Protein AF-A0AAX4PN86-F1 (afdb_monomer_lite)

Organism: NCBI:txid1461544

pLDDT: mean 73.83, std 23.28, range [23.0, 97.19]

Secondary structure (DSSP, 8-state):
--PPPPP--SSHHHHHHHHHHHHHHHHHHHS-S-HHHHHHHHHHHHHHHHS--HHHHHHHHSS---HHHHHHHHHS--HHHHTTHHHHTPPPPTT--TT-HHHHHHHHHHHHHHHTGGG-HHHHHHHHHTTHHHHHHHTTT-SSHHHHHHHHHHHHHHT-TTTS-TTTGGGS--TT---THHHHHHHHHHHGGGTTTHHHHHHTTTT-SSTTHHHHHHHHHHHHHHHHHHHTSGGG-EEEPHHHHHHHHHHHT-SSS-HHHHHHHHHHHHHHTTSPPP---GGGGGG--S---SS--------------TT--B---HHHHHHHHHHHHHHHHHHHHHHHTT-HHHHHHHHHHHHTS-B-TTGGGTHHHHHHHHHHHHHHHHHHHHT--SS-PPPPPSSSTTTTS-TTTS-HHHHHHHHHHHHHHHHHHHHHH-TT-HHHHHHHHHHHHHTT-HHHHHHHHHHHHHT--HHHHHHHHHHHHHHHHHHHHHHHHHHHHHTT----------------------SHHHHT--GGG-S-------------------SEEE--TT--

Foldseek 3Di:
DDDDDDDPDDPDPPVVLVVLQVVQLCQLQVPDPDPVVSVLLSVLSVVCLVPPPQVLLCVQVVDHDDSSRSSCLQRPDALVSLLCLLSLLADDPVPDDCPDSSNLSNLRRLSSLLRPQLPPLRSLLSNLLNLVLVSLLNLLPPPPVQSNVSSLVSNLSSLDCVSPVLLCNVVPDPDPVDDPVSSVSSNVSLVCNVQVPSLQSLLVCCVVSDPCSVVSSLSVVLSSLQSCLRPPFPVSAWAWAPVQLVSLVVQLVDDPDDPVRNVSSVVVSVPRVVDDHDDDDPPPPPPDDDDDDPDDDDDDDPPQQLPDPDQQAEDPDPVLAVVQVVQLVVLCVQLVVCVVVLVLLSNLQSLQVSSNRHHYPVCSQVCLQVNLVSLLSSLVSLQSQLVDDDPDQDDQHCGAPRHPPPLRPDDSLVNSLSSLVRSLVSLSNSCSSPVLDLSSLQSNLSSCVSNVVLVSSLVSLVVSLVSDDPVCNVVSVVSNVVSVVVVVVVVVVVVVVVVPDDDDDDDDDDDDDDDDDDDDDHDSCSSNDDDPPPPDDDDDDDDDDDDDDDDDDDTIDRDRPDDD

InterPro domains:
  IPR011990 Tetratricopeptide-like helical domain superfamily [G3DSA:1.25.40.10] (321-515)
  IPR011990 Tetratricopeptide-like helical domain superfamily [SSF48452] (325-470)
  IPR019734 Tetratricopeptide repeat [SM00028] (328-361)
  IPR019734 Tetratricopeptide repeat [SM00028] (438-471)
  IPR052769 Tetratricopeptide repeat domain-containing protein [PTHR46014] (261-498)

Structure (mmCIF, N/CA/C/O backbone):
data_AF-A0AAX4PN86-F1
#
_entry.id   AF-A0AAX4PN86-F1
#
loop_
_atom_site.group_PDB
_atom_site.id
_atom_site.type_symbol
_atom_site.label_atom_id
_atom_site.label_alt_id
_atom_site.label_comp_id
_atom_site.label_asym_id
_atom_site.label_entity_id
_atom_site.label_seq_id
_atom_site.pdbx_PDB_ins_code
_atom_site.Cartn_x
_atom_site.Cartn_y
_atom_site.Cartn_z
_atom_site.occupancy
_atom_site.B_iso_or_equiv
_atom_site.auth_seq_id
_atom_site.auth_comp_id
_atom_site.auth_asym_id
_atom_site.auth_atom_id
_atom_site.pdbx_PDB_model_num
ATOM 1 N N . MET A 1 1 ? 34.020 17.258 -60.765 1.00 33.06 1 MET A N 1
ATOM 2 C CA . MET A 1 1 ? 34.016 18.409 -59.838 1.00 33.06 1 MET A CA 1
ATOM 3 C C . MET A 1 1 ? 32.561 18.809 -59.634 1.00 33.06 1 MET A C 1
ATOM 5 O O . MET A 1 1 ? 31.919 19.093 -60.631 1.00 33.06 1 MET A O 1
ATOM 9 N N . THR A 1 2 ? 31.971 18.736 -58.442 1.00 33.03 2 THR A N 1
ATOM 10 C CA . THR A 1 2 ? 32.518 18.244 -57.163 1.00 33.03 2 THR A CA 1
ATOM 11 C C . THR A 1 2 ? 31.382 17.620 -56.344 1.00 33.03 2 THR A C 1
ATOM 13 O O . THR A 1 2 ? 30.227 18.002 -56.487 1.00 33.03 2 THR A O 1
ATOM 16 N N . THR A 1 3 ? 31.731 16.608 -55.558 1.00 30.78 3 THR A N 1
ATOM 17 C CA . THR A 1 3 ? 30.879 15.760 -54.711 1.00 30.78 3 THR A CA 1
ATOM 18 C C . THR A 1 3 ? 29.878 16.507 -53.827 1.00 30.78 3 THR A C 1
ATOM 20 O O . THR A 1 3 ? 30.256 17.451 -53.137 1.00 30.78 3 THR A O 1
ATOM 23 N N . ALA A 1 4 ? 28.649 15.990 -53.745 1.00 29.45 4 ALA A N 1
ATOM 24 C CA . ALA A 1 4 ? 27.766 16.239 -52.608 1.00 29.45 4 ALA A CA 1
ATOM 25 C C . ALA A 1 4 ? 28.214 15.382 -51.410 1.00 29.45 4 ALA A C 1
ATOM 27 O O . ALA A 1 4 ? 28.485 14.191 -51.566 1.00 29.45 4 ALA A O 1
ATOM 28 N N . THR A 1 5 ? 28.298 15.989 -50.229 1.00 30.31 5 THR A N 1
ATOM 29 C CA . THR A 1 5 ? 28.552 15.315 -48.948 1.00 30.31 5 THR A CA 1
ATOM 30 C C . THR A 1 5 ? 27.245 14.792 -48.346 1.00 30.31 5 THR A C 1
ATOM 32 O O . THR A 1 5 ? 26.270 15.547 -48.322 1.00 30.31 5 THR A O 1
ATOM 35 N N . PRO A 1 6 ? 27.192 13.551 -47.828 1.00 37.62 6 PRO A N 1
ATOM 36 C CA . PRO A 1 6 ? 26.069 13.093 -47.020 1.00 37.62 6 PRO A CA 1
ATOM 37 C C . PRO A 1 6 ? 26.146 13.677 -45.602 1.00 37.62 6 PRO A C 1
ATOM 39 O O . PRO A 1 6 ? 27.229 13.900 -45.065 1.00 37.62 6 PRO A O 1
ATOM 42 N N . THR A 1 7 ? 24.983 13.908 -45.003 1.00 33.16 7 THR A N 1
ATOM 43 C CA . THR A 1 7 ? 24.800 14.365 -43.619 1.00 33.16 7 THR A CA 1
ATOM 44 C C . THR A 1 7 ? 25.271 13.328 -42.597 1.00 33.16 7 THR A C 1
ATOM 46 O O . THR A 1 7 ? 24.700 12.239 -42.515 1.00 33.16 7 THR A O 1
ATOM 49 N N . GLU A 1 8 ? 26.248 13.694 -41.765 1.00 39.72 8 GLU A N 1
ATOM 50 C CA . GLU A 1 8 ? 26.477 13.063 -40.462 1.00 39.72 8 GLU A CA 1
ATOM 51 C C . GLU A 1 8 ? 25.445 13.591 -39.457 1.00 39.72 8 GLU A C 1
ATOM 53 O O . GLU A 1 8 ? 25.558 14.730 -39.024 1.00 39.72 8 GLU A O 1
ATOM 58 N N . GLU A 1 9 ? 24.459 12.780 -39.061 1.00 38.22 9 GLU A N 1
ATOM 59 C CA . GLU A 1 9 ? 23.660 13.039 -37.848 1.00 38.22 9 GLU A CA 1
ATOM 60 C C . GLU A 1 9 ? 22.936 11.759 -37.372 1.00 38.22 9 GLU A C 1
ATOM 62 O O . GLU A 1 9 ? 21.725 11.603 -37.488 1.00 38.22 9 GLU A O 1
ATOM 67 N N . ALA A 1 10 ? 23.708 10.782 -36.872 1.00 35.97 10 ALA A N 1
ATOM 68 C CA . ALA A 1 10 ? 23.166 9.545 -36.278 1.00 35.97 10 ALA A CA 1
ATOM 69 C C . ALA A 1 10 ? 24.046 8.899 -35.177 1.00 35.97 10 ALA A C 1
ATOM 71 O O . ALA A 1 10 ? 23.732 7.808 -34.708 1.00 35.97 10 ALA A O 1
ATOM 72 N N . GLY A 1 11 ? 25.151 9.533 -34.757 1.00 32.62 11 GLY A N 1
ATOM 73 C CA . GLY A 1 11 ? 26.133 8.916 -33.844 1.00 32.62 11 GLY A CA 1
ATOM 74 C C . GLY A 1 11 ? 25.923 9.172 -32.343 1.00 32.62 11 GLY A C 1
ATOM 75 O O . GLY A 1 11 ? 26.331 8.360 -31.519 1.00 32.62 11 GLY A O 1
ATOM 76 N N . GLY A 1 12 ? 25.278 10.281 -31.961 1.00 35.59 12 GLY A N 1
ATOM 77 C CA . GLY A 1 12 ? 25.347 10.798 -30.583 1.00 35.59 12 GLY A CA 1
ATOM 78 C C . GLY A 1 12 ? 24.553 10.042 -29.507 1.00 35.59 12 GLY A C 1
ATOM 79 O O . GLY A 1 12 ? 24.819 10.232 -28.324 1.00 35.59 12 GLY A O 1
ATOM 80 N N . SER A 1 13 ? 23.581 9.197 -29.875 1.00 51.47 13 SER A N 1
ATOM 81 C CA . SER A 1 13 ? 22.679 8.567 -28.890 1.00 51.47 13 SER A CA 1
ATOM 82 C C . SER A 1 13 ? 23.155 7.211 -28.363 1.00 51.47 13 SER A C 1
ATOM 84 O O . SER A 1 13 ? 22.771 6.842 -27.256 1.00 51.47 13 SER A O 1
ATOM 86 N N . GLN A 1 14 ? 23.935 6.441 -29.130 1.00 54.47 14 GLN A N 1
ATOM 87 C CA . GLN A 1 14 ? 24.325 5.086 -28.712 1.00 54.47 14 GLN A CA 1
ATOM 88 C C . GLN A 1 14 ? 25.443 5.113 -27.662 1.00 54.47 14 GLN A C 1
ATOM 90 O O . GLN A 1 14 ? 25.363 4.397 -26.664 1.00 54.47 14 GLN A O 1
ATOM 95 N N . ASP A 1 15 ? 26.425 5.997 -27.844 1.00 60.78 15 ASP A N 1
ATOM 96 C CA . ASP A 1 15 ? 27.626 6.096 -27.004 1.00 60.78 15 ASP A CA 1
ATOM 97 C C . ASP A 1 15 ? 27.277 6.403 -25.529 1.00 60.78 15 ASP A C 1
ATOM 99 O O . ASP A 1 15 ? 27.729 5.730 -24.601 1.00 60.78 15 ASP A O 1
ATOM 103 N N . GLY A 1 16 ? 26.334 7.329 -25.304 1.00 74.88 16 GLY A N 1
ATOM 104 C CA . GLY A 1 16 ? 25.823 7.649 -23.965 1.00 74.88 16 GLY A CA 1
A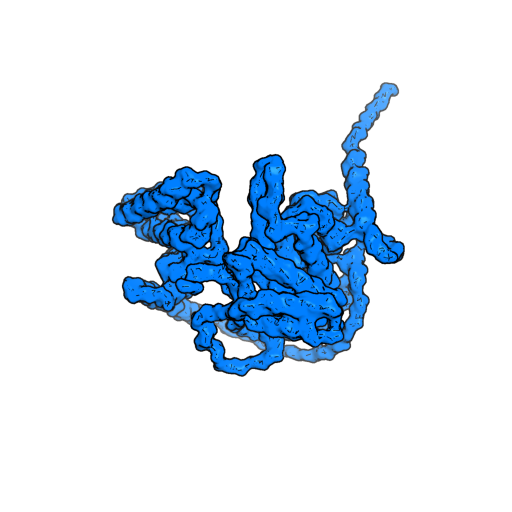TOM 105 C C . GLY A 1 16 ? 25.100 6.480 -23.278 1.00 74.88 16 GLY A C 1
ATOM 106 O O . GLY A 1 16 ? 25.303 6.246 -22.085 1.00 74.88 16 GLY A O 1
ATOM 107 N N . THR A 1 17 ? 24.298 5.704 -24.020 1.00 83.50 17 THR A N 1
ATOM 108 C CA . THR A 1 17 ? 23.571 4.545 -23.460 1.00 83.50 17 THR A CA 1
ATOM 109 C C . THR A 1 17 ? 24.474 3.359 -23.122 1.00 83.50 17 THR A C 1
ATOM 111 O O . THR A 1 17 ? 24.111 2.537 -22.276 1.00 83.50 17 THR A O 1
ATOM 114 N N . LEU A 1 18 ? 25.642 3.257 -23.765 1.00 88.50 18 LEU A N 1
ATOM 115 C CA . LEU A 1 18 ? 26.647 2.247 -23.447 1.00 88.50 18 LEU A CA 1
ATOM 116 C C . LEU A 1 18 ? 27.416 2.637 -22.177 1.00 88.50 18 LEU A C 1
ATOM 118 O O . LEU A 1 18 ? 27.513 1.831 -21.254 1.00 88.50 18 LEU A O 1
ATOM 122 N N . ALA A 1 19 ? 27.851 3.897 -22.066 1.00 91.19 19 ALA A N 1
ATOM 123 C CA . ALA A 1 19 ? 28.531 4.412 -20.875 1.00 91.19 19 ALA A CA 1
ATOM 124 C C . ALA A 1 19 ? 27.672 4.302 -19.595 1.00 91.19 19 ALA A C 1
ATOM 126 O O . ALA A 1 19 ? 28.174 3.941 -18.526 1.00 91.19 19 ALA A O 1
ATOM 127 N N . GLN A 1 20 ? 26.360 4.554 -19.693 1.00 91.12 20 GLN A N 1
ATOM 128 C CA . GLN A 1 20 ? 25.417 4.333 -18.586 1.00 91.12 20 GLN A CA 1
ATOM 129 C C . GLN A 1 20 ? 25.347 2.855 -18.170 1.00 91.12 20 GLN A C 1
ATOM 131 O O . GLN A 1 20 ? 25.351 2.547 -16.977 1.00 91.12 20 GLN A O 1
ATOM 136 N N . PHE A 1 21 ? 25.337 1.935 -19.138 1.00 94.12 21 PHE A N 1
ATOM 137 C CA . PHE A 1 21 ? 25.327 0.500 -18.863 1.00 94.12 21 PHE A CA 1
ATOM 138 C C . PHE A 1 21 ? 26.645 0.002 -18.246 1.00 94.12 21 PHE A C 1
ATOM 140 O O . PHE A 1 21 ? 26.613 -0.776 -17.295 1.00 94.12 21 PHE A O 1
ATOM 147 N N . GLU A 1 22 ? 27.802 0.495 -18.695 1.00 92.88 22 GLU A N 1
ATOM 148 C CA . GLU A 1 22 ? 29.093 0.187 -18.062 1.00 92.88 22 GLU A CA 1
ATOM 149 C C . GLU A 1 22 ? 29.167 0.673 -16.606 1.00 92.88 22 GLU A C 1
ATOM 151 O O . GLU A 1 22 ? 29.724 -0.015 -15.745 1.00 92.88 22 GLU A O 1
ATOM 156 N N . SER A 1 23 ? 28.577 1.837 -16.312 1.00 92.88 23 SER A N 1
ATOM 157 C CA . SER A 1 23 ? 28.448 2.351 -14.944 1.00 92.88 23 SER A CA 1
ATOM 158 C C . SER A 1 23 ? 27.597 1.415 -14.074 1.00 92.88 23 SER A C 1
ATOM 160 O O . SER A 1 23 ? 28.024 1.022 -12.985 1.00 92.88 23 SER A O 1
ATOM 162 N N . PHE A 1 24 ? 26.447 0.961 -14.592 1.00 93.62 24 PHE A N 1
ATOM 163 C CA . PHE A 1 24 ? 25.606 -0.040 -13.927 1.00 93.62 24 PHE A CA 1
ATOM 164 C C . PHE A 1 24 ? 26.355 -1.363 -13.694 1.00 93.62 24 PHE A C 1
ATOM 166 O O . PHE A 1 24 ? 26.345 -1.877 -12.577 1.00 93.62 24 PHE A O 1
ATOM 173 N N . LEU A 1 25 ? 27.054 -1.903 -14.702 1.00 92.56 25 LEU A N 1
ATOM 174 C CA . LEU A 1 25 ? 27.840 -3.139 -14.570 1.00 92.56 25 LEU A CA 1
ATOM 175 C C . LEU A 1 25 ? 28.935 -3.030 -13.503 1.00 92.56 25 LEU A C 1
ATOM 177 O O . LEU A 1 25 ? 29.234 -4.017 -12.823 1.00 92.56 25 LEU A O 1
ATOM 181 N N . ARG A 1 26 ? 29.548 -1.850 -13.355 1.00 91.38 26 ARG A N 1
ATOM 182 C CA . ARG A 1 26 ? 30.554 -1.587 -12.321 1.00 91.38 26 ARG A CA 1
ATOM 183 C C . ARG A 1 26 ? 29.932 -1.668 -10.930 1.00 91.38 26 ARG A C 1
ATOM 185 O O . ARG A 1 26 ? 30.393 -2.487 -10.140 1.00 91.38 26 ARG A O 1
ATOM 192 N N . ALA A 1 27 ? 28.863 -0.910 -10.681 1.00 90.81 27 ALA A N 1
ATOM 193 C CA . ALA A 1 27 ? 28.145 -0.914 -9.404 1.00 90.81 27 ALA A CA 1
ATOM 194 C C . ALA A 1 27 ? 27.602 -2.314 -9.052 1.00 90.81 27 ALA A C 1
ATOM 196 O O . ALA A 1 27 ? 27.839 -2.817 -7.955 1.00 90.81 27 ALA A O 1
ATOM 197 N N . ALA A 1 28 ? 26.987 -3.002 -10.021 1.00 87.81 28 ALA A N 1
ATOM 198 C CA . ALA A 1 28 ? 26.412 -4.337 -9.843 1.00 87.81 28 ALA A CA 1
ATOM 199 C C . ALA A 1 28 ? 27.436 -5.409 -9.435 1.00 87.81 28 ALA A C 1
ATOM 201 O O . ALA A 1 28 ? 27.048 -6.457 -8.927 1.00 87.81 28 ALA A O 1
ATOM 202 N N . THR A 1 29 ? 28.732 -5.183 -9.687 1.00 89.94 29 THR A N 1
ATOM 203 C CA . THR A 1 29 ? 29.808 -6.157 -9.433 1.00 89.94 29 THR A CA 1
ATOM 204 C C . THR A 1 29 ? 30.859 -5.685 -8.430 1.00 89.94 29 THR A C 1
ATOM 206 O O . THR A 1 29 ? 31.853 -6.379 -8.204 1.00 89.94 29 THR A O 1
ATOM 209 N N . GLU A 1 30 ? 30.657 -4.536 -7.790 1.00 86.81 30 GLU A N 1
ATOM 210 C CA . GLU A 1 30 ? 31.612 -3.952 -6.846 1.00 86.81 30 GLU A CA 1
ATOM 211 C C . GLU A 1 30 ? 31.789 -4.831 -5.596 1.00 86.81 30 GLU A C 1
ATOM 213 O O . GLU A 1 30 ? 32.890 -5.316 -5.332 1.00 86.81 30 GLU A O 1
ATOM 218 N N . GLU A 1 31 ? 30.689 -5.155 -4.916 1.00 78.75 31 GLU A N 1
ATOM 219 C CA . GLU A 1 31 ? 30.661 -5.882 -3.632 1.00 78.75 31 GLU A CA 1
ATOM 220 C C . GLU A 1 31 ? 30.739 -7.415 -3.742 1.00 78.75 31 GLU A C 1
ATOM 222 O O . GLU A 1 31 ? 30.696 -8.119 -2.735 1.00 78.75 31 GLU A O 1
ATOM 227 N N . MET A 1 32 ? 30.856 -7.973 -4.950 1.00 81.12 32 MET A N 1
ATOM 228 C CA . MET A 1 32 ? 30.927 -9.430 -5.112 1.00 81.12 32 MET A CA 1
ATOM 229 C C . MET A 1 32 ? 32.256 -10.003 -4.580 1.00 81.12 32 MET A C 1
ATOM 231 O O . MET A 1 32 ? 33.317 -9.450 -4.885 1.00 81.12 32 MET A O 1
ATOM 235 N N . PRO A 1 33 ? 32.232 -11.137 -3.852 1.00 78.62 33 PRO A N 1
ATOM 236 C CA . PRO A 1 33 ? 33.401 -11.657 -3.138 1.00 78.62 33 PRO A CA 1
ATOM 237 C C . PRO A 1 33 ? 34.478 -12.274 -4.041 1.00 78.62 33 PRO A C 1
ATOM 239 O O . PRO A 1 33 ? 35.642 -12.317 -3.651 1.00 78.62 33 PRO A O 1
ATOM 242 N N . THR A 1 34 ? 34.124 -12.766 -5.233 1.00 87.88 34 THR A N 1
ATOM 243 C CA . THR A 1 34 ? 35.058 -13.449 -6.145 1.00 87.88 34 THR A CA 1
ATOM 244 C C . THR A 1 34 ? 35.003 -12.858 -7.548 1.00 87.88 34 THR A C 1
ATOM 246 O O . THR A 1 34 ? 33.943 -12.453 -8.026 1.00 87.88 34 THR A O 1
ATOM 249 N N . GLN A 1 35 ? 36.150 -12.832 -8.235 1.00 86.50 35 GLN A N 1
ATOM 250 C CA . GLN A 1 35 ? 36.229 -12.350 -9.619 1.00 86.50 35 GLN A CA 1
ATOM 251 C C . GLN A 1 35 ? 35.383 -13.211 -10.569 1.00 86.50 35 GLN A C 1
ATOM 253 O O . GLN A 1 35 ? 34.691 -12.674 -11.426 1.00 86.50 35 GLN A O 1
ATOM 258 N N . GLU A 1 36 ? 35.348 -14.527 -10.349 1.00 84.69 36 GLU A N 1
ATOM 259 C CA . GLU A 1 36 ? 34.513 -15.452 -11.119 1.00 84.69 36 GLU A CA 1
ATOM 260 C C . GLU A 1 36 ? 33.024 -15.065 -11.076 1.00 84.69 36 GLU A C 1
ATOM 262 O O . GLU A 1 36 ? 32.371 -15.019 -12.118 1.00 84.69 36 GLU A O 1
ATOM 267 N N . LEU A 1 37 ? 32.490 -14.705 -9.900 1.00 79.06 37 LEU A N 1
ATOM 268 C CA . LEU A 1 37 ? 31.097 -14.269 -9.779 1.00 79.06 37 LEU A CA 1
ATOM 269 C C . LEU A 1 37 ? 30.861 -12.919 -10.478 1.00 79.06 37 LEU A C 1
ATOM 271 O O . LEU A 1 37 ? 29.826 -12.742 -11.123 1.00 79.06 37 LEU A O 1
ATOM 275 N N . LYS A 1 38 ? 31.830 -11.991 -10.413 1.00 83.81 38 LYS A N 1
ATOM 276 C CA . LYS A 1 38 ? 31.776 -10.711 -11.147 1.00 83.81 38 LYS A CA 1
ATOM 277 C C . LYS A 1 38 ? 31.673 -10.946 -12.651 1.00 83.81 38 LYS A C 1
ATOM 279 O O . LYS A 1 38 ? 30.837 -10.326 -13.307 1.00 83.81 38 LYS A O 1
ATOM 284 N N . ASP A 1 39 ? 32.477 -11.859 -13.185 1.00 83.94 39 ASP A N 1
ATOM 285 C CA . ASP A 1 39 ? 32.508 -12.166 -14.615 1.00 83.94 39 ASP A CA 1
ATOM 286 C C . ASP A 1 39 ? 31.240 -12.911 -15.065 1.00 83.94 39 ASP A C 1
ATOM 288 O O . ASP A 1 39 ? 30.655 -12.561 -16.093 1.00 83.94 39 ASP A O 1
ATOM 292 N N . GLN A 1 40 ? 30.739 -13.859 -14.264 1.00 80.44 40 GLN A N 1
ATOM 293 C CA . GLN A 1 40 ? 29.469 -14.552 -14.521 1.00 80.44 40 GLN A CA 1
ATOM 294 C C . GLN A 1 40 ? 28.274 -13.585 -14.543 1.00 80.44 40 GLN A C 1
ATOM 296 O O . GLN A 1 40 ? 27.466 -13.621 -15.477 1.00 80.44 40 GLN A O 1
ATOM 301 N N . VAL A 1 41 ? 28.162 -12.689 -13.554 1.00 80.75 41 VAL A N 1
ATOM 302 C CA . VAL A 1 41 ? 27.049 -11.730 -13.489 1.00 80.75 41 VAL A CA 1
ATOM 303 C C . VAL A 1 41 ? 27.165 -10.666 -14.582 1.00 80.75 41 VAL A C 1
ATOM 305 O O . VAL A 1 41 ? 26.158 -10.372 -15.226 1.00 80.75 41 VAL A O 1
ATOM 308 N N . ARG A 1 42 ? 28.373 -10.174 -14.902 1.00 87.62 42 ARG A N 1
ATOM 309 C CA . ARG A 1 42 ? 28.600 -9.327 -16.091 1.00 87.62 42 ARG A CA 1
ATOM 310 C C . ARG A 1 42 ? 28.138 -10.016 -17.368 1.00 87.62 42 ARG A C 1
ATOM 312 O O . ARG A 1 42 ? 27.346 -9.440 -18.101 1.00 87.62 42 ARG A O 1
ATOM 319 N N . ALA A 1 43 ? 28.541 -11.263 -17.606 1.00 83.06 43 ALA A N 1
ATOM 320 C CA . ALA A 1 43 ? 28.140 -12.008 -18.799 1.00 83.06 43 ALA A CA 1
ATOM 321 C C . ALA A 1 43 ? 26.622 -12.271 -18.879 1.00 83.06 43 ALA A C 1
ATOM 323 O O . ALA A 1 43 ? 26.079 -12.402 -19.978 1.00 83.06 43 ALA A O 1
ATOM 324 N N . GLY A 1 44 ? 25.923 -12.378 -17.743 1.00 83.38 44 GLY A N 1
ATOM 325 C CA . GLY A 1 44 ? 24.459 -12.465 -17.696 1.00 83.38 44 GLY A CA 1
ATOM 326 C C . GLY A 1 44 ? 23.776 -11.131 -18.016 1.00 83.38 44 GLY A C 1
ATOM 327 O O . GLY A 1 44 ? 22.881 -11.077 -18.860 1.00 83.38 44 GLY A O 1
ATOM 328 N N . LEU A 1 45 ? 24.231 -10.046 -17.384 1.00 87.38 45 LEU A N 1
ATOM 329 C CA . LEU A 1 45 ? 23.687 -8.699 -17.573 1.00 87.38 45 LEU A CA 1
ATOM 330 C C . LEU A 1 45 ? 23.955 -8.162 -18.988 1.00 87.38 45 LEU A C 1
ATOM 332 O O . LEU A 1 45 ? 23.041 -7.615 -19.596 1.00 87.38 45 LEU A O 1
ATOM 336 N N . THR A 1 46 ? 25.150 -8.380 -19.551 1.00 90.62 46 THR A N 1
ATOM 337 C CA . THR A 1 46 ? 25.486 -7.991 -20.934 1.00 90.62 46 THR A CA 1
ATOM 338 C C . THR A 1 46 ? 24.585 -8.690 -21.946 1.00 90.62 46 THR A C 1
ATOM 340 O O . THR A 1 46 ? 23.990 -8.016 -22.781 1.00 90.62 46 THR A O 1
ATOM 343 N N . ARG A 1 47 ? 24.362 -10.007 -21.813 1.00 88.75 47 ARG A N 1
ATOM 344 C CA . ARG A 1 47 ? 23.425 -10.739 -22.687 1.00 88.75 47 ARG A CA 1
ATOM 345 C C . ARG A 1 47 ? 21.996 -10.189 -22.621 1.00 88.75 47 ARG A C 1
ATOM 347 O O . ARG A 1 47 ? 21.313 -10.161 -23.642 1.00 88.75 47 ARG A O 1
ATOM 354 N N . ARG A 1 48 ? 21.552 -9.718 -21.448 1.00 87.88 48 ARG A N 1
ATOM 355 C CA . ARG A 1 48 ? 20.226 -9.099 -21.265 1.00 87.88 48 ARG A CA 1
ATOM 356 C C . ARG A 1 48 ? 20.162 -7.631 -21.702 1.00 87.88 48 ARG A C 1
ATOM 358 O O . ARG A 1 48 ? 19.079 -7.134 -21.988 1.00 87.88 48 ARG A O 1
ATOM 365 N N . TYR A 1 49 ? 21.298 -6.942 -21.783 1.00 91.56 49 TYR A N 1
ATOM 366 C CA . TYR A 1 49 ? 21.395 -5.637 -22.435 1.00 91.56 49 TYR A CA 1
ATOM 367 C C . TYR A 1 49 ? 21.348 -5.780 -23.955 1.00 91.56 49 TYR A C 1
ATOM 369 O O . TYR A 1 49 ? 20.590 -5.071 -24.613 1.00 91.56 49 TYR A O 1
ATOM 377 N N . GLU A 1 50 ? 22.103 -6.722 -24.521 1.00 91.12 50 GLU A N 1
ATOM 378 C CA . GLU A 1 50 ? 22.072 -7.042 -25.950 1.00 91.12 50 GLU A CA 1
ATOM 379 C C . GLU A 1 50 ? 20.653 -7.422 -26.387 1.00 91.12 50 GLU A C 1
ATOM 381 O O . GLU A 1 50 ? 20.098 -6.753 -27.261 1.00 91.12 50 GLU A O 1
ATOM 386 N N . ASN A 1 51 ? 20.044 -8.397 -25.700 1.00 90.56 51 ASN A N 1
ATOM 387 C CA . ASN A 1 51 ? 18.700 -8.911 -25.966 1.00 90.56 51 ASN A CA 1
ATOM 388 C C . ASN A 1 51 ? 17.774 -8.680 -24.751 1.00 90.56 51 ASN A C 1
ATOM 390 O O . ASN A 1 51 ? 17.645 -9.566 -23.896 1.00 90.56 51 ASN A O 1
ATOM 394 N N . PRO A 1 52 ? 17.138 -7.498 -24.624 1.00 92.12 52 PRO A N 1
ATOM 395 C CA . PRO A 1 52 ? 16.180 -7.250 -23.554 1.00 92.12 52 PRO A CA 1
ATOM 396 C C . PRO A 1 52 ? 14.884 -8.056 -23.779 1.00 92.12 52 PRO A C 1
ATOM 398 O O . PRO A 1 52 ? 14.433 -8.182 -24.919 1.00 92.12 52 PRO A O 1
ATOM 401 N N . PRO A 1 53 ? 14.245 -8.574 -22.713 1.00 89.94 53 PRO A N 1
ATOM 402 C CA . PRO A 1 53 ? 13.091 -9.472 -22.795 1.00 89.94 53 PRO A CA 1
ATOM 403 C C . PRO A 1 53 ? 11.787 -8.706 -23.082 1.00 89.94 53 PRO A C 1
ATOM 405 O O . PRO A 1 53 ? 10.893 -8.635 -22.236 1.00 89.94 53 PRO A O 1
ATOM 408 N N . LEU A 1 54 ? 11.686 -8.111 -24.277 1.00 93.19 54 LEU A N 1
ATOM 409 C CA . LEU A 1 54 ? 10.576 -7.237 -24.675 1.00 93.19 54 LEU A CA 1
ATOM 410 C C . LEU A 1 54 ? 9.210 -7.890 -24.453 1.00 93.19 54 LEU A C 1
ATOM 412 O O . LEU A 1 54 ? 8.365 -7.287 -23.802 1.00 93.19 54 LEU A O 1
ATOM 416 N N . GLN A 1 55 ? 9.014 -9.131 -24.911 1.00 91.94 55 GLN A N 1
ATOM 417 C CA . GLN A 1 55 ? 7.728 -9.827 -24.796 1.00 91.94 55 GLN A CA 1
ATOM 418 C C . GLN A 1 55 ? 7.212 -9.868 -23.347 1.00 91.94 55 GLN A C 1
ATOM 420 O O . GLN A 1 55 ? 6.071 -9.489 -23.094 1.00 91.94 55 GLN A O 1
ATOM 425 N N . VAL A 1 56 ? 8.064 -10.240 -22.386 1.00 90.94 56 VAL A N 1
ATOM 426 C CA . VAL A 1 56 ? 7.693 -10.316 -20.960 1.00 90.94 56 VAL A CA 1
ATOM 427 C C . VAL A 1 56 ? 7.307 -8.937 -20.412 1.00 90.94 56 VAL A C 1
ATOM 429 O O . VAL A 1 56 ? 6.336 -8.814 -19.661 1.00 90.94 56 VAL A O 1
ATOM 432 N N . ILE A 1 57 ? 8.043 -7.891 -20.805 1.00 92.19 57 ILE A N 1
ATOM 433 C CA . ILE A 1 57 ? 7.784 -6.509 -20.380 1.00 92.19 57 ILE A CA 1
ATOM 434 C C . ILE A 1 57 ? 6.462 -6.002 -20.972 1.00 92.19 57 ILE A C 1
ATOM 436 O O . ILE A 1 57 ? 5.658 -5.399 -20.254 1.00 92.19 57 ILE A O 1
ATOM 440 N N . GLU A 1 58 ? 6.201 -6.262 -22.254 1.00 94.00 58 GLU A N 1
ATOM 441 C CA . GLU A 1 58 ? 4.958 -5.870 -22.924 1.00 94.00 58 GLU A CA 1
ATOM 442 C C . GLU A 1 58 ? 3.737 -6.605 -22.351 1.00 94.00 58 GLU A C 1
ATOM 444 O O . GLU A 1 58 ? 2.703 -5.983 -22.105 1.00 94.00 58 GLU A O 1
ATOM 449 N N . GLU A 1 59 ? 3.852 -7.906 -22.071 1.00 91.44 59 GLU A N 1
ATOM 450 C CA . GLU A 1 59 ? 2.783 -8.718 -21.475 1.00 91.44 59 GLU A CA 1
ATOM 451 C C . GLU A 1 59 ? 2.447 -8.270 -20.043 1.00 91.44 59 GLU A C 1
ATOM 453 O O . GLU A 1 59 ? 1.269 -8.150 -19.688 1.00 91.44 59 GLU A O 1
ATOM 458 N N . CYS A 1 60 ? 3.459 -7.956 -19.224 1.00 89.19 60 CYS A N 1
ATOM 459 C CA . CYS A 1 60 ? 3.248 -7.492 -17.850 1.00 89.19 60 CYS A CA 1
ATOM 460 C C . CYS A 1 60 ? 2.730 -6.045 -17.782 1.00 89.19 60 CYS A C 1
ATOM 462 O O . CYS A 1 60 ? 1.824 -5.760 -16.995 1.00 89.19 60 CYS A O 1
ATOM 464 N N . SER A 1 61 ? 3.273 -5.139 -18.605 1.00 89.75 61 SER A N 1
ATOM 465 C CA . SER A 1 61 ? 2.884 -3.716 -18.631 1.00 89.75 61 SER A CA 1
ATOM 466 C C . SER A 1 61 ? 1.619 -3.424 -19.443 1.00 89.75 61 SER A C 1
ATOM 468 O O . SER A 1 61 ? 1.008 -2.371 -19.252 1.00 89.75 61 SER A O 1
ATOM 470 N N . ARG A 1 62 ? 1.234 -4.327 -20.357 1.00 90.00 62 ARG A N 1
ATOM 471 C CA . ARG A 1 62 ? 0.212 -4.124 -21.403 1.00 90.00 62 ARG A CA 1
ATOM 472 C C . ARG A 1 62 ? 0.486 -2.913 -22.309 1.00 90.00 62 ARG A C 1
ATOM 474 O O . ARG A 1 62 ? -0.446 -2.331 -22.864 1.00 90.00 62 ARG A O 1
ATOM 481 N N . LYS A 1 63 ? 1.755 -2.531 -22.471 1.00 89.06 63 LYS A N 1
ATOM 482 C CA . LYS A 1 63 ? 2.220 -1.441 -23.343 1.00 89.06 63 LYS A CA 1
ATOM 483 C C . LYS A 1 63 ? 3.266 -1.976 -24.316 1.00 89.06 63 LYS A C 1
ATOM 485 O O . LYS A 1 63 ? 4.055 -2.834 -23.940 1.00 89.06 63 LYS A O 1
ATOM 490 N N . ARG A 1 64 ? 3.292 -1.457 -25.549 1.00 90.31 64 ARG A N 1
ATOM 491 C CA . ARG A 1 64 ? 4.392 -1.736 -26.487 1.00 90.31 64 ARG A CA 1
ATOM 492 C C . ARG A 1 64 ? 5.670 -1.038 -26.032 1.00 90.31 64 ARG A C 1
ATOM 494 O O . ARG A 1 64 ? 5.588 0.071 -25.503 1.00 90.31 64 ARG A O 1
ATOM 501 N N . MET A 1 65 ? 6.823 -1.666 -26.244 1.00 90.81 65 MET A N 1
ATOM 502 C CA . MET A 1 65 ? 8.116 -1.144 -25.804 1.00 90.81 65 MET A CA 1
ATOM 503 C C . MET A 1 65 ? 9.227 -1.460 -26.806 1.00 90.81 65 MET A C 1
ATOM 505 O O . MET A 1 65 ? 9.332 -2.579 -27.302 1.00 90.81 65 MET A O 1
ATOM 509 N N . ASP A 1 66 ? 10.080 -0.475 -27.087 1.00 93.56 66 ASP A N 1
ATOM 510 C CA . ASP A 1 66 ? 11.274 -0.680 -27.905 1.00 93.56 66 ASP A CA 1
ATOM 511 C C . ASP A 1 66 ? 12.495 -1.122 -27.071 1.00 93.56 66 ASP A C 1
ATOM 513 O O . ASP A 1 66 ? 12.507 -1.090 -25.837 1.00 93.56 66 ASP A O 1
ATOM 517 N N . VAL A 1 67 ? 13.548 -1.548 -27.774 1.00 93.62 67 VAL A N 1
ATOM 518 C CA . VAL A 1 67 ? 14.816 -2.020 -27.192 1.00 93.62 67 VAL A CA 1
ATOM 519 C C . VAL A 1 67 ? 15.476 -0.960 -26.299 1.00 93.62 67 VAL A C 1
ATOM 521 O O . VAL A 1 67 ? 16.073 -1.305 -25.278 1.00 93.62 67 VAL A O 1
ATOM 524 N N . THR A 1 68 ? 15.375 0.321 -26.653 1.00 93.12 68 THR A N 1
ATOM 525 C CA . THR A 1 68 ? 16.013 1.432 -25.933 1.00 93.12 68 THR A CA 1
ATOM 526 C C . THR A 1 68 ? 15.284 1.714 -24.622 1.00 93.12 68 THR A C 1
ATOM 528 O O . THR A 1 68 ? 15.919 1.798 -23.571 1.00 93.12 68 THR A O 1
ATOM 531 N N . ALA A 1 69 ? 13.952 1.775 -24.658 1.00 92.38 69 ALA A N 1
ATOM 532 C CA . ALA A 1 69 ? 13.102 1.926 -23.482 1.00 92.38 69 ALA A CA 1
ATOM 533 C C . ALA A 1 69 ? 13.251 0.739 -22.514 1.00 92.38 69 ALA A C 1
ATOM 535 O O . ALA A 1 69 ? 13.392 0.942 -21.308 1.00 92.38 69 ALA A O 1
ATOM 536 N N . ALA A 1 70 ? 13.325 -0.495 -23.024 1.00 93.69 70 ALA A N 1
ATOM 537 C CA . ALA A 1 70 ? 13.543 -1.675 -22.187 1.00 93.69 70 ALA A CA 1
ATOM 538 C C . ALA A 1 70 ? 14.930 -1.686 -21.516 1.00 93.69 70 ALA A C 1
ATOM 540 O O . ALA A 1 70 ? 15.042 -2.033 -20.339 1.00 93.69 70 ALA A O 1
ATOM 541 N N . ARG A 1 71 ? 15.988 -1.253 -22.222 1.00 95.25 71 ARG A N 1
ATOM 542 C CA . ARG A 1 71 ? 17.327 -1.061 -21.630 1.00 95.25 71 ARG A CA 1
ATOM 543 C C . ARG A 1 71 ? 17.319 0.017 -20.545 1.00 95.25 71 ARG A C 1
ATOM 545 O O . ARG A 1 71 ? 17.882 -0.214 -19.476 1.00 95.25 71 ARG A O 1
ATOM 552 N N . LYS A 1 72 ? 16.647 1.149 -20.788 1.00 94.69 72 LYS A N 1
ATOM 553 C CA . LYS A 1 72 ? 16.468 2.223 -19.799 1.00 94.69 72 LYS A CA 1
ATOM 554 C C . LYS A 1 72 ? 15.775 1.699 -18.541 1.00 94.69 72 LYS A C 1
ATOM 556 O O . LYS A 1 72 ? 16.329 1.819 -17.455 1.00 94.69 72 LYS A O 1
ATOM 561 N N . LEU A 1 73 ? 14.643 1.012 -18.700 1.00 95.00 73 LEU A N 1
ATOM 562 C CA . LEU A 1 73 ? 13.871 0.412 -17.608 1.00 95.00 73 LEU A CA 1
ATOM 563 C C . LEU A 1 73 ? 14.688 -0.587 -16.766 1.00 95.00 73 LEU A C 1
ATOM 565 O O . LEU A 1 73 ? 14.572 -0.600 -15.541 1.00 95.00 73 LEU A O 1
ATOM 569 N N . LEU A 1 74 ? 15.536 -1.405 -17.394 1.00 93.38 74 LEU A N 1
ATOM 570 C CA . LEU A 1 74 ? 16.344 -2.414 -16.698 1.00 93.38 74 LEU A CA 1
ATOM 571 C C . LEU A 1 74 ? 17.579 -1.848 -15.985 1.00 93.38 74 LEU A C 1
ATOM 573 O O . LEU A 1 74 ? 17.862 -2.254 -14.857 1.00 93.38 74 LEU A O 1
ATOM 577 N N . PHE A 1 75 ? 18.336 -0.957 -16.631 1.00 95.12 75 PHE A N 1
ATOM 578 C CA . PHE A 1 75 ? 19.726 -0.674 -16.239 1.00 95.12 75 PHE A CA 1
ATOM 579 C C . PHE A 1 75 ? 19.991 0.767 -15.792 1.00 95.12 75 PHE A C 1
ATOM 581 O O . PHE A 1 75 ? 20.910 0.993 -15.009 1.00 95.12 75 PHE A O 1
ATOM 588 N N . TYR A 1 76 ? 19.206 1.736 -16.259 1.00 94.12 76 TYR A N 1
ATOM 589 C CA . TYR A 1 76 ? 19.335 3.151 -15.888 1.00 94.12 76 TYR A CA 1
ATOM 590 C C . TYR A 1 76 ? 17.950 3.830 -15.834 1.00 94.12 76 TYR A C 1
ATOM 592 O O . TYR A 1 76 ? 17.683 4.771 -16.588 1.00 94.12 76 TYR A O 1
ATOM 600 N N . PRO A 1 77 ? 17.043 3.333 -14.967 1.00 95.50 77 PRO A N 1
ATOM 601 C CA . PRO A 1 77 ? 15.686 3.854 -14.845 1.00 95.50 77 PRO A CA 1
ATOM 602 C C . PRO A 1 77 ? 15.679 5.293 -14.312 1.00 95.50 77 PRO A C 1
ATOM 604 O O . PRO A 1 77 ? 16.349 5.596 -13.324 1.00 95.50 77 PRO A O 1
ATOM 607 N N . GLY A 1 78 ? 14.887 6.167 -14.941 1.00 93.56 78 GLY A N 1
ATOM 608 C CA . GLY A 1 78 ? 14.466 7.434 -14.342 1.00 93.56 78 GLY A CA 1
ATOM 609 C C . GLY A 1 78 ? 13.194 7.260 -13.506 1.00 93.56 78 GLY A C 1
ATOM 610 O O . GLY A 1 78 ? 12.724 6.140 -13.302 1.00 93.56 78 GLY A O 1
ATOM 611 N N . ASP A 1 79 ? 12.605 8.370 -13.058 1.00 92.44 79 ASP A N 1
ATOM 612 C CA . ASP A 1 79 ? 11.392 8.362 -12.228 1.00 92.44 79 ASP A CA 1
ATOM 613 C C . ASP A 1 79 ? 10.218 7.615 -12.897 1.00 92.44 79 ASP A C 1
ATOM 615 O O . ASP A 1 79 ? 9.542 6.833 -12.229 1.00 92.44 79 ASP A O 1
ATOM 619 N N . GLU A 1 80 ? 10.007 7.789 -14.208 1.00 93.38 80 GLU A N 1
ATOM 620 C CA . GLU A 1 80 ? 8.948 7.101 -14.970 1.00 93.38 80 GLU A CA 1
ATOM 621 C C . GLU A 1 80 ? 9.171 5.585 -15.060 1.00 93.38 80 GLU A C 1
ATOM 623 O O . GLU A 1 80 ? 8.236 4.800 -14.907 1.00 93.38 80 GLU A O 1
ATOM 628 N N . GLU A 1 81 ? 10.414 5.148 -15.275 1.00 95.62 81 GLU A N 1
ATOM 629 C CA . GLU A 1 81 ? 10.752 3.726 -15.310 1.00 95.62 81 GLU A CA 1
ATOM 630 C C . GLU A 1 81 ? 10.669 3.087 -13.920 1.00 95.62 81 GLU A C 1
ATOM 632 O O . GLU A 1 81 ? 10.146 1.982 -13.778 1.00 95.62 81 GLU A O 1
ATOM 637 N N . ALA A 1 82 ? 11.129 3.784 -12.878 1.00 96.12 82 ALA A N 1
ATOM 638 C CA . ALA A 1 82 ? 11.022 3.340 -11.490 1.00 96.12 82 ALA A CA 1
ATOM 639 C C . ALA A 1 82 ? 9.556 3.118 -11.069 1.00 96.12 82 ALA A C 1
ATOM 641 O O . ALA A 1 82 ? 9.250 2.135 -10.389 1.00 96.12 82 ALA A O 1
ATOM 642 N N . ALA A 1 83 ? 8.634 3.954 -11.561 1.00 95.94 83 ALA A N 1
ATOM 643 C CA . ALA A 1 83 ? 7.194 3.798 -11.361 1.00 95.94 83 ALA A CA 1
ATOM 644 C C . ALA A 1 83 ? 6.607 2.516 -11.993 1.00 95.94 83 ALA A C 1
ATOM 646 O O . ALA A 1 83 ? 5.525 2.079 -11.603 1.00 95.94 83 ALA A O 1
ATOM 647 N N . MET A 1 84 ? 7.305 1.873 -12.941 1.00 95.38 84 MET A N 1
ATOM 648 C CA . MET A 1 84 ? 6.864 0.616 -13.564 1.00 95.38 84 MET A CA 1
ATOM 649 C C . MET A 1 84 ? 7.299 -0.645 -12.799 1.00 95.38 84 MET A C 1
ATOM 651 O O . MET A 1 84 ? 6.668 -1.693 -12.960 1.00 95.38 84 MET A O 1
ATOM 655 N N . TYR A 1 85 ? 8.329 -0.572 -11.947 1.00 97.12 85 TYR A N 1
ATOM 656 C CA . TYR A 1 85 ? 8.828 -1.727 -11.179 1.00 97.12 85 TYR A CA 1
ATOM 657 C C . TYR A 1 85 ? 7.758 -2.436 -10.322 1.00 97.12 85 TYR A C 1
ATOM 659 O O . TYR A 1 85 ? 7.759 -3.665 -10.319 1.00 97.12 85 TYR A O 1
ATOM 667 N N . PRO A 1 86 ? 6.806 -1.750 -9.656 1.00 95.88 86 PRO A N 1
ATOM 668 C CA . PRO A 1 86 ? 5.717 -2.406 -8.922 1.00 95.88 86 PRO A CA 1
ATOM 669 C C . PRO A 1 86 ? 4.882 -3.360 -9.797 1.00 95.88 86 PRO A C 1
ATOM 671 O O . PRO A 1 86 ? 4.522 -4.455 -9.370 1.00 95.88 86 PRO A O 1
ATOM 674 N N . ILE A 1 87 ? 4.639 -2.998 -11.064 1.00 94.50 87 ILE A N 1
ATOM 675 C CA . ILE A 1 87 ? 3.935 -3.859 -12.031 1.00 94.50 87 ILE A CA 1
ATOM 676 C C . ILE A 1 87 ? 4.816 -5.048 -12.437 1.00 94.50 87 ILE A C 1
ATOM 678 O O . ILE A 1 87 ? 4.316 -6.167 -12.555 1.00 94.50 87 ILE A O 1
ATOM 682 N N . MET A 1 88 ? 6.120 -4.818 -12.621 1.00 94.94 88 MET A N 1
ATOM 683 C CA . MET A 1 88 ? 7.085 -5.863 -12.985 1.00 94.94 88 MET A CA 1
ATOM 684 C C . MET A 1 88 ? 7.338 -6.880 -11.859 1.00 94.94 88 MET A C 1
ATOM 686 O O . MET A 1 88 ? 7.674 -8.029 -12.148 1.00 94.94 88 MET A O 1
ATOM 690 N N . LEU A 1 89 ? 7.177 -6.473 -10.596 1.00 94.75 89 LEU A N 1
ATOM 691 C CA . LEU A 1 89 ? 7.373 -7.309 -9.405 1.00 94.75 89 LEU A CA 1
ATOM 692 C C . LEU A 1 89 ? 6.085 -7.976 -8.893 1.00 94.75 89 LEU A C 1
ATOM 694 O O . LEU A 1 89 ? 6.129 -8.703 -7.900 1.00 94.75 89 LEU A O 1
ATOM 698 N N . ARG A 1 90 ? 4.937 -7.747 -9.539 1.00 89.31 90 ARG A N 1
ATOM 699 C CA . ARG A 1 90 ? 3.650 -8.321 -9.126 1.00 89.31 90 ARG A CA 1
ATOM 700 C C . ARG A 1 90 ? 3.678 -9.852 -9.209 1.00 89.31 90 ARG A C 1
ATOM 702 O O . ARG A 1 90 ? 4.050 -10.402 -10.242 1.00 89.31 90 ARG A O 1
ATOM 709 N N . ASN A 1 91 ? 3.195 -10.524 -8.162 1.00 83.81 91 ASN A N 1
ATOM 710 C CA . ASN A 1 91 ? 2.994 -11.978 -8.162 1.00 83.81 91 ASN A CA 1
ATOM 711 C C . ASN A 1 91 ? 2.106 -12.432 -9.334 1.00 83.81 91 ASN A C 1
ATOM 713 O O . ASN A 1 91 ? 1.200 -11.713 -9.775 1.00 83.81 91 ASN A O 1
ATOM 717 N N . ALA A 1 92 ? 2.336 -13.654 -9.815 1.00 82.88 92 ALA A N 1
ATOM 718 C CA . ALA A 1 92 ? 1.406 -14.308 -10.726 1.00 82.88 92 ALA A CA 1
ATOM 719 C C . ALA A 1 92 ? 0.035 -14.537 -10.039 1.00 82.88 92 ALA A C 1
ATOM 721 O O . ALA A 1 92 ? -0.017 -14.684 -8.814 1.00 82.88 92 ALA A O 1
ATOM 722 N N . PRO A 1 93 ? -1.085 -14.550 -10.790 1.00 81.75 93 PRO A N 1
ATOM 723 C CA . PRO A 1 93 ? -2.395 -14.902 -10.242 1.00 81.75 93 PRO A CA 1
ATOM 724 C C . PRO A 1 93 ? -2.401 -16.289 -9.583 1.00 81.75 93 PRO A C 1
ATOM 726 O O . PRO A 1 93 ? -1.662 -17.181 -9.996 1.00 81.75 93 PRO A O 1
ATOM 729 N N . ILE A 1 94 ? -3.271 -16.493 -8.591 1.00 76.81 94 ILE A N 1
ATOM 730 C CA . ILE A 1 94 ? -3.437 -17.799 -7.933 1.00 76.81 94 ILE A CA 1
ATOM 731 C C . ILE A 1 94 ? -3.830 -18.846 -8.989 1.00 76.81 94 ILE A C 1
ATOM 733 O O . ILE A 1 94 ? -4.782 -18.638 -9.741 1.00 76.81 94 ILE A O 1
ATOM 737 N N . GLY A 1 95 ? -3.085 -19.953 -9.055 1.00 75.38 95 GLY A N 1
ATOM 738 C CA . GLY A 1 95 ? -3.278 -21.011 -10.054 1.00 75.38 95 GLY A CA 1
ATOM 739 C C . GLY A 1 95 ? -2.689 -20.723 -11.444 1.00 75.38 95 GLY A C 1
ATOM 740 O O . GLY A 1 95 ? -2.951 -21.482 -12.375 1.00 75.38 95 GLY A O 1
ATOM 741 N N . ALA A 1 96 ? -1.906 -19.652 -11.617 1.00 77.06 96 ALA A N 1
ATOM 742 C CA . ALA A 1 96 ? -1.162 -19.413 -12.853 1.00 77.06 96 ALA A CA 1
ATOM 743 C C . ALA A 1 96 ? -0.040 -20.458 -13.060 1.00 77.06 96 ALA A C 1
ATOM 745 O O . ALA A 1 96 ? 0.540 -20.934 -12.081 1.00 77.06 96 ALA A O 1
ATOM 746 N N . PRO A 1 97 ? 0.304 -20.805 -14.315 1.00 77.94 97 PRO A N 1
ATOM 747 C CA . PRO A 1 97 ? 1.359 -21.772 -14.602 1.00 77.94 97 PRO A CA 1
ATOM 748 C C . PRO A 1 97 ? 2.755 -21.216 -14.275 1.00 77.94 97 PRO A C 1
ATOM 750 O O . PRO A 1 97 ? 2.976 -20.005 -14.236 1.00 77.94 97 PRO A O 1
ATOM 753 N N . VAL A 1 98 ? 3.726 -22.111 -14.070 1.00 71.50 98 VAL A N 1
ATOM 754 C CA . VAL A 1 98 ? 5.098 -21.760 -13.643 1.00 71.50 98 VAL A CA 1
ATOM 755 C C . VAL A 1 98 ? 5.815 -20.843 -14.648 1.00 71.50 98 VAL A C 1
ATOM 757 O O . VAL A 1 98 ? 6.638 -20.012 -14.267 1.00 71.50 98 VAL A O 1
ATOM 760 N N . ASP A 1 99 ? 5.473 -20.946 -15.933 1.00 75.88 99 ASP A N 1
ATOM 761 C CA . ASP A 1 99 ? 6.038 -20.155 -17.025 1.00 75.88 99 ASP A CA 1
ATOM 762 C C . ASP A 1 99 ? 5.354 -18.787 -17.237 1.00 75.88 99 ASP A C 1
ATOM 764 O O . ASP A 1 99 ? 5.734 -18.053 -18.159 1.00 75.88 99 ASP A O 1
ATOM 768 N N . HIS A 1 100 ? 4.378 -18.428 -16.393 1.00 85.81 100 HIS A N 1
ATOM 769 C CA . HIS A 1 100 ? 3.590 -17.202 -16.506 1.00 85.81 100 HIS A CA 1
ATOM 770 C C . HIS A 1 100 ? 4.478 -15.934 -16.554 1.00 85.81 100 HIS A C 1
ATOM 772 O O . HIS A 1 100 ? 5.445 -15.827 -15.788 1.00 85.81 100 HIS A O 1
ATOM 778 N N . PRO A 1 101 ? 4.154 -14.922 -17.391 1.00 86.50 101 PRO A N 1
ATOM 779 C CA . PRO A 1 101 ? 5.035 -13.772 -17.626 1.00 86.50 101 PRO A CA 1
ATOM 780 C C . PRO A 1 101 ? 5.432 -13.002 -16.362 1.00 86.50 101 PRO A C 1
ATOM 782 O O . PRO A 1 101 ? 6.583 -12.592 -16.241 1.00 86.50 101 PRO A O 1
ATOM 785 N N . CYS A 1 102 ? 4.532 -12.863 -15.379 1.00 86.50 102 CYS A N 1
ATOM 786 C CA . CYS A 1 102 ? 4.865 -12.196 -14.113 1.00 86.50 102 CYS A CA 1
ATOM 787 C C . CYS A 1 102 ? 5.983 -12.911 -13.330 1.00 86.50 102 CYS A C 1
ATOM 789 O O . CYS A 1 102 ? 6.854 -12.235 -12.792 1.00 86.50 102 CYS A O 1
ATOM 791 N N . THR A 1 103 ? 6.032 -14.247 -13.334 1.00 82.06 103 THR A N 1
ATOM 792 C CA . THR A 1 103 ? 7.089 -15.029 -12.663 1.00 82.06 103 THR A CA 1
ATOM 793 C C . THR A 1 103 ? 8.454 -14.765 -13.306 1.00 82.06 103 THR A C 1
ATOM 795 O O . THR A 1 103 ? 9.450 -14.522 -12.623 1.00 82.06 103 THR A O 1
ATOM 798 N N . LYS A 1 104 ? 8.495 -14.729 -14.647 1.00 84.25 104 LYS A N 1
ATOM 799 C CA . LYS A 1 104 ? 9.693 -14.362 -15.422 1.00 84.25 104 LYS A CA 1
ATOM 800 C C . LYS A 1 104 ? 10.093 -12.904 -15.161 1.00 84.25 104 LYS A C 1
ATOM 802 O O . LYS A 1 104 ? 11.265 -12.620 -14.927 1.00 84.25 104 LYS A O 1
ATOM 807 N N . SER A 1 105 ? 9.122 -11.991 -15.140 1.00 91.75 105 SER A N 1
ATOM 808 C CA . SER A 1 105 ? 9.320 -10.564 -14.860 1.00 91.75 105 SER A CA 1
ATOM 809 C C . SER A 1 105 ? 9.925 -10.320 -13.473 1.00 91.75 105 SER A C 1
ATOM 811 O O . SER A 1 105 ? 10.919 -9.605 -13.363 1.00 91.75 105 SER A O 1
ATOM 813 N N . GLN A 1 106 ? 9.412 -10.970 -12.424 1.00 89.19 106 GLN A N 1
ATOM 814 C CA . GLN A 1 106 ? 9.958 -10.869 -11.065 1.00 89.19 106 GLN A CA 1
ATOM 815 C C . GLN A 1 106 ? 11.449 -11.230 -11.020 1.00 89.19 106 GLN A C 1
ATOM 817 O O . GLN A 1 106 ? 12.249 -10.478 -10.466 1.00 89.19 106 GLN A O 1
ATOM 822 N N . ILE A 1 107 ? 11.837 -12.331 -11.671 1.00 84.00 107 ILE A N 1
ATOM 823 C CA . ILE A 1 107 ? 13.237 -12.763 -11.799 1.00 84.00 107 ILE A CA 1
ATOM 824 C C . ILE A 1 107 ? 14.092 -11.708 -12.524 1.00 84.00 107 ILE A C 1
ATOM 826 O O . ILE A 1 107 ? 15.201 -11.392 -12.087 1.00 84.00 107 ILE A O 1
ATOM 830 N N . ILE A 1 108 ? 13.575 -11.153 -13.623 1.00 87.06 108 ILE A N 1
ATOM 831 C CA . ILE A 1 108 ? 14.270 -10.171 -14.465 1.00 87.06 108 ILE A CA 1
ATOM 832 C C . ILE A 1 108 ? 14.493 -8.839 -13.732 1.00 87.06 108 ILE A C 1
ATOM 834 O O . ILE A 1 108 ? 15.574 -8.265 -13.859 1.00 87.06 108 ILE A O 1
ATOM 838 N N . PHE A 1 109 ? 13.502 -8.354 -12.976 1.00 94.06 109 PHE A N 1
ATOM 839 C CA . PHE A 1 109 ? 13.501 -7.004 -12.396 1.00 94.06 109 PHE A CA 1
ATOM 840 C C . PHE A 1 109 ? 13.953 -6.928 -10.934 1.00 94.06 109 PHE A C 1
ATOM 842 O O . PHE A 1 109 ? 14.530 -5.912 -10.538 1.00 94.06 109 PHE A O 1
ATOM 849 N N . LEU A 1 110 ? 13.782 -7.989 -10.136 1.00 91.69 110 LEU A N 1
ATOM 850 C CA . LEU A 1 110 ? 14.289 -8.001 -8.759 1.00 91.69 110 LEU A CA 1
ATOM 851 C C . LEU A 1 110 ? 15.826 -8.015 -8.718 1.00 91.69 110 LEU A C 1
ATOM 853 O O . LEU A 1 110 ? 16.417 -7.401 -7.834 1.00 91.69 110 LEU A O 1
ATOM 857 N N . GLY A 1 111 ? 16.480 -8.646 -9.700 1.00 88.88 111 GLY A N 1
ATOM 858 C CA . GLY A 1 111 ? 17.942 -8.686 -9.811 1.00 88.88 111 GLY A CA 1
ATOM 859 C C . GLY A 1 111 ? 18.593 -7.293 -9.889 1.00 88.88 111 GLY A C 1
ATOM 860 O O . GLY A 1 111 ? 19.377 -6.957 -9.003 1.00 88.88 111 GLY A O 1
ATOM 861 N N . PRO A 1 112 ? 18.277 -6.453 -10.895 1.00 90.94 112 PRO A N 1
ATOM 862 C CA . PRO A 1 112 ? 18.776 -5.077 -10.989 1.00 90.94 112 PRO A CA 1
ATOM 863 C C . PRO A 1 112 ? 18.401 -4.198 -9.787 1.00 90.94 112 PRO A C 1
ATOM 865 O O . PRO A 1 112 ? 19.225 -3.401 -9.331 1.00 90.94 112 PRO A O 1
ATOM 868 N N . LEU A 1 113 ? 17.195 -4.384 -9.232 1.00 95.25 113 LEU A N 1
ATOM 869 C CA . LEU A 1 113 ? 16.750 -3.691 -8.021 1.00 95.25 113 LEU A CA 1
ATOM 870 C C . LEU A 1 113 ? 17.647 -4.008 -6.815 1.00 95.25 113 LEU A C 1
ATOM 872 O O . LEU A 1 113 ? 18.127 -3.094 -6.145 1.00 95.25 113 LEU A O 1
ATOM 876 N N . TYR A 1 114 ? 17.913 -5.294 -6.582 1.00 92.12 114 TYR A N 1
ATOM 877 C CA . TYR A 1 114 ? 18.785 -5.790 -5.520 1.00 92.12 114 TYR A CA 1
ATOM 878 C C . TYR A 1 114 ? 20.258 -5.401 -5.732 1.00 92.12 114 TYR A C 1
ATOM 880 O O . TYR A 1 114 ? 20.945 -5.017 -4.787 1.00 92.12 114 TYR A O 1
ATOM 888 N N . LEU A 1 115 ? 20.773 -5.480 -6.960 1.00 88.81 115 LEU A N 1
ATOM 889 C CA . LEU A 1 115 ? 22.191 -5.217 -7.228 1.00 88.81 115 LEU A CA 1
ATOM 890 C C . LEU A 1 115 ? 22.544 -3.722 -7.188 1.00 88.81 115 LEU A C 1
ATOM 892 O O . LEU A 1 115 ? 23.602 -3.377 -6.669 1.00 88.81 115 LEU A O 1
ATOM 896 N N . CYS A 1 116 ? 21.673 -2.848 -7.705 1.00 91.50 116 CYS A N 1
ATOM 897 C CA . CYS A 1 116 ? 21.985 -1.425 -7.880 1.00 91.50 116 CYS A CA 1
ATOM 898 C C . CYS A 1 116 ? 20.871 -0.488 -7.409 1.00 91.50 116 CYS A C 1
ATOM 900 O O . CYS A 1 116 ? 21.131 0.409 -6.605 1.00 91.50 116 CYS A O 1
ATOM 902 N N . HIS A 1 117 ? 19.643 -0.646 -7.919 1.00 94.38 117 HIS A N 1
ATOM 903 C CA . HIS A 1 117 ? 18.672 0.461 -7.889 1.00 94.38 117 HIS A CA 1
ATOM 904 C C . HIS A 1 117 ? 18.201 0.826 -6.476 1.00 94.38 117 HIS A C 1
ATOM 906 O O . HIS A 1 117 ? 17.926 1.999 -6.225 1.00 94.38 117 HIS A O 1
ATOM 912 N N . ARG A 1 118 ? 18.232 -0.120 -5.519 1.00 93.06 118 ARG A N 1
ATOM 913 C CA . ARG A 1 118 ? 17.968 0.145 -4.086 1.00 93.06 118 ARG A CA 1
ATOM 914 C C . ARG A 1 118 ? 18.879 1.209 -3.451 1.00 93.06 118 ARG A C 1
ATOM 916 O O . ARG A 1 118 ? 18.537 1.735 -2.402 1.00 93.06 118 ARG A O 1
ATOM 923 N N . ARG A 1 119 ? 20.022 1.535 -4.070 1.00 90.12 119 ARG A N 1
ATOM 924 C CA . ARG A 1 119 ? 20.995 2.533 -3.576 1.00 90.12 119 ARG A CA 1
ATOM 925 C C . ARG A 1 119 ? 20.769 3.945 -4.125 1.00 90.12 119 ARG A C 1
ATOM 927 O O . ARG A 1 119 ? 21.457 4.874 -3.715 1.00 90.12 119 ARG A O 1
ATOM 934 N N . SER A 1 120 ? 19.853 4.116 -5.078 1.00 90.88 120 SER A N 1
ATOM 935 C CA . SER A 1 120 ? 19.593 5.398 -5.738 1.00 90.88 120 SER A CA 1
ATOM 936 C C . SER A 1 120 ? 18.339 6.046 -5.158 1.00 90.88 120 SER A C 1
ATOM 938 O O . SER A 1 120 ? 17.229 5.612 -5.454 1.00 90.88 120 SER A O 1
ATOM 940 N N . TRP A 1 121 ? 18.489 7.102 -4.350 1.00 90.88 121 TRP A N 1
ATOM 941 C CA . TRP A 1 121 ? 17.336 7.772 -3.729 1.00 90.88 121 TRP A CA 1
ATOM 942 C C . TRP A 1 121 ? 16.248 8.230 -4.727 1.00 90.88 121 TRP A C 1
ATOM 944 O O . TRP A 1 121 ? 15.079 7.959 -4.454 1.00 90.88 121 TRP A O 1
ATOM 954 N N . PRO A 1 122 ? 16.559 8.834 -5.898 1.00 91.81 122 PRO A N 1
ATOM 955 C CA . PRO A 1 122 ? 15.534 9.175 -6.893 1.00 91.81 122 PRO A CA 1
ATOM 956 C C . PRO A 1 122 ? 14.703 7.964 -7.341 1.00 91.81 122 PRO A C 1
ATOM 958 O O . PRO A 1 122 ? 13.471 8.023 -7.354 1.00 91.81 122 PRO A O 1
ATOM 961 N N . PHE A 1 123 ? 15.370 6.833 -7.605 1.00 94.75 123 PHE A N 1
ATOM 962 C CA . PHE A 1 123 ? 14.699 5.578 -7.936 1.00 94.75 123 PHE A CA 1
ATOM 963 C C . PHE A 1 123 ? 13.826 5.096 -6.773 1.00 94.75 123 PHE A C 1
ATOM 965 O O . PHE A 1 123 ? 12.651 4.801 -6.974 1.00 94.75 123 PHE A O 1
ATOM 972 N N . VAL A 1 124 ? 14.384 5.039 -5.558 1.00 94.81 124 VAL A N 1
ATOM 973 C CA . VAL A 1 124 ? 13.684 4.563 -4.356 1.00 94.81 124 VAL A CA 1
ATOM 974 C C . VAL A 1 124 ? 12.437 5.400 -4.086 1.00 94.81 124 VAL A C 1
ATOM 976 O O . VAL A 1 124 ? 11.366 4.829 -3.893 1.00 94.81 124 VAL A O 1
ATOM 979 N N . ARG A 1 125 ? 12.534 6.733 -4.157 1.00 93.94 125 ARG A N 1
ATOM 980 C CA . ARG A 1 125 ? 11.391 7.639 -4.001 1.00 93.94 125 ARG A CA 1
ATOM 981 C C . ARG A 1 125 ? 10.274 7.299 -4.990 1.00 93.94 125 ARG A C 1
ATOM 983 O O . ARG A 1 125 ? 9.150 7.056 -4.558 1.00 93.94 125 ARG A O 1
ATOM 990 N N . SER A 1 126 ? 10.563 7.240 -6.294 1.00 95.56 126 SER A N 1
ATOM 991 C CA . SER A 1 126 ? 9.528 6.929 -7.295 1.00 95.56 126 SER A CA 1
ATOM 992 C C . SER A 1 126 ? 8.965 5.507 -7.132 1.00 95.56 126 SER A C 1
ATOM 994 O O . SER A 1 126 ? 7.748 5.307 -7.166 1.00 95.56 126 SER A O 1
ATOM 996 N N . PHE A 1 127 ? 9.825 4.521 -6.867 1.00 97.19 127 PHE A N 1
ATOM 997 C CA . PHE A 1 127 ? 9.430 3.133 -6.632 1.00 97.19 127 PHE A CA 1
ATOM 998 C C . PHE A 1 127 ? 8.468 2.992 -5.442 1.00 97.19 127 PHE A C 1
ATOM 1000 O O . PHE A 1 127 ? 7.432 2.336 -5.561 1.00 97.19 127 PHE A O 1
ATOM 1007 N N . VAL A 1 128 ? 8.773 3.625 -4.304 1.00 95.81 128 VAL A N 1
ATOM 1008 C CA . VAL A 1 128 ? 7.925 3.583 -3.103 1.00 95.81 128 VAL A CA 1
ATOM 1009 C C . VAL A 1 128 ? 6.591 4.289 -3.348 1.00 95.81 128 VAL A C 1
ATOM 1011 O O . VAL A 1 128 ? 5.548 3.693 -3.072 1.00 95.81 128 VAL A O 1
ATOM 1014 N N . LEU A 1 129 ? 6.604 5.502 -3.921 1.00 94.31 129 LEU A N 1
ATOM 1015 C CA . LEU A 1 129 ? 5.389 6.274 -4.229 1.00 94.31 129 LEU A CA 1
ATOM 1016 C C . LEU A 1 129 ? 4.393 5.481 -5.094 1.00 94.31 129 LEU A C 1
ATOM 1018 O O . LEU A 1 129 ? 3.186 5.559 -4.870 1.00 94.31 129 LEU A O 1
ATOM 1022 N N . ASN A 1 130 ? 4.890 4.653 -6.018 1.00 95.56 130 ASN A N 1
ATOM 1023 C CA . ASN A 1 130 ? 4.076 3.825 -6.915 1.00 95.56 130 ASN A CA 1
ATOM 1024 C C . ASN A 1 130 ? 3.724 2.425 -6.354 1.00 95.56 130 ASN A C 1
ATOM 1026 O O . ASN A 1 130 ? 3.265 1.557 -7.095 1.00 95.56 130 ASN A O 1
ATOM 1030 N N . GLY A 1 131 ? 3.909 2.178 -5.050 1.00 94.62 131 GLY A N 1
ATOM 1031 C CA . GLY A 1 131 ? 3.509 0.918 -4.400 1.00 94.62 131 GLY A CA 1
ATOM 1032 C C . GLY A 1 131 ? 4.572 -0.189 -4.428 1.00 94.62 131 GLY A C 1
ATOM 1033 O O . GLY A 1 131 ? 4.261 -1.375 -4.270 1.00 94.62 131 GLY A O 1
ATOM 1034 N N . GLY A 1 132 ? 5.844 0.172 -4.604 1.00 96.12 132 GLY A N 1
ATOM 1035 C CA . GLY A 1 132 ? 6.968 -0.764 -4.618 1.00 96.12 132 GLY A CA 1
ATOM 1036 C C . GLY A 1 132 ? 7.115 -1.578 -3.331 1.00 96.12 132 GLY A C 1
ATOM 1037 O O . GLY A 1 132 ? 7.308 -2.791 -3.392 1.00 96.12 132 GLY A O 1
ATOM 1038 N N . LEU A 1 133 ? 6.920 -0.954 -2.163 1.00 96.38 133 LEU A N 1
ATOM 1039 C CA . LEU A 1 133 ? 6.953 -1.649 -0.868 1.00 96.38 133 LEU A CA 1
ATOM 1040 C C . LEU A 1 133 ? 5.863 -2.727 -0.762 1.00 96.38 133 LEU A C 1
ATOM 1042 O O . LEU A 1 133 ? 6.151 -3.857 -0.372 1.00 96.38 133 LEU A O 1
ATOM 1046 N N . LYS A 1 134 ? 4.631 -2.410 -1.183 1.00 95.00 134 LYS A N 1
ATOM 1047 C CA . LYS A 1 134 ? 3.491 -3.346 -1.213 1.00 95.00 134 LYS A CA 1
ATOM 1048 C C . LYS A 1 134 ? 3.779 -4.542 -2.128 1.00 95.00 134 LYS A C 1
ATOM 1050 O O . LYS A 1 134 ? 3.443 -5.677 -1.792 1.00 95.00 134 LYS A O 1
ATOM 1055 N N . SER A 1 135 ? 4.485 -4.296 -3.233 1.00 94.75 135 SER A N 1
ATOM 1056 C CA . SER A 1 135 ? 4.945 -5.332 -4.166 1.00 94.75 135 SER A CA 1
ATOM 1057 C C . SER A 1 135 ? 6.009 -6.245 -3.539 1.00 94.75 135 SER A C 1
ATOM 1059 O O . SER A 1 135 ? 5.877 -7.464 -3.618 1.00 94.75 135 SER A O 1
ATOM 1061 N N . LEU A 1 136 ? 7.008 -5.684 -2.842 1.00 96.38 136 LEU A N 1
ATOM 1062 C CA . LEU A 1 136 ? 8.039 -6.455 -2.126 1.00 96.38 136 LEU A CA 1
ATOM 1063 C C . LEU A 1 136 ? 7.455 -7.310 -0.993 1.00 96.38 136 LEU A C 1
ATOM 1065 O O . LEU A 1 136 ? 7.793 -8.487 -0.889 1.00 96.38 136 LEU A O 1
ATOM 1069 N N . VAL A 1 137 ? 6.536 -6.763 -0.187 1.00 95.31 137 VAL A N 1
ATOM 1070 C CA . VAL A 1 137 ? 5.842 -7.521 0.873 1.00 95.31 137 VAL A CA 1
ATOM 1071 C C . VAL A 1 137 ? 5.042 -8.688 0.281 1.00 95.31 137 VAL A C 1
ATOM 1073 O O . VAL A 1 137 ? 5.003 -9.770 0.866 1.00 95.31 137 VAL A O 1
ATOM 1076 N N . GLY A 1 138 ? 4.481 -8.529 -0.923 1.00 91.62 138 GLY A N 1
ATOM 1077 C CA . GLY A 1 138 ? 3.870 -9.626 -1.680 1.00 91.62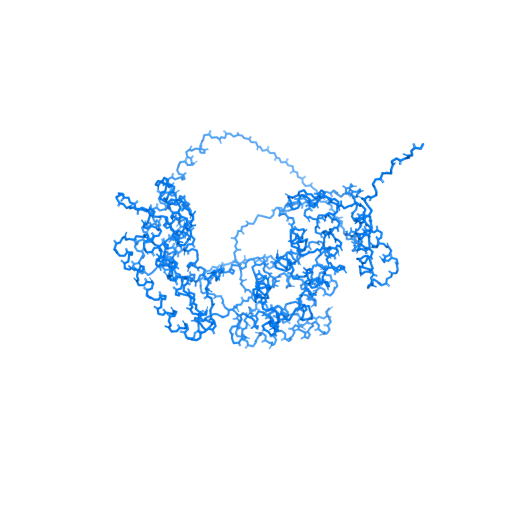 138 GLY A CA 1
ATOM 1078 C C . GLY A 1 138 ? 4.811 -10.813 -1.942 1.00 91.62 138 GLY A C 1
ATOM 1079 O O . GLY A 1 138 ? 4.337 -11.942 -2.061 1.00 91.62 138 GLY A O 1
ATOM 1080 N N . MET A 1 139 ? 6.129 -10.591 -1.968 1.00 90.69 139 MET A N 1
ATOM 1081 C CA . MET A 1 139 ? 7.152 -11.615 -2.212 1.00 90.69 139 MET A CA 1
ATOM 1082 C C . MET A 1 139 ? 7.715 -12.254 -0.927 1.00 90.69 139 MET A C 1
ATOM 1084 O O . MET A 1 139 ? 8.477 -13.214 -1.014 1.00 90.69 139 MET A O 1
ATOM 1088 N N . PHE A 1 140 ? 7.335 -11.795 0.273 1.00 91.88 140 PHE A N 1
ATOM 1089 C CA . PHE A 1 140 ? 7.871 -12.315 1.550 1.00 91.88 140 PHE A CA 1
ATOM 1090 C C . PHE A 1 140 ? 7.475 -13.771 1.859 1.00 91.88 140 PHE A C 1
ATOM 1092 O O . PHE A 1 140 ? 8.075 -14.395 2.733 1.00 91.88 140 PHE A O 1
ATOM 1099 N N . LEU A 1 141 ? 6.494 -14.320 1.137 1.00 88.69 141 LEU A N 1
ATOM 1100 C CA . LEU A 1 141 ? 6.088 -15.731 1.193 1.00 88.69 141 LEU A CA 1
ATOM 1101 C C . LEU A 1 141 ? 6.361 -16.480 -0.123 1.00 88.69 141 LEU A C 1
ATOM 1103 O O . LEU A 1 141 ? 5.869 -17.583 -0.308 1.00 88.69 141 LEU A O 1
ATOM 1107 N N . HIS A 1 142 ? 7.134 -15.900 -1.045 1.00 84.69 142 HIS A N 1
ATOM 1108 C CA . HIS A 1 142 ? 7.379 -16.484 -2.366 1.00 84.69 142 HIS A CA 1
ATOM 1109 C C . HIS A 1 142 ? 8.112 -17.837 -2.265 1.00 84.69 142 HIS A C 1
ATOM 1111 O O . HIS A 1 142 ? 9.078 -17.951 -1.505 1.00 84.69 142 HIS A O 1
ATOM 1117 N N . ASP A 1 143 ? 7.692 -18.848 -3.032 1.00 81.06 143 ASP A N 1
ATOM 1118 C CA . ASP A 1 143 ? 8.212 -20.229 -2.943 1.00 81.06 143 ASP A CA 1
ATOM 1119 C C . ASP A 1 143 ? 9.713 -20.314 -3.254 1.00 81.06 143 ASP A C 1
ATOM 1121 O O . ASP A 1 143 ? 10.487 -20.951 -2.543 1.00 81.06 143 ASP A O 1
ATOM 1125 N N . ASN A 1 144 ? 10.162 -19.589 -4.285 1.00 79.56 144 ASN A N 1
ATOM 1126 C CA . ASN A 1 144 ? 11.588 -19.393 -4.541 1.00 79.56 144 ASN A CA 1
ATOM 1127 C C . ASN A 1 144 ? 12.229 -18.536 -3.431 1.00 79.56 144 ASN A C 1
ATOM 1129 O O . ASN A 1 144 ? 12.133 -17.304 -3.441 1.00 79.56 144 ASN A O 1
ATOM 1133 N N . LEU A 1 145 ? 12.935 -19.210 -2.521 1.00 82.75 145 LEU A N 1
ATOM 1134 C CA . LEU A 1 145 ? 13.639 -18.633 -1.373 1.00 82.75 145 LEU A CA 1
ATOM 1135 C C . LEU A 1 145 ? 14.665 -17.551 -1.750 1.00 82.75 145 LEU A C 1
ATOM 1137 O O . LEU A 1 145 ? 14.891 -16.632 -0.967 1.00 82.75 145 LEU A O 1
ATOM 1141 N N . HIS A 1 146 ? 15.260 -17.603 -2.947 1.00 80.62 146 HIS A N 1
ATOM 1142 C CA . HIS A 1 146 ? 16.215 -16.580 -3.388 1.00 80.62 146 HIS A CA 1
ATOM 1143 C C . HIS A 1 146 ? 15.522 -15.261 -3.733 1.00 80.62 146 HIS A C 1
ATOM 1145 O O . HIS A 1 146 ? 16.014 -14.203 -3.348 1.00 80.62 146 HIS A O 1
ATOM 1151 N N . LEU A 1 147 ? 14.364 -15.314 -4.400 1.00 84.31 147 LEU A N 1
ATOM 1152 C CA . LEU A 1 147 ? 13.558 -14.117 -4.665 1.00 84.31 147 LEU A CA 1
ATOM 1153 C C . LEU A 1 147 ? 12.964 -13.564 -3.363 1.00 84.31 147 LEU A C 1
ATOM 1155 O O . LEU A 1 147 ? 12.980 -12.354 -3.148 1.00 84.31 147 LEU A O 1
ATOM 1159 N N . ARG A 1 148 ? 12.520 -14.449 -2.458 1.00 86.62 148 ARG A N 1
ATOM 1160 C CA . ARG A 1 148 ? 12.061 -14.080 -1.111 1.00 86.62 148 ARG A CA 1
ATOM 1161 C C . ARG A 1 148 ? 13.146 -13.320 -0.335 1.00 86.62 148 ARG A C 1
ATOM 1163 O O . ARG A 1 148 ? 12.888 -12.225 0.157 1.00 86.62 148 ARG A O 1
ATOM 1170 N N . GLY A 1 149 ? 14.364 -13.866 -0.279 1.00 85.44 149 GLY A N 1
ATOM 1171 C CA . GLY A 1 149 ? 15.502 -13.242 0.400 1.00 85.44 149 GLY A CA 1
ATOM 1172 C C . GLY A 1 149 ? 15.900 -11.900 -0.208 1.00 85.44 149 GLY A C 1
ATOM 1173 O O . GLY A 1 149 ? 15.996 -10.910 0.513 1.00 85.44 149 GLY A O 1
ATOM 1174 N N . GLN A 1 150 ? 16.017 -11.824 -1.538 1.00 88.69 150 GLN A N 1
ATOM 1175 C CA . GLN A 1 150 ? 16.298 -10.564 -2.235 1.00 88.69 150 GLN A CA 1
ATOM 1176 C C . GLN A 1 150 ? 15.234 -9.493 -1.962 1.00 88.69 150 GLN A C 1
ATOM 1178 O O . GLN A 1 150 ? 15.588 -8.336 -1.747 1.00 88.69 150 GLN A O 1
ATOM 1183 N N . ALA A 1 151 ? 13.947 -9.853 -1.932 1.00 93.88 151 ALA A N 1
ATOM 1184 C CA . ALA A 1 151 ? 12.871 -8.908 -1.642 1.00 93.88 151 ALA A CA 1
ATOM 1185 C C . ALA A 1 151 ? 12.909 -8.396 -0.191 1.00 93.88 151 ALA A C 1
ATOM 1187 O O . ALA A 1 151 ? 12.728 -7.199 0.033 1.00 93.88 151 ALA A O 1
ATOM 1188 N N . ILE A 1 152 ? 13.188 -9.273 0.781 1.00 93.56 152 ILE A N 1
ATOM 1189 C CA . ILE A 1 152 ? 13.339 -8.918 2.203 1.00 93.56 152 ILE A CA 1
ATOM 1190 C C . ILE A 1 152 ? 14.566 -8.019 2.419 1.00 93.56 152 ILE A C 1
ATOM 1192 O O . ILE A 1 152 ? 14.475 -7.012 3.120 1.00 93.56 152 ILE A O 1
ATOM 1196 N N . GLU A 1 153 ? 15.701 -8.331 1.789 1.00 92.31 153 GLU A N 1
ATOM 1197 C CA . GLU A 1 153 ? 16.911 -7.506 1.869 1.00 92.31 153 GLU A CA 1
ATOM 1198 C C . GLU A 1 153 ? 16.750 -6.137 1.205 1.00 92.31 153 GLU A C 1
ATOM 1200 O O . GLU A 1 153 ? 17.161 -5.137 1.788 1.00 92.31 153 GLU A O 1
ATOM 1205 N N . VAL A 1 154 ? 16.126 -6.067 0.020 1.00 95.81 154 VAL A N 1
ATOM 1206 C CA . VAL A 1 154 ? 15.777 -4.779 -0.599 1.00 95.81 154 VAL A CA 1
ATOM 1207 C C . VAL A 1 154 ? 14.890 -3.990 0.354 1.00 95.81 154 VAL A C 1
ATOM 1209 O O . VAL A 1 154 ? 15.205 -2.842 0.640 1.00 95.81 154 VAL A O 1
ATOM 1212 N N . PHE A 1 155 ? 13.821 -4.598 0.882 1.00 96.69 155 PHE A N 1
ATOM 1213 C CA . PHE A 1 155 ? 12.898 -3.915 1.787 1.00 96.69 155 PHE A CA 1
ATOM 1214 C C . PHE A 1 155 ? 13.622 -3.328 3.005 1.00 96.69 155 PHE A C 1
ATOM 1216 O O . PHE A 1 155 ? 13.468 -2.137 3.261 1.00 96.69 155 PHE A O 1
ATOM 1223 N N . ARG A 1 156 ? 14.463 -4.124 3.691 1.00 94.38 156 ARG A N 1
ATOM 1224 C CA . ARG A 1 156 ? 15.312 -3.667 4.807 1.00 94.38 156 ARG A CA 1
ATOM 1225 C C . ARG A 1 156 ? 16.081 -2.399 4.439 1.00 94.38 156 ARG A C 1
ATOM 1227 O O . ARG A 1 156 ? 16.062 -1.436 5.203 1.00 94.38 156 ARG A O 1
ATOM 1234 N N . ASP A 1 157 ? 16.743 -2.398 3.286 1.00 93.12 157 ASP A N 1
ATOM 1235 C CA . ASP A 1 157 ? 17.594 -1.282 2.871 1.00 93.12 157 ASP A CA 1
ATOM 1236 C C . ASP A 1 157 ? 16.773 -0.032 2.537 1.00 93.12 157 ASP A C 1
ATOM 1238 O O . ASP A 1 157 ? 17.150 1.067 2.938 1.00 93.12 157 ASP A O 1
ATOM 1242 N N . LEU A 1 158 ? 15.608 -0.191 1.894 1.00 94.56 158 LEU A N 1
ATOM 1243 C CA . LEU A 1 158 ? 14.681 0.922 1.649 1.00 94.56 158 LEU A CA 1
ATOM 1244 C C . LEU A 1 158 ? 14.106 1.503 2.955 1.00 94.56 158 LEU A C 1
ATOM 1246 O O . LEU A 1 158 ? 13.765 2.685 3.005 1.00 94.56 158 LEU A O 1
ATOM 1250 N N . THR A 1 159 ? 14.019 0.692 4.014 1.00 90.31 159 THR A N 1
ATOM 1251 C CA . THR A 1 159 ? 13.604 1.111 5.365 1.00 90.31 159 THR A CA 1
ATOM 1252 C C . THR A 1 159 ? 14.727 1.669 6.244 1.00 90.31 159 THR A C 1
ATOM 1254 O O . THR A 1 159 ? 14.488 1.972 7.409 1.00 90.31 159 THR A O 1
ATOM 1257 N N . SER A 1 160 ? 15.951 1.827 5.730 1.00 88.88 160 SER A N 1
ATOM 1258 C CA . SER A 1 160 ? 17.038 2.434 6.506 1.00 88.88 160 SER A CA 1
ATOM 1259 C C . SER A 1 160 ? 16.803 3.933 6.734 1.00 88.88 160 SER A C 1
ATOM 1261 O O . SER A 1 160 ? 16.540 4.670 5.782 1.00 88.88 160 SER A O 1
ATOM 1263 N N . GLU A 1 161 ? 17.001 4.400 7.972 1.00 87.00 161 GLU A N 1
ATOM 1264 C CA . GLU A 1 161 ? 17.003 5.834 8.324 1.00 87.00 161 GLU A CA 1
ATOM 1265 C C . GLU A 1 161 ? 18.071 6.636 7.551 1.00 87.00 161 GLU A C 1
ATOM 1267 O O . GLU A 1 161 ? 17.943 7.848 7.394 1.00 87.00 161 GLU A O 1
ATOM 1272 N N . GLU A 1 162 ? 19.115 5.970 7.036 1.00 86.31 162 GLU A N 1
ATOM 1273 C CA . GLU A 1 162 ? 20.135 6.588 6.175 1.00 86.31 162 GLU A CA 1
ATOM 1274 C C . GLU A 1 162 ? 19.616 6.896 4.760 1.00 86.31 162 GLU A C 1
ATOM 1276 O O . GLU A 1 162 ? 20.102 7.824 4.113 1.00 86.31 162 GLU A O 1
ATOM 1281 N N . VAL A 1 163 ? 18.641 6.120 4.271 1.00 86.25 163 VAL A N 1
ATOM 1282 C CA . VAL A 1 163 ? 18.029 6.294 2.941 1.00 86.25 163 VAL A CA 1
ATOM 1283 C C . VAL A 1 163 ? 16.907 7.326 3.008 1.00 86.25 163 VAL A C 1
ATOM 1285 O O . VAL A 1 163 ? 16.815 8.200 2.146 1.00 86.25 163 VAL A O 1
ATOM 1288 N N . PHE A 1 164 ? 16.074 7.248 4.046 1.00 88.31 164 PHE A N 1
ATOM 1289 C CA . PHE A 1 164 ? 15.039 8.227 4.355 1.00 88.31 164 PHE A CA 1
ATOM 1290 C C . PHE A 1 164 ? 14.766 8.206 5.866 1.00 88.31 164 PHE A C 1
ATOM 1292 O O . PHE A 1 164 ? 14.597 7.117 6.411 1.00 88.31 164 PHE A O 1
ATOM 1299 N N . PRO A 1 165 ? 14.687 9.358 6.557 1.00 88.94 165 PRO A N 1
ATOM 1300 C CA . PRO A 1 165 ? 14.465 9.389 8.001 1.00 88.94 165 PRO A CA 1
ATOM 1301 C C . PRO A 1 165 ? 12.995 9.087 8.334 1.00 88.94 165 PRO A C 1
ATOM 1303 O O . PRO A 1 165 ? 12.206 9.995 8.589 1.00 88.94 165 PRO A O 1
ATOM 1306 N N . TRP A 1 166 ? 12.591 7.817 8.293 1.00 88.00 166 TRP A N 1
ATOM 1307 C CA . TRP A 1 166 ? 11.198 7.373 8.422 1.00 88.00 166 TRP A CA 1
ATOM 1308 C C . TRP A 1 166 ? 10.531 7.772 9.745 1.00 88.00 166 TRP A C 1
ATOM 1310 O O . TRP A 1 166 ? 9.317 7.977 9.777 1.00 88.00 166 TRP A O 1
ATOM 1320 N N . HIS A 1 167 ? 11.298 7.894 10.829 1.00 85.31 167 HIS A N 1
ATOM 1321 C CA . HIS A 1 167 ? 10.782 8.347 12.129 1.00 85.31 167 HIS A CA 1
ATOM 1322 C C . HIS A 1 167 ? 10.801 9.875 12.292 1.00 85.31 167 HIS A C 1
ATOM 1324 O O . HIS A 1 167 ? 10.059 10.417 13.106 1.00 85.31 167 HIS A O 1
ATOM 1330 N N . ASP A 1 168 ? 11.643 10.565 11.522 1.00 83.62 168 ASP A N 1
ATOM 1331 C CA . ASP A 1 168 ? 11.969 11.985 11.689 1.00 83.62 168 ASP A CA 1
ATOM 1332 C C . ASP A 1 168 ? 11.652 12.819 10.432 1.00 83.62 168 ASP A C 1
ATOM 1334 O O . ASP A 1 168 ? 12.115 13.952 10.300 1.00 83.62 168 ASP A O 1
ATOM 1338 N N . TYR A 1 169 ? 10.841 12.288 9.510 1.00 81.00 169 TYR A N 1
ATOM 1339 C CA . TYR A 1 169 ? 10.615 12.867 8.180 1.00 81.00 169 TYR A CA 1
ATOM 1340 C C . TYR A 1 169 ? 10.089 14.308 8.228 1.00 81.00 169 TYR A C 1
ATOM 1342 O O . TYR A 1 169 ? 10.506 15.140 7.426 1.00 81.00 169 TYR A O 1
ATOM 1350 N N . HIS A 1 170 ? 9.274 14.638 9.235 1.00 76.50 170 HIS A N 1
ATOM 1351 C CA . HIS A 1 170 ? 8.799 15.995 9.526 1.00 76.50 170 HIS A CA 1
ATOM 1352 C C . HIS A 1 170 ? 9.923 17.029 9.748 1.00 76.50 170 HIS A C 1
ATOM 1354 O O . HIS A 1 170 ? 9.696 18.227 9.596 1.00 76.50 170 HIS A O 1
ATOM 1360 N N . LYS A 1 171 ? 11.132 16.593 10.134 1.00 73.44 171 LYS A N 1
ATOM 1361 C CA . LYS A 1 171 ? 12.301 17.457 10.381 1.00 73.44 171 LYS A CA 1
ATOM 1362 C C . LYS A 1 171 ? 13.109 17.750 9.114 1.00 73.44 171 LYS A C 1
ATOM 1364 O O . LYS A 1 171 ? 14.044 18.552 9.170 1.00 73.44 171 LYS A O 1
ATOM 1369 N N . LEU A 1 172 ? 12.788 17.116 7.981 1.00 71.12 172 LEU A N 1
ATOM 1370 C CA . LEU A 1 172 ? 13.419 17.418 6.698 1.00 71.12 172 LEU A CA 1
ATOM 1371 C C . LEU A 1 172 ? 13.096 18.864 6.312 1.00 71.12 172 LEU A C 1
ATOM 1373 O O . LEU A 1 172 ? 11.962 19.203 5.985 1.00 71.12 172 LEU A O 1
ATOM 1377 N N . ALA A 1 173 ? 14.110 19.730 6.368 1.00 57.50 173 ALA A N 1
ATOM 1378 C CA . ALA A 1 173 ? 13.934 21.154 6.126 1.00 57.50 173 ALA A CA 1
ATOM 1379 C C . ALA A 1 173 ? 13.299 21.414 4.751 1.00 57.50 173 ALA A C 1
ATOM 1381 O O . ALA A 1 173 ? 13.776 20.899 3.738 1.00 57.50 173 ALA A O 1
ATOM 1382 N N . THR A 1 174 ? 12.300 22.301 4.716 1.00 53.50 174 THR A N 1
ATOM 1383 C CA . THR A 1 174 ? 11.659 22.839 3.505 1.00 53.50 174 THR A CA 1
ATOM 1384 C C . THR A 1 174 ? 12.609 23.755 2.725 1.00 53.50 174 THR A C 1
ATOM 1386 O O . THR A 1 174 ? 12.347 24.943 2.514 1.00 53.50 174 THR A O 1
ATOM 1389 N N . ARG A 1 175 ? 13.753 23.218 2.298 1.00 42.81 175 ARG A N 1
ATOM 1390 C CA . ARG A 1 175 ? 14.569 23.824 1.253 1.00 42.81 175 ARG A CA 1
ATOM 1391 C C . ARG A 1 175 ? 13.748 23.792 -0.036 1.00 42.81 175 ARG A C 1
ATOM 1393 O O . ARG A 1 175 ? 13.272 22.740 -0.438 1.00 42.81 175 ARG A O 1
ATOM 1400 N N . GLU A 1 176 ? 13.595 24.965 -0.648 1.00 36.41 176 GLU A N 1
ATOM 1401 C CA . GLU A 1 176 ? 13.042 25.166 -2.000 1.00 36.41 176 GLU A CA 1
ATOM 1402 C C . GLU A 1 176 ? 11.513 25.080 -2.171 1.00 36.41 176 GLU A C 1
ATOM 1404 O O . GLU A 1 176 ? 11.032 25.137 -3.296 1.00 36.41 176 GLU A O 1
ATOM 1409 N N . GLY A 1 177 ? 10.720 25.060 -1.091 1.00 41.38 177 GLY A N 1
ATOM 1410 C CA . GLY A 1 177 ? 9.275 25.359 -1.169 1.00 41.38 177 GLY A CA 1
ATOM 1411 C C . GLY A 1 177 ? 8.424 24.392 -2.010 1.00 41.38 177 GLY A C 1
ATOM 1412 O O . GLY A 1 177 ? 7.294 24.729 -2.362 1.00 41.38 177 GLY A O 1
ATOM 1413 N N . GLY A 1 178 ? 8.951 23.206 -2.328 1.00 40.16 178 GLY A N 1
ATOM 1414 C CA . GLY A 1 178 ? 8.185 22.095 -2.892 1.00 40.16 178 GLY A CA 1
ATOM 1415 C C . GLY A 1 178 ? 7.208 21.494 -1.869 1.00 40.16 178 GLY A C 1
ATOM 1416 O O . GLY A 1 178 ? 7.361 21.714 -0.663 1.00 40.16 178 GLY A O 1
ATOM 1417 N N . PRO A 1 179 ? 6.185 20.749 -2.320 1.00 41.78 179 PRO A N 1
ATOM 1418 C CA . PRO A 1 179 ? 5.115 20.295 -1.445 1.00 41.78 179 PRO A CA 1
ATOM 1419 C C . PRO A 1 179 ? 5.596 19.234 -0.446 1.00 41.78 179 PRO A C 1
ATOM 1421 O O . PRO A 1 179 ? 6.217 18.239 -0.812 1.00 41.78 179 PRO A O 1
ATOM 1424 N N . THR A 1 180 ? 5.163 19.379 0.806 1.00 56.47 180 THR A N 1
ATOM 1425 C CA . THR A 1 180 ? 5.232 18.356 1.871 1.00 56.47 180 THR A CA 1
ATOM 1426 C C . THR A 1 180 ? 4.503 17.046 1.522 1.00 56.47 180 THR A C 1
ATOM 1428 O O . THR A 1 180 ? 4.643 16.052 2.233 1.00 56.47 180 THR A O 1
ATOM 1431 N N . SER A 1 181 ? 3.760 17.028 0.408 1.00 63.38 181 SER A N 1
ATOM 1432 C CA . SER A 1 181 ? 2.984 15.895 -0.099 1.00 63.38 181 SER A CA 1
ATOM 1433 C C . SER A 1 181 ? 3.816 14.632 -0.319 1.00 63.38 181 SER A C 1
ATOM 1435 O O . SER A 1 181 ? 3.385 13.565 0.096 1.00 63.38 181 SER A O 1
ATOM 1437 N N . ASP A 1 182 ? 5.000 14.715 -0.934 1.00 74.69 182 ASP A N 1
ATOM 1438 C CA . ASP A 1 182 ? 5.747 13.504 -1.317 1.00 74.69 182 ASP A CA 1
ATOM 1439 C C . ASP A 1 182 ? 6.282 12.737 -0.103 1.00 74.69 182 ASP A C 1
ATOM 1441 O O . ASP A 1 182 ? 6.272 11.511 -0.082 1.00 74.69 182 ASP A O 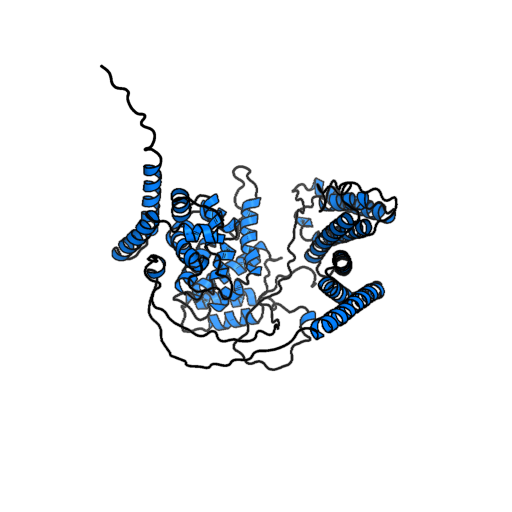1
ATOM 1445 N N . GLN A 1 183 ? 6.747 13.452 0.924 1.00 80.38 183 GLN A N 1
ATOM 1446 C CA . GLN A 1 183 ? 7.263 12.840 2.152 1.00 80.38 183 GLN A CA 1
ATOM 1447 C C . GLN A 1 183 ? 6.131 12.180 2.949 1.00 80.38 183 GLN A C 1
ATOM 1449 O O . GLN A 1 183 ? 6.279 11.047 3.405 1.00 80.38 183 GLN A O 1
ATOM 1454 N N . ALA A 1 184 ? 4.983 12.859 3.053 1.00 79.69 184 ALA A N 1
ATOM 1455 C CA . ALA A 1 184 ? 3.778 12.294 3.648 1.00 79.69 184 ALA A CA 1
ATOM 1456 C C . ALA A 1 184 ? 3.262 11.077 2.854 1.00 79.69 184 ALA A C 1
ATOM 1458 O O . ALA A 1 184 ? 2.858 10.083 3.454 1.00 79.69 184 ALA A O 1
ATOM 1459 N N . GLU A 1 185 ? 3.334 11.107 1.520 1.00 85.00 185 GLU A N 1
ATOM 1460 C CA . GLU A 1 185 ? 2.900 9.997 0.667 1.00 85.00 185 GLU A CA 1
ATOM 1461 C C . GLU A 1 185 ? 3.837 8.781 0.772 1.00 85.00 185 GLU A C 1
ATOM 1463 O O . GLU A 1 185 ? 3.362 7.648 0.820 1.00 85.00 185 GLU A O 1
ATOM 1468 N N . LEU A 1 186 ? 5.157 8.978 0.900 1.00 88.62 186 LEU A N 1
ATOM 1469 C CA . LEU A 1 186 ? 6.104 7.894 1.211 1.00 88.62 186 LEU A CA 1
ATOM 1470 C C . LEU A 1 186 ? 5.742 7.198 2.535 1.00 88.62 186 LEU A C 1
ATOM 1472 O O . LEU A 1 186 ? 5.650 5.970 2.596 1.00 88.62 186 LEU A O 1
ATOM 1476 N N . VAL A 1 187 ? 5.483 7.982 3.585 1.00 87.88 187 VAL A N 1
ATOM 1477 C CA . VAL A 1 187 ? 5.068 7.504 4.917 1.00 87.88 187 VAL A CA 1
ATOM 1478 C C . VAL A 1 187 ? 3.708 6.797 4.863 1.00 87.88 187 VAL A C 1
ATOM 1480 O O . VAL A 1 187 ? 3.524 5.747 5.481 1.00 87.88 187 VAL A O 1
ATOM 1483 N N . ARG A 1 188 ? 2.773 7.293 4.050 1.00 83.56 188 ARG A N 1
ATOM 1484 C CA . ARG A 1 188 ? 1.483 6.646 3.775 1.00 83.56 188 ARG A CA 1
ATOM 1485 C C . ARG A 1 188 ? 1.644 5.303 3.051 1.00 83.56 188 ARG A C 1
ATOM 1487 O O . ARG A 1 188 ? 1.053 4.322 3.492 1.00 83.56 188 ARG A O 1
ATOM 1494 N N . ARG A 1 189 ? 2.505 5.206 2.032 1.00 90.31 189 ARG A N 1
ATOM 1495 C CA . ARG A 1 189 ? 2.836 3.941 1.336 1.00 90.31 189 ARG A CA 1
ATOM 1496 C C . ARG A 1 189 ? 3.459 2.888 2.267 1.00 90.31 189 ARG A C 1
ATOM 1498 O O . ARG A 1 189 ? 3.339 1.696 1.992 1.00 90.31 189 ARG A O 1
ATOM 1505 N N . MET A 1 190 ? 4.096 3.303 3.366 1.00 90.12 190 MET A N 1
ATOM 1506 C CA . MET A 1 190 ? 4.559 2.413 4.443 1.00 90.12 190 MET A CA 1
ATOM 1507 C C . MET A 1 190 ? 3.404 1.967 5.365 1.00 90.12 190 MET A C 1
ATOM 1509 O O . MET A 1 190 ? 3.331 0.805 5.768 1.00 90.12 190 MET A O 1
ATOM 1513 N N . PHE A 1 191 ? 2.460 2.857 5.678 1.00 86.94 191 PHE A N 1
ATOM 1514 C CA . PHE A 1 191 ? 1.272 2.527 6.477 1.00 86.94 191 PHE A CA 1
ATOM 1515 C C . PHE A 1 191 ? 0.325 1.538 5.773 1.00 86.94 191 PHE A C 1
ATOM 1517 O O . PHE A 1 191 ? -0.128 0.576 6.393 1.00 86.94 191 PHE A O 1
ATOM 1524 N N . GLU A 1 192 ? 0.114 1.699 4.463 1.00 87.44 192 GLU A N 1
ATOM 1525 C CA . GLU A 1 192 ? -0.680 0.799 3.597 1.00 87.44 192 GLU A CA 1
ATOM 1526 C C . GLU A 1 192 ? -0.172 -0.665 3.588 1.00 87.44 192 GLU A C 1
ATOM 1528 O O . GLU A 1 192 ? -0.851 -1.573 3.108 1.00 87.44 192 GLU A O 1
ATOM 1533 N N . LEU A 1 193 ? 1.015 -0.945 4.145 1.00 89.81 193 LEU A N 1
ATOM 1534 C CA . LEU A 1 193 ? 1.530 -2.312 4.304 1.00 89.81 193 LEU A CA 1
ATOM 1535 C C . LEU A 1 193 ? 0.793 -3.121 5.387 1.00 89.81 193 LEU A C 1
ATOM 1537 O O . LEU A 1 193 ? 0.902 -4.352 5.415 1.00 89.81 193 LEU A O 1
ATOM 1541 N N . THR A 1 194 ? 0.009 -2.455 6.241 1.00 84.19 194 THR A N 1
ATOM 1542 C CA . THR A 1 194 ? -0.934 -3.104 7.165 1.00 84.19 194 THR A CA 1
ATOM 1543 C C . THR A 1 194 ? -1.982 -3.932 6.412 1.00 84.19 194 THR A C 1
ATOM 1545 O O . THR A 1 194 ? -2.206 -5.086 6.773 1.00 84.19 194 THR A O 1
ATOM 1548 N N . GLU A 1 195 ? -2.534 -3.408 5.311 1.00 81.50 195 GLU A N 1
ATOM 1549 C CA . GLU A 1 195 ? -3.560 -4.060 4.474 1.00 81.50 195 GLU A CA 1
ATOM 1550 C C . GLU A 1 195 ? -3.107 -5.412 3.903 1.00 81.50 195 GLU A C 1
ATOM 1552 O O . GLU A 1 195 ? -3.888 -6.353 3.787 1.00 81.50 195 GLU A O 1
ATOM 1557 N N . VAL A 1 196 ? -1.826 -5.525 3.530 1.00 83.88 196 VAL A N 1
ATOM 1558 C CA . VAL A 1 196 ? -1.253 -6.761 2.964 1.00 83.88 196 VAL A CA 1
ATOM 1559 C C . VAL A 1 196 ? -0.721 -7.720 4.029 1.00 83.88 196 VAL A C 1
ATOM 1561 O O . VAL A 1 196 ? -0.189 -8.784 3.693 1.00 83.88 196 VAL A O 1
ATOM 1564 N N . GLY A 1 197 ? -0.873 -7.371 5.309 1.00 86.88 197 GLY A N 1
ATOM 1565 C CA . GLY A 1 197 ? -0.460 -8.191 6.440 1.00 86.88 197 GLY A CA 1
ATOM 1566 C C . GLY A 1 197 ? 1.056 -8.350 6.542 1.00 86.88 197 GLY A C 1
ATOM 1567 O O . GLY A 1 197 ? 1.556 -9.473 6.624 1.00 86.88 197 GLY A O 1
ATOM 1568 N N . ILE A 1 198 ? 1.813 -7.247 6.493 1.00 93.56 198 ILE A N 1
ATOM 1569 C CA . ILE A 1 198 ? 3.283 -7.292 6.578 1.00 93.56 198 ILE A CA 1
ATOM 1570 C C . ILE A 1 198 ? 3.786 -8.036 7.827 1.00 93.56 198 ILE A C 1
ATOM 1572 O O . ILE A 1 198 ? 4.661 -8.891 7.705 1.00 93.56 198 ILE A O 1
ATOM 1576 N N . ILE A 1 199 ? 3.203 -7.787 9.006 1.00 91.50 199 ILE A N 1
ATOM 1577 C CA . ILE A 1 199 ? 3.597 -8.434 10.273 1.00 91.50 199 ILE A CA 1
ATOM 1578 C C . ILE A 1 199 ? 3.445 -9.957 10.183 1.00 91.50 199 ILE A C 1
ATOM 1580 O O . ILE A 1 199 ? 4.355 -10.688 10.563 1.00 91.50 199 ILE A O 1
ATOM 1584 N N . GLN A 1 200 ? 2.342 -10.439 9.607 1.00 87.56 200 GLN A N 1
ATOM 1585 C CA . GLN A 1 200 ? 2.073 -11.856 9.369 1.00 87.56 200 GLN A CA 1
ATOM 1586 C C . GLN A 1 200 ? 3.176 -12.475 8.505 1.00 87.56 200 GLN A C 1
ATOM 1588 O O . GLN A 1 200 ? 3.708 -13.527 8.848 1.00 87.56 200 GLN A O 1
ATOM 1593 N N . LYS A 1 201 ? 3.557 -11.812 7.405 1.00 92.25 201 LYS A N 1
ATOM 1594 C CA . LYS A 1 201 ? 4.577 -12.331 6.478 1.00 92.25 201 LYS A CA 1
ATOM 1595 C C . LYS A 1 201 ? 5.992 -12.283 7.058 1.00 92.25 201 LYS A C 1
ATOM 1597 O O . LYS A 1 201 ? 6.793 -13.165 6.762 1.00 92.25 201 LYS A O 1
ATOM 1602 N N . LEU A 1 202 ? 6.298 -11.296 7.900 1.00 92.00 202 LEU A N 1
ATOM 1603 C CA . LEU A 1 202 ? 7.556 -11.242 8.652 1.00 92.00 202 LEU A CA 1
ATOM 1604 C C . LEU A 1 202 ? 7.632 -12.382 9.678 1.00 92.00 202 LEU A C 1
ATOM 1606 O O . LEU A 1 202 ? 8.622 -13.107 9.725 1.00 92.00 202 LEU A O 1
ATOM 1610 N N . VAL A 1 203 ? 6.565 -12.584 10.455 1.00 90.31 203 VAL A N 1
ATOM 1611 C CA . VAL A 1 203 ? 6.472 -13.642 11.473 1.00 90.31 203 VAL A CA 1
ATOM 1612 C C . VAL A 1 203 ? 6.444 -15.044 10.851 1.00 90.31 203 VAL A C 1
ATOM 1614 O O . VAL A 1 203 ? 6.987 -15.973 11.434 1.00 90.31 203 VAL A O 1
ATOM 1617 N N . ALA A 1 204 ? 5.895 -15.214 9.648 1.00 88.25 204 ALA A N 1
ATOM 1618 C CA . ALA A 1 204 ? 5.927 -16.481 8.912 1.00 88.25 204 ALA A CA 1
ATOM 1619 C C . ALA A 1 204 ? 7.335 -16.901 8.433 1.00 88.25 204 ALA A C 1
ATOM 1621 O O . ALA A 1 204 ? 7.522 -18.036 8.008 1.00 88.25 204 ALA A O 1
ATOM 1622 N N . ASN A 1 205 ? 8.340 -16.021 8.516 1.00 86.25 205 ASN A N 1
ATOM 1623 C CA . ASN A 1 205 ? 9.747 -16.366 8.276 1.00 86.25 205 ASN A CA 1
ATOM 1624 C C . ASN A 1 205 ? 10.508 -16.685 9.589 1.00 86.25 205 ASN A C 1
ATOM 1626 O O . ASN A 1 205 ? 11.739 -16.635 9.621 1.00 86.25 205 ASN A O 1
ATOM 1630 N N . TYR A 1 206 ? 9.780 -17.030 10.665 1.00 83.75 206 TYR A N 1
ATOM 1631 C CA . TYR A 1 206 ? 10.328 -17.429 11.969 1.00 83.75 206 TYR A CA 1
ATOM 1632 C C . TYR A 1 206 ? 11.347 -18.566 11.852 1.00 83.75 206 TYR A C 1
ATOM 1634 O O . TYR A 1 206 ? 12.481 -18.387 12.290 1.00 83.75 206 TYR A O 1
ATOM 1642 N N . ASP A 1 207 ? 11.007 -19.679 11.196 1.00 77.81 207 ASP A N 1
ATOM 1643 C CA . ASP A 1 207 ? 11.853 -20.885 11.083 1.00 77.81 207 ASP A CA 1
ATOM 1644 C C . ASP A 1 207 ? 13.062 -20.731 10.137 1.00 77.81 207 ASP A C 1
ATOM 1646 O O . ASP A 1 207 ? 13.597 -21.706 9.617 1.00 77.81 207 ASP A O 1
ATOM 1650 N N . SER A 1 208 ? 13.512 -19.492 9.912 1.00 66.88 208 SER A N 1
ATOM 1651 C CA . SER A 1 208 ? 14.754 -19.162 9.211 1.00 66.88 208 SER A CA 1
ATOM 1652 C C . SER A 1 208 ? 14.828 -19.791 7.811 1.00 66.88 208 SER A C 1
ATOM 1654 O O . SER A 1 208 ? 15.813 -20.435 7.456 1.00 66.88 208 SER A O 1
ATOM 1656 N N . ALA A 1 209 ? 13.786 -19.556 6.998 1.00 64.88 209 ALA A N 1
ATOM 1657 C CA . ALA A 1 209 ? 13.594 -20.122 5.651 1.00 64.88 209 ALA A CA 1
ATOM 1658 C C . ALA A 1 209 ? 14.805 -19.978 4.697 1.00 64.88 209 ALA A C 1
ATOM 1660 O O . ALA A 1 209 ? 14.918 -20.701 3.710 1.00 64.88 209 ALA A O 1
ATOM 1661 N N . PHE A 1 210 ? 15.713 -19.046 4.982 1.00 71.94 210 PHE A N 1
ATOM 1662 C CA . PHE A 1 210 ? 17.062 -18.959 4.429 1.00 71.94 210 PHE A CA 1
ATOM 1663 C C . PHE A 1 210 ? 18.005 -18.365 5.505 1.00 71.94 210 PHE A C 1
ATOM 1665 O O . PHE A 1 210 ? 17.524 -17.834 6.514 1.00 71.94 210 PHE A O 1
ATOM 1672 N N . PRO A 1 211 ? 19.344 -18.431 5.345 1.00 70.94 211 PRO A N 1
ATOM 1673 C CA . PRO A 1 211 ? 20.281 -17.907 6.341 1.00 70.94 211 PRO A CA 1
ATOM 1674 C C . PRO A 1 211 ? 20.003 -16.441 6.702 1.00 70.94 211 PRO A C 1
ATOM 1676 O O . PRO A 1 211 ? 19.811 -15.606 5.820 1.00 70.94 211 PRO A O 1
ATOM 1679 N N . ASN A 1 212 ? 19.986 -16.133 8.001 1.00 77.62 212 ASN A N 1
ATOM 1680 C CA . ASN A 1 212 ? 19.639 -14.826 8.580 1.00 77.62 212 ASN A CA 1
ATOM 1681 C C . ASN A 1 212 ? 18.209 -14.306 8.295 1.00 77.62 212 ASN A C 1
ATOM 1683 O O . ASN A 1 212 ? 17.896 -13.196 8.723 1.00 77.62 212 ASN A O 1
ATOM 1687 N N . ALA A 1 213 ? 17.324 -15.070 7.637 1.00 80.75 213 ALA A N 1
ATOM 1688 C CA . ALA A 1 213 ? 15.956 -14.634 7.319 1.00 80.75 213 ALA A CA 1
ATOM 1689 C C . ALA A 1 213 ? 15.178 -14.169 8.555 1.00 80.75 213 ALA A C 1
ATOM 1691 O O . ALA A 1 213 ? 14.564 -13.105 8.542 1.00 80.75 213 ALA A O 1
ATOM 1692 N N . SER A 1 214 ? 15.255 -14.948 9.636 1.00 88.19 214 SER A N 1
ATOM 1693 C CA . SER A 1 214 ? 14.571 -14.676 10.897 1.00 88.19 214 SER A CA 1
ATOM 1694 C C . SER A 1 214 ? 15.048 -13.358 11.518 1.00 88.19 214 SER A C 1
ATOM 1696 O O . SER A 1 214 ? 14.227 -12.482 11.787 1.00 88.19 214 SER A O 1
ATOM 1698 N N . TYR A 1 215 ? 16.365 -13.148 11.634 1.00 88.81 215 TYR A N 1
ATOM 1699 C CA . TYR A 1 215 ? 16.941 -11.892 12.126 1.00 88.81 215 TYR A CA 1
ATOM 1700 C C . TYR A 1 215 ? 16.555 -10.678 11.269 1.00 88.81 215 TYR A C 1
ATOM 1702 O O . TYR A 1 215 ? 16.193 -9.632 11.808 1.00 88.81 215 TYR A O 1
ATOM 1710 N N . LEU A 1 216 ? 16.585 -10.815 9.938 1.00 89.50 216 LEU A N 1
ATOM 1711 C CA . LEU A 1 216 ? 16.183 -9.751 9.012 1.00 89.50 216 LEU A CA 1
ATOM 1712 C C . LEU A 1 216 ? 14.704 -9.390 9.191 1.00 89.50 216 LEU A C 1
ATOM 1714 O O . LEU A 1 216 ? 14.372 -8.213 9.331 1.00 89.50 216 LEU A O 1
ATOM 1718 N N . CYS A 1 217 ? 13.820 -10.387 9.244 1.00 92.75 217 CYS A N 1
ATOM 1719 C CA . CYS A 1 217 ? 12.391 -10.167 9.442 1.00 92.75 217 CYS A CA 1
ATOM 1720 C C . CYS A 1 217 ? 12.071 -9.589 10.827 1.00 92.75 217 CYS A C 1
ATOM 1722 O O . CYS A 1 217 ? 11.207 -8.720 10.932 1.00 92.75 217 CYS A O 1
ATOM 1724 N N . LEU A 1 218 ? 12.792 -10.002 11.872 1.00 91.50 218 LEU A N 1
ATOM 1725 C CA . LEU A 1 218 ? 12.678 -9.441 13.219 1.00 91.50 218 LEU A CA 1
ATOM 1726 C C . LEU A 1 218 ? 13.157 -7.979 13.275 1.00 91.50 218 LEU A C 1
ATOM 1728 O O . LEU A 1 218 ? 12.522 -7.152 13.927 1.00 91.50 218 LEU A O 1
ATOM 1732 N N . GLY A 1 219 ? 14.230 -7.641 12.554 1.00 92.31 219 GLY A N 1
ATOM 1733 C CA . GLY A 1 219 ? 14.709 -6.265 12.392 1.00 92.31 219 GLY A CA 1
ATOM 1734 C C . GLY A 1 219 ? 13.704 -5.371 11.661 1.00 92.31 219 GLY A C 1
ATOM 1735 O O . GLY A 1 219 ? 13.408 -4.272 12.128 1.00 92.31 219 GLY A O 1
ATOM 1736 N N . ILE A 1 220 ? 13.108 -5.862 10.569 1.00 94.94 220 ILE A N 1
ATOM 1737 C CA . ILE A 1 220 ? 12.038 -5.144 9.858 1.00 94.94 220 ILE A CA 1
ATOM 1738 C C . ILE A 1 220 ? 10.794 -5.009 10.750 1.00 94.94 220 ILE A C 1
ATOM 1740 O O . ILE A 1 220 ? 10.188 -3.942 10.777 1.00 94.94 220 ILE A O 1
ATOM 1744 N N . LEU A 1 221 ? 10.427 -6.036 11.525 1.00 93.88 221 LEU A N 1
ATOM 1745 C CA . LEU A 1 221 ? 9.312 -5.967 12.476 1.00 93.88 221 LEU A CA 1
ATOM 1746 C C . LEU A 1 221 ? 9.570 -4.925 13.575 1.00 93.88 221 LEU A C 1
ATOM 1748 O O . LEU A 1 221 ? 8.659 -4.169 13.916 1.00 93.88 221 LEU A O 1
ATOM 1752 N N . ALA A 1 222 ? 10.798 -4.849 14.097 1.00 92.31 222 ALA A N 1
ATOM 1753 C CA . ALA A 1 222 ? 11.216 -3.840 15.069 1.00 92.31 222 ALA A CA 1
ATOM 1754 C C . ALA A 1 222 ? 11.078 -2.421 14.502 1.00 92.31 222 ALA A C 1
ATOM 1756 O O . ALA A 1 222 ? 10.421 -1.574 15.112 1.00 92.31 222 ALA A O 1
ATOM 1757 N N . PHE A 1 223 ? 11.649 -2.191 13.314 1.00 94.44 223 PHE A N 1
ATOM 1758 C CA . PHE A 1 223 ? 11.533 -0.932 12.581 1.00 94.44 223 PHE A CA 1
ATOM 1759 C C . PHE A 1 223 ? 10.064 -0.565 12.349 1.00 94.44 223 PHE A C 1
ATOM 1761 O O . PHE A 1 223 ? 9.633 0.512 12.746 1.00 94.44 223 PHE A O 1
ATOM 1768 N N . TYR A 1 224 ? 9.278 -1.475 11.770 1.00 94.69 224 TYR A N 1
ATOM 1769 C CA . TYR A 1 224 ? 7.900 -1.210 11.364 1.00 94.69 224 TYR A CA 1
ATOM 1770 C C . TYR A 1 224 ? 6.988 -0.921 12.560 1.00 94.69 224 TYR A C 1
ATOM 1772 O O . TYR A 1 224 ? 6.184 0.008 12.526 1.00 94.69 224 TYR A O 1
ATOM 1780 N N . SER A 1 225 ? 7.158 -1.663 13.656 1.00 89.31 225 SER A N 1
ATOM 1781 C CA . SER A 1 225 ? 6.403 -1.439 14.895 1.00 89.31 225 SER A CA 1
ATOM 1782 C C . SER A 1 225 ? 6.784 -0.114 15.559 1.00 89.31 225 SER A C 1
ATOM 1784 O O . SER A 1 225 ? 5.911 0.600 16.047 1.00 89.31 225 SER A O 1
ATOM 1786 N N . SER A 1 226 ? 8.070 0.257 15.545 1.00 88.62 226 SER A N 1
ATOM 1787 C CA . SER A 1 226 ? 8.528 1.569 16.018 1.00 88.62 226 SER A CA 1
ATOM 1788 C C . SER A 1 226 ? 7.994 2.709 15.140 1.00 88.62 226 SER A C 1
ATOM 1790 O O . SER A 1 226 ? 7.495 3.704 15.664 1.00 88.62 226 SER A O 1
ATOM 1792 N N . PHE A 1 227 ? 8.008 2.528 13.820 1.00 89.19 227 PHE A N 1
ATOM 1793 C CA . PHE A 1 227 ? 7.494 3.478 12.838 1.00 89.19 227 PHE A CA 1
ATOM 1794 C C . PHE A 1 227 ? 5.989 3.718 13.020 1.00 89.19 227 PHE A C 1
ATOM 1796 O O . PHE A 1 227 ? 5.562 4.871 13.091 1.00 89.19 227 PHE A O 1
ATOM 1803 N N . LEU A 1 228 ? 5.190 2.653 13.169 1.00 86.81 228 LEU A N 1
ATOM 1804 C CA . LEU A 1 228 ? 3.759 2.758 13.473 1.00 86.81 228 LEU A CA 1
ATOM 1805 C C . LEU A 1 228 ? 3.515 3.446 14.822 1.00 86.81 228 LEU A C 1
ATOM 1807 O O . LEU A 1 228 ? 2.656 4.322 14.926 1.00 86.81 228 LEU A O 1
ATOM 1811 N N . ARG A 1 229 ? 4.299 3.088 15.844 1.00 83.56 229 ARG A N 1
ATOM 1812 C CA . ARG A 1 229 ? 4.212 3.677 17.184 1.00 83.56 229 ARG A CA 1
ATOM 1813 C C . ARG A 1 229 ? 4.491 5.182 17.190 1.00 83.56 229 ARG A C 1
ATOM 1815 O O . ARG A 1 229 ? 3.791 5.909 17.883 1.00 83.56 229 ARG A O 1
ATOM 1822 N N . VAL A 1 230 ? 5.496 5.647 16.449 1.00 81.44 230 VAL A N 1
ATOM 1823 C CA . VAL A 1 230 ? 5.878 7.070 16.421 1.00 81.44 230 VAL A CA 1
ATOM 1824 C C . VAL A 1 230 ? 4.952 7.899 15.531 1.00 81.44 230 VAL A C 1
ATOM 1826 O O . VAL A 1 230 ? 4.576 8.997 15.928 1.00 81.44 230 VAL A O 1
ATOM 1829 N N . ASN A 1 231 ? 4.564 7.384 14.360 1.00 77.69 231 ASN A N 1
ATOM 1830 C CA . ASN A 1 231 ? 3.860 8.176 13.345 1.00 77.69 231 ASN A CA 1
ATOM 1831 C C . ASN A 1 231 ? 2.325 8.049 13.379 1.00 77.69 231 ASN A C 1
ATOM 1833 O O . ASN A 1 231 ? 1.639 8.932 12.869 1.00 77.69 231 ASN A O 1
ATOM 1837 N N . PHE A 1 232 ? 1.773 6.969 13.947 1.00 79.62 232 PHE A N 1
ATOM 1838 C CA . PHE A 1 232 ? 0.335 6.656 13.855 1.00 79.62 232 PHE A CA 1
ATOM 1839 C C . PHE A 1 232 ? -0.347 6.360 15.196 1.00 79.62 232 PHE A C 1
ATOM 1841 O O . PHE A 1 232 ? -1.575 6.315 15.247 1.00 79.62 232 PHE A O 1
ATOM 1848 N N . CYS A 1 233 ? 0.406 6.175 16.284 1.00 71.81 233 CYS A N 1
ATOM 1849 C CA . CYS A 1 233 ? -0.163 5.859 17.594 1.00 71.81 233 CYS A CA 1
ATOM 1850 C C . CYS A 1 233 ? -0.172 7.079 18.515 1.00 71.81 233 CYS A C 1
ATOM 1852 O O . CYS A 1 233 ? 0.857 7.720 18.744 1.00 71.81 233 CYS A O 1
ATOM 1854 N N . LYS A 1 234 ? -1.334 7.362 19.109 1.00 67.06 234 LYS A N 1
ATOM 1855 C CA . LYS A 1 234 ? -1.452 8.384 20.149 1.00 67.06 234 LYS A CA 1
ATOM 1856 C C . LYS A 1 234 ? -0.586 8.004 21.356 1.00 67.06 234 LYS A C 1
ATOM 1858 O O . LYS A 1 234 ? -0.454 6.826 21.688 1.00 67.06 234 LYS A O 1
ATOM 1863 N N . ASP A 1 235 ? 0.027 9.008 21.983 1.00 72.50 235 ASP A N 1
ATOM 1864 C CA . ASP A 1 235 ? 0.873 8.871 23.177 1.00 72.50 235 ASP A CA 1
ATOM 1865 C C . ASP A 1 235 ? 2.058 7.886 22.992 1.00 72.50 235 ASP A C 1
ATOM 1867 O O . ASP A 1 235 ? 2.668 7.441 23.961 1.00 72.50 235 ASP A O 1
ATOM 1871 N N . GLN A 1 236 ? 2.395 7.557 21.734 1.00 76.88 236 GLN A N 1
ATOM 1872 C CA . GLN A 1 236 ? 3.354 6.521 21.333 1.00 76.88 236 GLN A CA 1
ATOM 1873 C C . GLN A 1 236 ? 3.071 5.136 21.953 1.00 76.88 236 GLN A C 1
ATOM 1875 O O . GLN A 1 236 ? 3.993 4.377 22.257 1.00 76.88 236 GLN A O 1
ATOM 1880 N N . VAL A 1 237 ? 1.791 4.772 22.104 1.00 78.56 237 VAL A N 1
ATOM 1881 C CA . VAL A 1 237 ? 1.363 3.457 22.611 1.00 78.56 237 VAL A CA 1
ATOM 1882 C C . VAL A 1 237 ? 0.822 2.583 21.477 1.00 78.56 237 VAL A C 1
ATOM 1884 O O . VAL A 1 237 ? -0.246 2.847 20.932 1.00 78.56 237 VAL A O 1
ATOM 1887 N N . LEU A 1 238 ? 1.536 1.501 21.162 1.00 82.50 238 LEU A N 1
ATOM 1888 C CA . LEU A 1 238 ? 1.109 0.455 20.226 1.00 82.50 238 LEU A CA 1
ATOM 1889 C C . LEU A 1 238 ? 0.919 -0.855 21.003 1.00 82.50 238 LEU A C 1
ATOM 1891 O O . LEU A 1 238 ? 1.851 -1.290 21.682 1.00 82.50 238 LEU A O 1
ATOM 1895 N N . ARG A 1 239 ? -0.261 -1.483 20.908 1.00 84.56 239 ARG A N 1
ATOM 1896 C CA . ARG A 1 239 ? -0.569 -2.743 21.605 1.00 84.56 239 ARG A CA 1
ATOM 1897 C C . ARG A 1 239 ? -0.415 -3.932 20.664 1.00 84.56 239 ARG A C 1
ATOM 1899 O O . ARG A 1 239 ? -1.038 -3.996 19.605 1.00 84.56 239 ARG A O 1
ATOM 1906 N N . PHE A 1 240 ? 0.403 -4.900 21.061 1.00 86.62 240 PHE A N 1
ATOM 1907 C CA . PHE A 1 240 ? 0.480 -6.194 20.384 1.00 86.62 240 PHE A CA 1
ATOM 1908 C C . PHE A 1 240 ? -0.584 -7.146 20.939 1.00 86.62 240 PHE A C 1
ATOM 1910 O O . PHE A 1 240 ? -0.951 -7.072 22.109 1.00 86.62 240 PHE A O 1
ATOM 1917 N N . SER A 1 241 ? -1.066 -8.066 20.107 1.00 87.50 241 SER A N 1
ATOM 1918 C CA . SER A 1 241 ? -1.846 -9.217 20.576 1.00 87.50 241 SER A CA 1
ATOM 1919 C C . SER A 1 241 ? -1.016 -10.125 21.478 1.00 87.50 241 SER A C 1
ATOM 1921 O O . SER A 1 241 ? 0.213 -10.192 21.359 1.00 87.50 241 SER A O 1
ATOM 1923 N N . GLN A 1 242 ? -1.707 -10.920 22.294 1.00 86.25 242 GLN A N 1
ATOM 1924 C CA . GLN A 1 242 ? -1.070 -11.982 23.066 1.00 86.25 242 GLN A CA 1
ATOM 1925 C C . GLN A 1 242 ? -0.314 -12.970 22.158 1.00 86.25 242 GLN A C 1
ATOM 1927 O O . GLN A 1 242 ? 0.826 -13.306 22.451 1.00 86.25 242 GLN A O 1
ATOM 1932 N N . VAL A 1 243 ? -0.877 -13.336 20.999 1.00 88.31 243 VAL A N 1
ATOM 1933 C CA . VAL A 1 243 ? -0.252 -14.259 20.029 1.00 88.31 243 VAL A CA 1
ATOM 1934 C C . VAL A 1 243 ? 1.098 -13.736 19.517 1.00 88.31 243 VAL A C 1
ATOM 1936 O O . VAL A 1 243 ? 2.058 -14.499 19.389 1.00 88.31 243 VAL A O 1
ATOM 1939 N N . LEU A 1 244 ? 1.200 -12.433 19.230 1.00 88.19 244 LEU A N 1
ATOM 1940 C CA . LEU A 1 244 ? 2.454 -11.823 18.780 1.00 88.19 244 LEU A CA 1
ATOM 1941 C C . LEU A 1 244 ? 3.475 -11.715 19.924 1.00 88.19 244 LEU A C 1
ATOM 1943 O O . LEU A 1 244 ? 4.658 -11.984 19.707 1.00 88.19 244 LEU A O 1
ATOM 1947 N N . LEU A 1 245 ? 3.026 -11.374 21.136 1.00 88.75 245 LEU A N 1
ATOM 1948 C CA . LEU A 1 245 ? 3.875 -11.355 22.331 1.00 88.75 245 LEU A CA 1
ATOM 1949 C C . LEU A 1 245 ? 4.426 -12.755 22.640 1.00 88.75 245 LEU A C 1
ATOM 1951 O O . LEU A 1 245 ? 5.637 -12.909 22.777 1.00 88.75 245 LEU A O 1
ATOM 1955 N N . ASP A 1 246 ? 3.586 -13.789 22.646 1.00 89.56 246 ASP A N 1
ATOM 1956 C CA . ASP A 1 246 ? 3.994 -15.175 22.892 1.00 89.56 246 ASP A CA 1
ATOM 1957 C C . ASP A 1 246 ? 5.014 -15.660 21.851 1.00 89.56 246 ASP A C 1
ATOM 1959 O O . ASP A 1 246 ? 6.029 -16.266 22.209 1.00 89.56 246 ASP A O 1
ATOM 1963 N N . LYS A 1 247 ? 4.817 -15.323 20.566 1.00 90.44 247 LYS A N 1
ATOM 1964 C CA . LYS A 1 247 ? 5.795 -15.615 19.505 1.00 90.44 247 LYS A CA 1
ATOM 1965 C C . LYS A 1 247 ? 7.126 -14.888 19.713 1.00 90.44 247 LYS A C 1
ATOM 1967 O O . LYS A 1 247 ? 8.170 -15.522 19.567 1.00 90.44 247 LYS A O 1
ATOM 1972 N N . LEU A 1 248 ? 7.133 -13.607 20.099 1.00 90.75 248 LEU A N 1
ATOM 1973 C CA . LEU A 1 248 ? 8.369 -12.880 20.441 1.00 90.75 248 LEU A CA 1
ATOM 1974 C C . LEU A 1 248 ? 9.055 -13.476 21.681 1.00 90.75 248 LEU A C 1
ATOM 1976 O O . LEU A 1 248 ? 10.281 -13.612 21.713 1.00 90.75 248 LEU A O 1
ATOM 1980 N N . GLN A 1 249 ? 8.275 -13.908 22.674 1.00 92.75 249 GLN A N 1
ATOM 1981 C CA . GLN A 1 249 ? 8.797 -14.588 23.853 1.00 92.75 249 GLN A CA 1
ATOM 1982 C C . GLN A 1 249 ? 9.454 -15.926 23.481 1.00 92.75 249 GLN A C 1
ATOM 1984 O O . GLN A 1 249 ? 10.563 -16.207 23.939 1.00 92.75 249 GLN A O 1
ATOM 1989 N N . ALA A 1 250 ? 8.820 -16.729 22.622 1.00 91.75 250 ALA A N 1
ATOM 1990 C CA . ALA A 1 250 ? 9.401 -17.956 22.080 1.00 91.75 250 ALA A CA 1
ATOM 1991 C C . ALA A 1 250 ? 10.688 -17.672 21.285 1.00 91.75 250 ALA A C 1
ATOM 1993 O O . ALA A 1 250 ? 11.697 -18.344 21.486 1.00 91.75 250 ALA A O 1
ATOM 1994 N N . TRP A 1 251 ? 10.691 -16.631 20.444 1.00 90.69 251 TRP A N 1
ATOM 1995 C CA . TRP A 1 251 ? 11.857 -16.192 19.666 1.00 90.69 251 TRP A CA 1
ATOM 1996 C C . TRP A 1 251 ? 13.066 -15.877 20.559 1.00 90.69 251 TRP A C 1
ATOM 1998 O O . TRP A 1 251 ? 14.179 -16.312 20.271 1.00 90.69 251 TRP A O 1
ATOM 2008 N N . SER A 1 252 ? 12.844 -15.199 21.692 1.00 92.19 252 SER A N 1
ATOM 2009 C CA . SER A 1 252 ? 13.907 -14.876 22.660 1.00 92.19 252 SER A CA 1
ATOM 2010 C C . SER A 1 252 ? 14.546 -16.107 23.328 1.00 92.19 252 SER A C 1
ATOM 2012 O O . SER A 1 252 ? 15.700 -16.050 23.751 1.00 92.19 252 SER A O 1
ATOM 2014 N N . LYS A 1 253 ? 13.823 -17.236 23.393 1.00 92.75 253 LYS A N 1
ATOM 2015 C CA . LYS A 1 253 ? 14.254 -18.495 24.033 1.00 92.75 253 LYS A CA 1
ATOM 2016 C C . LYS A 1 253 ? 14.929 -19.490 23.084 1.00 92.75 253 LYS A C 1
ATOM 2018 O O . LYS A 1 253 ? 15.394 -20.530 23.547 1.00 92.75 253 LYS A O 1
ATOM 2023 N N . ARG A 1 254 ? 14.983 -19.194 21.782 1.00 89.62 254 ARG A N 1
ATOM 2024 C CA . ARG A 1 254 ? 15.638 -20.041 20.775 1.00 89.62 254 ARG A CA 1
ATOM 2025 C C . ARG A 1 254 ? 17.108 -20.318 21.119 1.00 89.62 254 ARG A C 1
ATOM 2027 O O . ARG A 1 254 ? 17.768 -19.564 21.840 1.00 89.62 254 ARG A O 1
ATOM 2034 N N . THR A 1 255 ? 17.642 -21.412 20.590 1.00 86.69 255 THR A N 1
ATOM 2035 C CA . THR A 1 255 ? 19.045 -21.831 20.797 1.00 86.69 255 THR A CA 1
ATOM 2036 C C . THR A 1 255 ? 19.818 -21.998 19.492 1.00 86.69 255 THR A C 1
ATOM 2038 O O . THR A 1 255 ? 21.036 -22.128 19.518 1.00 86.69 255 THR A O 1
ATOM 2041 N N . ASP A 1 256 ? 19.104 -21.988 18.372 1.00 86.94 256 ASP A N 1
ATOM 2042 C CA . ASP A 1 256 ? 19.560 -22.162 16.994 1.00 86.94 256 ASP A CA 1
ATOM 2043 C C . ASP A 1 256 ? 19.950 -20.843 16.297 1.00 86.94 256 ASP A C 1
ATOM 2045 O O . ASP A 1 256 ? 20.582 -20.869 15.245 1.00 86.94 256 ASP A O 1
ATOM 2049 N N . VAL A 1 257 ? 19.617 -19.695 16.898 1.00 87.12 257 VAL A N 1
ATOM 2050 C CA . VAL A 1 257 ? 19.859 -18.347 16.350 1.00 87.12 257 VAL A CA 1
ATOM 2051 C C . VAL A 1 257 ? 20.898 -17.547 17.149 1.00 87.12 257 VAL A C 1
ATOM 2053 O O . VAL A 1 257 ? 21.309 -17.935 18.249 1.00 87.12 257 VAL A O 1
ATOM 2056 N N . SER A 1 258 ? 21.326 -16.405 16.599 1.00 88.81 258 SER A N 1
ATOM 2057 C CA . SER A 1 258 ? 22.384 -15.565 17.174 1.00 88.81 258 SER A CA 1
ATOM 2058 C C . SER A 1 258 ? 22.025 -14.973 18.548 1.00 88.81 258 SER A C 1
ATOM 2060 O O . SER A 1 258 ? 20.880 -15.009 19.015 1.00 88.81 258 SER A O 1
ATOM 2062 N N . GLN A 1 259 ? 23.018 -14.429 19.257 1.00 89.75 259 GLN A N 1
ATOM 2063 C CA . GLN A 1 259 ? 22.761 -13.751 20.531 1.00 89.75 259 GLN A CA 1
ATOM 2064 C C . GLN A 1 259 ? 22.018 -12.424 20.309 1.00 89.75 259 GLN A C 1
ATOM 2066 O O . GLN A 1 259 ? 21.128 -12.080 21.084 1.00 89.75 259 GLN A O 1
ATOM 2071 N N . GLU A 1 260 ? 22.344 -11.728 19.224 1.00 89.19 260 GLU A N 1
ATOM 2072 C CA . GLU A 1 260 ? 21.764 -10.458 18.798 1.00 89.19 260 GLU A CA 1
ATOM 2073 C C . GLU A 1 260 ? 20.275 -10.603 18.457 1.00 89.19 260 GLU A C 1
ATOM 2075 O O . GLU A 1 260 ? 19.469 -9.771 18.866 1.00 89.19 260 GLU A O 1
ATOM 2080 N N . GLU A 1 261 ? 19.890 -11.686 17.772 1.00 90.31 261 GLU A N 1
ATOM 2081 C CA . GLU A 1 261 ? 18.498 -11.969 17.406 1.00 90.31 261 GLU A CA 1
ATOM 2082 C C . GLU A 1 261 ? 17.621 -12.208 18.642 1.00 90.31 261 GLU A C 1
ATOM 2084 O O . GLU A 1 261 ? 16.539 -11.633 18.773 1.00 90.31 261 GLU A O 1
ATOM 2089 N N . ARG A 1 262 ? 18.116 -12.999 19.600 1.00 91.50 262 ARG A N 1
ATOM 2090 C CA . ARG A 1 262 ? 17.392 -13.309 20.846 1.00 91.50 262 ARG A CA 1
ATOM 2091 C C . ARG A 1 262 ? 17.241 -12.091 21.735 1.00 91.50 262 ARG A C 1
ATOM 2093 O O . ARG A 1 262 ? 16.177 -11.876 22.311 1.00 91.50 262 ARG A O 1
ATOM 2100 N N . GLU A 1 263 ? 18.292 -11.285 21.820 1.00 90.69 263 GLU A N 1
ATOM 2101 C CA . GLU A 1 263 ? 18.290 -10.037 22.573 1.00 90.69 263 GLU A CA 1
ATOM 2102 C C . GLU A 1 263 ? 17.361 -8.990 21.937 1.00 90.69 263 GLU A C 1
ATOM 2104 O O . GLU A 1 263 ? 16.647 -8.296 22.661 1.00 90.69 263 GLU A O 1
ATOM 2109 N N . LEU A 1 264 ? 17.292 -8.911 20.602 1.00 90.19 264 LEU A N 1
ATOM 2110 C CA . LEU A 1 264 ? 16.314 -8.076 19.900 1.00 90.19 264 LEU A CA 1
ATOM 2111 C C . LEU A 1 264 ? 14.876 -8.538 20.186 1.00 90.19 264 LEU A C 1
ATOM 2113 O O . LEU A 1 264 ? 14.045 -7.723 20.584 1.00 90.19 264 LEU A O 1
ATOM 2117 N N . ALA A 1 265 ? 14.590 -9.838 20.063 1.00 91.12 265 ALA A N 1
ATOM 2118 C CA . ALA A 1 265 ? 13.272 -10.399 20.368 1.00 91.12 265 ALA A CA 1
ATOM 2119 C C . ALA A 1 265 ? 12.853 -10.147 21.825 1.00 91.12 265 ALA A C 1
ATOM 2121 O O . ALA A 1 265 ? 11.721 -9.732 22.084 1.00 91.12 265 ALA A O 1
ATOM 2122 N N . ARG A 1 266 ? 13.782 -10.340 22.772 1.00 91.81 266 ARG A N 1
ATOM 2123 C CA . ARG A 1 266 ? 13.576 -10.068 24.201 1.00 91.81 266 ARG A CA 1
ATOM 2124 C C . ARG A 1 266 ? 13.215 -8.603 24.441 1.00 91.81 266 ARG A C 1
ATOM 2126 O O . ARG A 1 266 ? 12.234 -8.332 25.126 1.00 91.81 266 ARG A O 1
ATOM 2133 N N . ARG A 1 267 ? 13.957 -7.663 23.841 1.00 92.69 267 ARG A N 1
ATOM 2134 C CA . ARG A 1 267 ? 13.679 -6.220 23.949 1.00 92.69 267 ARG A CA 1
ATOM 2135 C C . ARG A 1 267 ? 12.318 -5.846 23.374 1.00 92.69 267 ARG A C 1
ATOM 2137 O O . ARG A 1 267 ? 11.607 -5.081 24.010 1.00 92.69 267 ARG A O 1
ATOM 2144 N N . LEU A 1 268 ? 11.935 -6.392 22.217 1.00 90.25 268 LEU A N 1
ATOM 2145 C CA . LEU A 1 268 ? 10.614 -6.142 21.628 1.00 90.25 268 LEU A CA 1
ATOM 2146 C C . LEU A 1 268 ? 9.490 -6.646 22.542 1.00 90.25 268 LEU A C 1
ATOM 2148 O O . LEU A 1 268 ? 8.553 -5.902 22.823 1.00 90.25 268 LEU A O 1
ATOM 2152 N N . HIS A 1 269 ? 9.610 -7.869 23.063 1.00 91.00 269 HIS A N 1
ATOM 2153 C CA . HIS A 1 269 ? 8.661 -8.411 24.037 1.00 91.00 269 HIS A CA 1
ATOM 2154 C C . HIS A 1 269 ? 8.578 -7.545 25.311 1.00 91.00 269 HIS A C 1
ATOM 2156 O O . HIS A 1 269 ? 7.487 -7.247 25.784 1.00 91.00 269 HIS A O 1
ATOM 2162 N N . GLU A 1 270 ? 9.714 -7.097 25.855 1.00 89.38 270 GLU A N 1
ATOM 2163 C CA . GLU A 1 270 ? 9.783 -6.258 27.066 1.00 89.38 270 GLU A CA 1
ATOM 2164 C C . GLU A 1 270 ? 9.373 -4.791 26.872 1.00 89.38 270 GLU A C 1
ATOM 2166 O O . GLU A 1 270 ? 9.162 -4.089 27.864 1.00 89.38 270 GLU A O 1
ATOM 2171 N N . ASP A 1 271 ? 9.303 -4.300 25.634 1.00 85.56 271 ASP A N 1
ATOM 2172 C CA . ASP A 1 271 ? 8.887 -2.931 25.318 1.00 85.56 271 ASP A CA 1
ATOM 2173 C C . ASP A 1 271 ? 7.390 -2.875 24.987 1.00 85.56 271 ASP A C 1
ATOM 2175 O O . ASP A 1 271 ? 6.647 -2.123 25.616 1.00 85.56 271 ASP A O 1
ATOM 2179 N N . PHE A 1 272 ? 6.921 -3.736 24.076 1.00 84.19 272 PHE A N 1
ATOM 2180 C CA . PHE A 1 272 ? 5.513 -3.785 23.667 1.00 84.19 272 PHE A CA 1
ATOM 2181 C C . PHE A 1 272 ? 4.619 -4.566 24.648 1.00 84.19 272 PHE A C 1
ATOM 2183 O O . PHE A 1 272 ? 3.436 -4.258 24.760 1.00 84.19 272 PHE A O 1
ATOM 2190 N N . GLY A 1 273 ? 5.170 -5.504 25.429 1.00 84.50 273 GLY A N 1
ATOM 2191 C CA . GLY A 1 273 ? 4.449 -6.242 26.480 1.00 84.50 273 GLY A CA 1
ATOM 2192 C C . GLY A 1 273 ? 4.246 -5.476 27.796 1.00 84.50 273 GLY A C 1
ATOM 2193 O O . GLY A 1 273 ? 3.813 -6.065 28.783 1.00 84.50 273 GLY A O 1
ATOM 2194 N N . ARG A 1 274 ? 4.582 -4.178 27.848 1.00 84.75 274 ARG A N 1
ATOM 2195 C CA . ARG A 1 274 ? 4.305 -3.296 29.005 1.00 84.75 274 ARG A CA 1
ATOM 2196 C C . ARG A 1 274 ? 2.855 -2.835 29.072 1.00 84.75 274 ARG A C 1
ATOM 2198 O O . ARG A 1 274 ? 2.401 -2.397 30.126 1.00 84.75 274 ARG A O 1
ATOM 2205 N N . PHE A 1 275 ? 2.180 -2.865 27.933 1.00 80.56 275 PHE A N 1
ATOM 2206 C CA . PHE A 1 275 ? 0.794 -2.463 27.779 1.00 80.56 275 PHE A CA 1
ATOM 2207 C C . PHE A 1 275 ? -0.089 -3.708 27.781 1.00 80.56 275 PHE A C 1
ATOM 2209 O O . PHE A 1 275 ? 0.372 -4.800 27.448 1.00 80.56 275 PHE A O 1
ATOM 2216 N N . GLU A 1 276 ? -1.356 -3.546 28.156 1.00 78.44 276 GLU A N 1
ATOM 2217 C CA . GLU A 1 276 ? -2.317 -4.644 28.064 1.00 78.44 276 GLU A CA 1
ATOM 2218 C C . GLU A 1 276 ? -2.407 -5.146 26.610 1.00 78.44 276 GLU A C 1
ATOM 2220 O O . GLU A 1 276 ? -2.379 -4.320 25.687 1.00 78.44 276 GLU A O 1
ATOM 2225 N N . PRO A 1 277 ? -2.472 -6.474 26.384 1.00 78.81 277 PRO A N 1
ATOM 2226 C CA . PRO A 1 277 ? -2.571 -7.029 25.042 1.00 78.81 277 PRO A CA 1
ATOM 2227 C C . PRO A 1 277 ? -3.792 -6.498 24.292 1.00 78.81 277 PRO A C 1
ATOM 2229 O O . PRO A 1 277 ? -4.836 -6.246 24.890 1.00 78.81 277 PRO A O 1
ATOM 2232 N N . ALA A 1 278 ? -3.664 -6.385 22.972 1.00 75.69 278 ALA A N 1
ATOM 2233 C CA . ALA A 1 278 ? -4.762 -6.014 22.085 1.00 75.69 278 ALA A CA 1
ATOM 2234 C C . ALA A 1 278 ? -6.002 -6.903 22.314 1.00 75.69 278 ALA A C 1
ATOM 2236 O O . ALA A 1 278 ? -5.888 -8.133 22.249 1.00 75.69 278 ALA A O 1
ATOM 2237 N N . THR A 1 279 ? -7.176 -6.302 22.546 1.00 60.66 279 THR A N 1
ATOM 2238 C CA . THR A 1 279 ? -8.422 -7.042 22.831 1.00 60.66 279 THR A CA 1
ATOM 2239 C C . THR A 1 279 ? -9.428 -6.974 21.690 1.00 60.66 279 THR A C 1
ATOM 2241 O O . THR A 1 279 ? -9.725 -5.919 21.143 1.00 60.66 279 THR A O 1
ATOM 2244 N N . MET A 1 280 ? -10.009 -8.128 21.359 1.00 48.16 280 MET A N 1
ATOM 2245 C CA . MET A 1 280 ? -11.068 -8.249 20.354 1.00 48.16 280 MET A CA 1
ATOM 2246 C C . MET A 1 280 ? -12.326 -7.455 20.747 1.00 48.16 280 MET A C 1
ATOM 2248 O O . MET A 1 280 ? -12.828 -7.657 21.859 1.00 48.16 280 MET A O 1
ATOM 2252 N N . PRO A 1 281 ? -12.918 -6.655 19.837 1.00 38.88 281 PRO A N 1
ATOM 2253 C CA . PRO A 1 281 ? -14.237 -6.070 20.052 1.00 38.88 281 PRO A CA 1
ATOM 2254 C C . PRO A 1 281 ? -15.292 -7.157 20.352 1.00 38.88 281 PRO A C 1
ATOM 2256 O O . PRO A 1 281 ? -15.288 -8.203 19.692 1.00 38.88 281 PRO A O 1
ATOM 2259 N N . PRO A 1 282 ? -16.261 -6.929 21.265 1.00 31.98 282 PRO A N 1
ATOM 2260 C CA . PRO A 1 282 ? -17.188 -7.973 21.737 1.00 31.98 282 PRO A CA 1
ATOM 2261 C C . PRO A 1 282 ? -18.051 -8.663 20.664 1.00 31.98 282 PRO A C 1
ATOM 2263 O O . PRO A 1 282 ? -18.666 -9.693 20.929 1.00 31.98 282 PRO A O 1
ATOM 2266 N N . GLN A 1 283 ? -18.116 -8.111 19.449 1.00 38.91 283 GLN A N 1
ATOM 2267 C CA . GLN A 1 283 ? -18.934 -8.618 18.342 1.00 38.91 283 GLN A CA 1
ATOM 2268 C C . GLN A 1 283 ? -18.400 -9.913 17.702 1.00 38.91 283 GLN A C 1
ATOM 2270 O O . GLN A 1 283 ? -19.138 -10.541 16.951 1.00 38.91 283 GLN A O 1
ATOM 2275 N N . GLN A 1 284 ? -17.162 -10.331 18.000 1.00 40.38 284 GLN A N 1
ATOM 2276 C CA . GLN A 1 284 ? -16.556 -11.554 17.442 1.00 40.38 284 GLN A CA 1
ATOM 2277 C C . GLN A 1 284 ? -16.438 -12.717 18.452 1.00 40.38 284 GLN A C 1
ATOM 2279 O O . GLN A 1 284 ? -16.095 -13.827 18.065 1.00 40.38 284 GLN A O 1
ATOM 2284 N N . GLN A 1 285 ? -16.782 -12.514 19.731 1.00 36.72 285 GLN A N 1
ATOM 2285 C CA . GLN A 1 285 ? -16.587 -13.520 20.794 1.00 36.72 285 GLN A CA 1
ATOM 2286 C C . GLN A 1 285 ? -17.673 -14.616 20.874 1.00 36.72 285 GLN A C 1
ATOM 2288 O O . GLN A 1 285 ? -17.531 -15.560 21.644 1.00 36.72 285 GLN A O 1
ATOM 2293 N N . GLN A 1 286 ? -18.776 -14.522 20.120 1.00 35.00 286 GLN A N 1
ATOM 2294 C CA . GLN A 1 286 ? -19.906 -15.467 20.240 1.00 35.00 286 GLN A CA 1
ATOM 2295 C C . GLN A 1 286 ? -19.830 -16.706 19.331 1.00 35.00 286 GLN A C 1
ATOM 2297 O O . GLN A 1 286 ? -20.793 -17.471 19.285 1.00 35.00 286 GLN A O 1
ATOM 2302 N N . GLN A 1 287 ? -18.714 -16.933 18.630 1.00 36.38 287 GLN A N 1
ATOM 2303 C CA . GLN A 1 287 ? -18.604 -18.028 17.656 1.00 36.38 287 GLN A CA 1
ATOM 2304 C C . GLN A 1 287 ? -17.368 -18.928 17.835 1.00 36.38 287 GLN A C 1
ATOM 2306 O O . GLN A 1 287 ? -16.972 -19.628 16.911 1.00 36.38 287 GLN A O 1
ATOM 2311 N N . GLU A 1 288 ? -16.814 -18.993 19.050 1.00 35.62 288 GLU A N 1
ATOM 2312 C CA . GLU A 1 288 ? -15.792 -19.981 19.422 1.00 35.62 288 GLU A CA 1
ATOM 2313 C C . GLU A 1 288 ? -16.388 -21.117 20.266 1.00 35.62 288 GLU A C 1
ATOM 2315 O O . GLU A 1 288 ? -16.494 -21.035 21.488 1.00 35.62 288 GLU A O 1
ATOM 2320 N N . SER A 1 289 ? -16.784 -22.212 19.608 1.00 32.84 289 SER A N 1
ATOM 2321 C CA . SER A 1 289 ? -16.713 -23.559 20.202 1.00 32.84 289 SER A CA 1
ATOM 2322 C C . SER A 1 289 ? -16.915 -24.667 19.162 1.00 32.84 289 SER A C 1
ATOM 2324 O O . SER A 1 289 ? -18.034 -25.146 18.966 1.00 32.84 289 SER A O 1
ATOM 2326 N N . LYS A 1 290 ? -15.810 -25.124 18.553 1.00 31.31 290 LYS A N 1
ATOM 2327 C CA . LYS A 1 290 ? -15.402 -26.546 18.522 1.00 31.31 290 LYS A CA 1
ATOM 2328 C C . LYS A 1 290 ? -14.130 -26.784 17.704 1.00 31.31 290 LYS A C 1
ATOM 2330 O O . LYS A 1 290 ? -14.054 -26.375 16.557 1.00 31.31 290 LYS A O 1
ATOM 2335 N N . ASP A 1 291 ? -13.206 -27.511 18.328 1.00 36.72 291 ASP A N 1
ATOM 2336 C CA . ASP A 1 291 ? -12.309 -28.522 17.756 1.00 36.72 291 ASP A CA 1
ATOM 2337 C C . ASP A 1 291 ? -11.813 -28.314 16.306 1.00 36.72 291 ASP A C 1
ATOM 2339 O O . ASP A 1 291 ? -12.420 -28.809 15.357 1.00 36.72 291 ASP A O 1
ATOM 2343 N N . THR A 1 292 ? -10.631 -27.707 16.151 1.00 26.73 292 THR A N 1
ATOM 2344 C CA . THR A 1 292 ? -9.767 -27.893 14.968 1.00 26.73 292 THR A CA 1
ATOM 2345 C C . THR A 1 292 ? -8.311 -28.036 15.397 1.00 26.73 292 THR A C 1
ATOM 2347 O O . THR A 1 292 ? -7.839 -27.246 16.217 1.00 26.73 292 THR A O 1
ATOM 2350 N N . ASP A 1 293 ? -7.613 -29.025 14.838 1.00 27.62 293 ASP A N 1
ATOM 2351 C CA . ASP A 1 293 ? -6.202 -29.302 15.112 1.00 27.62 293 ASP A CA 1
ATOM 2352 C C . ASP A 1 293 ? -5.274 -28.146 14.701 1.00 27.62 293 ASP A C 1
ATOM 2354 O O . ASP A 1 293 ? -5.552 -27.382 13.774 1.00 27.62 293 ASP A O 1
ATOM 2358 N N . ALA A 1 294 ? -4.153 -28.020 15.408 1.00 36.00 294 ALA A N 1
ATOM 2359 C CA . ALA A 1 294 ? -3.180 -26.962 15.183 1.00 36.00 294 ALA A CA 1
ATOM 2360 C C . ALA A 1 294 ? -2.203 -27.332 14.057 1.00 36.00 294 ALA A C 1
ATOM 2362 O O . ALA A 1 294 ? -1.267 -28.080 14.316 1.00 36.00 294 ALA A O 1
ATOM 2363 N N . GLU A 1 295 ? -2.385 -26.760 12.859 1.00 32.25 295 GLU A N 1
ATOM 2364 C CA . GLU A 1 295 ? -1.276 -26.464 11.923 1.00 32.25 295 GLU A CA 1
ATOM 2365 C C . GLU A 1 295 ? -1.645 -25.477 10.785 1.00 32.25 295 GLU A C 1
ATOM 2367 O O . GLU A 1 295 ? -0.770 -24.737 10.339 1.00 32.25 295 GLU A O 1
ATOM 2372 N N . ASP A 1 296 ? -2.925 -25.339 10.401 1.00 30.78 296 ASP A N 1
ATOM 2373 C CA . ASP A 1 296 ? -3.378 -24.416 9.335 1.00 30.78 296 ASP A CA 1
ATOM 2374 C C . ASP A 1 296 ? -4.199 -23.216 9.865 1.00 30.78 296 ASP A C 1
ATOM 2376 O O . ASP A 1 296 ? -5.425 -23.275 9.964 1.00 30.78 296 ASP A O 1
ATOM 2380 N N . GLU A 1 297 ? -3.548 -22.088 10.190 1.00 33.56 297 GLU A N 1
ATOM 2381 C CA . GLU A 1 297 ? -4.248 -20.903 10.729 1.00 33.56 297 GLU A CA 1
ATOM 2382 C C . GLU A 1 297 ? -3.646 -19.550 10.291 1.00 33.56 297 GLU A C 1
ATOM 2384 O O . GLU A 1 297 ? -3.121 -18.781 11.096 1.00 33.56 297 GLU A O 1
ATOM 2389 N N . PHE A 1 298 ? -3.731 -19.221 8.994 1.00 31.83 298 PHE A N 1
ATOM 2390 C CA . PHE A 1 298 ? -3.281 -17.919 8.476 1.00 31.83 298 PHE A CA 1
ATOM 2391 C C . PHE A 1 298 ? -4.127 -17.391 7.305 1.00 31.83 298 PHE A C 1
ATOM 2393 O O . PHE A 1 298 ? -3.907 -17.805 6.171 1.00 31.83 298 PHE A O 1
ATOM 2400 N N . MET A 1 299 ? -4.995 -16.392 7.544 1.00 25.86 299 MET A N 1
ATOM 2401 C CA . MET A 1 299 ? -5.142 -15.199 6.678 1.00 25.86 299 MET A CA 1
ATOM 2402 C C . MET A 1 299 ? -6.162 -14.165 7.197 1.00 25.86 299 MET A C 1
ATOM 2404 O O . MET A 1 299 ? -7.107 -14.496 7.899 1.00 25.86 299 MET A O 1
ATOM 2408 N N . LEU A 1 300 ? -5.964 -12.920 6.739 1.00 25.09 300 LEU A N 1
ATOM 2409 C CA . LEU A 1 300 ? -6.898 -11.781 6.749 1.00 25.09 300 LEU A CA 1
ATOM 2410 C C . LEU A 1 300 ? -7.468 -11.331 8.105 1.00 25.09 300 LEU A C 1
ATOM 2412 O O . LEU A 1 300 ? -8.559 -11.717 8.515 1.00 25.09 300 LEU A O 1
ATOM 2416 N N . PHE A 1 301 ? -6.816 -10.312 8.673 1.00 25.34 301 PHE A N 1
ATOM 2417 C CA . PHE A 1 301 ? -7.587 -9.252 9.318 1.00 25.34 301 PHE A CA 1
ATOM 2418 C C . PHE A 1 301 ? -8.502 -8.601 8.274 1.00 25.34 301 PHE A C 1
ATOM 2420 O O . PHE A 1 301 ? -8.024 -8.162 7.227 1.00 25.34 301 PHE A O 1
ATOM 2427 N N . GLU A 1 302 ? -9.760 -8.376 8.635 1.00 25.83 302 GLU A N 1
ATOM 2428 C CA . GLU A 1 302 ? -10.452 -7.170 8.193 1.00 25.83 302 GLU A CA 1
ATOM 2429 C C . GLU A 1 302 ? -9.972 -6.019 9.095 1.00 25.83 302 GLU A C 1
ATOM 2431 O O . GLU A 1 302 ? -10.592 -5.690 10.108 1.00 25.83 302 GLU A O 1
ATOM 2436 N N . VAL A 1 303 ? -8.827 -5.410 8.753 1.00 29.67 303 VAL A N 1
ATOM 2437 C CA . VAL A 1 303 ? -8.602 -4.025 9.178 1.00 29.67 303 VAL A CA 1
ATOM 2438 C C . VAL A 1 303 ? -9.674 -3.254 8.435 1.00 29.67 303 VAL A C 1
ATOM 2440 O O . VAL A 1 303 ? -9.579 -3.100 7.219 1.00 29.67 303 VAL A O 1
ATOM 2443 N N . LYS A 1 304 ? -10.720 -2.821 9.145 1.00 23.61 304 LYS A N 1
ATOM 2444 C CA . LYS A 1 304 ? -11.648 -1.855 8.572 1.00 23.61 304 LYS A CA 1
ATOM 2445 C C . LYS A 1 304 ? -10.824 -0.670 8.111 1.00 23.61 304 LYS A C 1
ATOM 2447 O O . LYS A 1 304 ? -10.211 0.012 8.933 1.00 23.61 304 LYS A O 1
ATOM 2452 N N . GLU A 1 305 ? -10.860 -0.434 6.811 1.00 27.39 305 GLU A N 1
ATOM 2453 C CA . GLU A 1 305 ? -10.552 0.856 6.238 1.00 27.39 305 GLU A CA 1
ATOM 2454 C C . GLU A 1 305 ? -11.347 1.916 7.014 1.00 27.39 305 GLU A C 1
ATOM 2456 O O . GLU A 1 305 ? -12.537 2.114 6.799 1.00 27.39 305 GLU A O 1
ATOM 2461 N N . THR A 1 306 ? -10.676 2.648 7.904 1.00 25.28 306 THR A N 1
ATOM 2462 C CA . THR A 1 306 ? -11.008 4.058 8.134 1.00 25.28 306 THR A CA 1
ATOM 2463 C C . THR A 1 306 ? -10.298 4.887 7.066 1.00 25.28 306 THR A C 1
ATOM 2465 O O . THR A 1 306 ? -9.590 5.859 7.336 1.00 25.28 306 THR A O 1
ATOM 2468 N N . PHE A 1 307 ? -10.424 4.427 5.820 1.00 25.16 307 PHE A N 1
ATOM 2469 C CA . PHE A 1 307 ? -9.578 4.815 4.707 1.00 25.16 307 PHE A CA 1
ATOM 2470 C C . PHE A 1 307 ? -10.352 5.672 3.722 1.00 25.16 307 PHE A C 1
ATOM 2472 O O . PHE A 1 307 ? -10.406 5.388 2.533 1.00 25.16 307 PHE A O 1
ATOM 2479 N N . ASP A 1 308 ? -10.826 6.810 4.225 1.00 27.41 308 ASP A N 1
ATOM 2480 C CA . ASP A 1 308 ? -10.528 8.013 3.469 1.00 27.41 308 ASP A CA 1
ATOM 2481 C C . ASP A 1 308 ? -10.500 9.281 4.333 1.00 27.41 308 ASP A C 1
ATOM 2483 O O . ASP A 1 308 ? -11.522 9.790 4.799 1.00 27.41 308 ASP A O 1
ATOM 2487 N N . ARG A 1 309 ? -9.305 9.867 4.465 1.00 36.12 309 ARG A N 1
ATOM 2488 C CA . ARG A 1 309 ? -9.148 11.303 4.745 1.00 36.12 309 ARG A CA 1
ATOM 2489 C C . ARG A 1 309 ? -9.209 12.085 3.422 1.00 36.12 309 ARG A C 1
ATOM 2491 O O . ARG A 1 309 ? -8.394 12.986 3.213 1.00 36.12 309 ARG A O 1
ATOM 2498 N N . THR A 1 310 ? -10.143 11.763 2.518 1.00 33.28 310 THR A N 1
ATOM 2499 C CA . THR A 1 310 ? -10.273 12.486 1.245 1.00 33.28 310 THR A CA 1
ATOM 2500 C C . THR A 1 310 ? -10.509 13.958 1.525 1.00 33.28 310 THR A C 1
ATOM 2502 O O . THR A 1 310 ? -11.546 14.360 2.058 1.00 33.28 310 THR A O 1
ATOM 2505 N N . SER A 1 311 ? -9.544 14.783 1.115 1.00 42.47 311 SER A N 1
ATOM 2506 C CA . SER A 1 311 ? -9.700 16.237 1.016 1.00 42.47 311 SER A CA 1
ATOM 2507 C C . SER A 1 311 ? -10.275 16.904 2.275 1.00 42.47 311 SER A C 1
ATOM 2509 O O . SER A 1 311 ? -11.186 17.729 2.207 1.00 42.47 311 SER A O 1
ATOM 2511 N N . VAL A 1 312 ? -9.716 16.593 3.449 1.00 46.16 312 VAL A N 1
ATOM 2512 C CA . VAL A 1 312 ? -9.819 17.535 4.568 1.00 46.16 312 VAL A CA 1
ATOM 2513 C C . VAL A 1 312 ? -8.843 18.674 4.282 1.00 46.16 312 VAL A C 1
ATOM 2515 O O . VAL A 1 312 ? -7.643 18.544 4.514 1.00 46.16 312 VAL A O 1
ATOM 2518 N N . ASN A 1 313 ? -9.354 19.769 3.717 1.00 46.12 313 ASN A N 1
ATOM 2519 C CA . ASN A 1 313 ? -8.545 20.948 3.417 1.00 46.12 313 ASN A CA 1
ATOM 2520 C C . ASN A 1 313 ? -7.853 21.426 4.711 1.00 46.12 313 ASN A C 1
ATOM 2522 O O . ASN A 1 313 ? -8.504 21.596 5.738 1.00 46.12 313 ASN A O 1
ATOM 2526 N N . HIS A 1 314 ? -6.534 21.604 4.687 1.00 50.94 314 HIS A N 1
ATOM 2527 C CA . HIS A 1 314 ? -5.739 21.934 5.875 1.00 50.94 314 HIS A CA 1
ATOM 2528 C C . HIS A 1 314 ? -5.162 23.349 5.766 1.00 50.94 314 HIS A C 1
ATOM 2530 O O . HIS A 1 314 ? -4.648 23.727 4.711 1.00 50.94 314 HIS A O 1
ATOM 2536 N N . VAL A 1 315 ? -5.204 24.114 6.861 1.00 54.44 315 VAL A N 1
ATOM 2537 C CA . VAL A 1 315 ? -4.568 25.438 6.974 1.00 54.44 315 VAL A CA 1
ATOM 2538 C C . VAL A 1 315 ? -3.885 25.614 8.330 1.00 54.44 315 VAL A C 1
ATOM 2540 O O . VAL A 1 315 ? -4.414 25.212 9.362 1.00 54.44 315 VAL A O 1
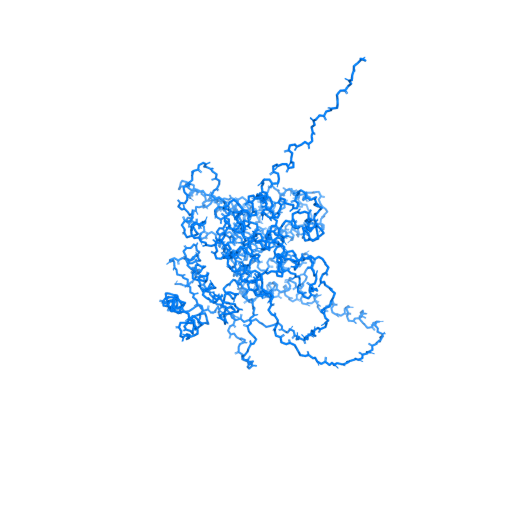ATOM 2543 N N . SER A 1 316 ? -2.721 26.265 8.321 1.00 48.28 316 SER A N 1
ATOM 2544 C CA . SER A 1 316 ? -1.857 26.482 9.491 1.00 48.28 316 SER A CA 1
ATOM 2545 C C . SER A 1 316 ? -2.059 27.846 10.175 1.00 48.28 316 SER A C 1
ATOM 2547 O O . SER A 1 316 ? -1.134 28.354 10.807 1.00 48.28 316 SER A O 1
ATOM 2549 N N . ASP A 1 317 ? -3.210 28.494 9.978 1.00 55.84 317 ASP A N 1
ATOM 2550 C CA . ASP A 1 317 ? -3.499 29.837 10.498 1.00 55.84 317 ASP A CA 1
ATOM 2551 C C . ASP A 1 317 ? -4.568 29.776 11.599 1.00 55.84 317 ASP A C 1
ATOM 2553 O O . ASP A 1 317 ? -5.730 29.445 11.353 1.00 55.84 317 ASP A O 1
ATOM 2557 N N . GLU A 1 318 ? -4.169 30.138 12.817 1.00 51.69 318 GLU A N 1
ATOM 2558 C CA . GLU A 1 318 ? -5.021 30.142 14.009 1.00 51.69 318 GLU A CA 1
ATOM 2559 C C . GLU A 1 318 ? -6.226 31.097 13.871 1.00 51.69 318 GLU A C 1
ATOM 2561 O O . GLU A 1 318 ? -7.281 30.858 14.458 1.00 51.69 318 GLU A O 1
ATOM 2566 N N . ALA A 1 319 ? -6.136 32.142 13.035 1.00 50.97 319 ALA A N 1
ATOM 2567 C CA . ALA A 1 319 ? -7.268 33.028 12.749 1.00 50.97 319 ALA A CA 1
ATOM 2568 C C . ALA A 1 319 ? -8.363 32.351 11.894 1.00 50.97 319 ALA A C 1
ATOM 2570 O O . ALA A 1 319 ? -9.539 32.736 11.961 1.00 50.97 319 ALA A O 1
ATOM 2571 N N . LEU A 1 320 ? -8.011 31.314 11.122 1.00 57.22 320 LEU A N 1
ATOM 2572 C CA . LEU A 1 320 ? -8.973 30.501 10.373 1.00 57.22 320 LEU A CA 1
ATOM 2573 C C . LEU A 1 320 ? -9.664 29.426 11.229 1.00 57.22 320 LEU A C 1
ATOM 2575 O O . LEU A 1 320 ? -10.711 28.929 10.826 1.00 57.22 320 LEU A O 1
ATOM 2579 N N . ARG A 1 321 ? -9.162 29.112 12.429 1.00 53.19 321 ARG A N 1
ATOM 2580 C CA . ARG A 1 321 ? -9.725 28.089 13.331 1.00 53.19 321 ARG A CA 1
ATOM 2581 C C . ARG A 1 321 ? -11.165 28.386 13.754 1.00 53.19 321 ARG A C 1
ATOM 2583 O O . ARG A 1 321 ? -12.095 27.629 13.477 1.00 53.19 321 ARG A O 1
ATOM 2590 N N . GLU A 1 322 ? -11.374 29.527 14.414 1.00 54.28 322 GLU A N 1
ATOM 2591 C CA . GLU A 1 322 ? -12.687 29.883 14.970 1.00 54.28 322 GLU A CA 1
ATOM 2592 C C . GLU A 1 322 ? -13.702 30.254 13.872 1.00 54.28 322 GLU A C 1
ATOM 2594 O O . GLU A 1 322 ? -14.915 30.176 14.082 1.00 54.28 322 GLU A O 1
ATOM 2599 N N . THR A 1 323 ? -13.219 30.648 12.690 1.00 61.28 323 THR A N 1
ATOM 2600 C CA . THR A 1 323 ? -14.054 30.943 11.520 1.00 61.28 323 THR A CA 1
ATOM 2601 C C . THR A 1 323 ? -14.388 29.684 10.714 1.00 61.28 323 THR A C 1
ATOM 2603 O O . THR A 1 323 ? -15.525 29.565 10.262 1.00 61.28 323 THR A O 1
ATOM 2606 N N . GLY A 1 324 ? -13.471 28.715 10.615 1.00 67.19 324 GLY A N 1
ATOM 2607 C CA . GLY A 1 324 ? -13.633 27.425 9.938 1.00 67.19 324 GLY A CA 1
ATOM 2608 C C . GLY A 1 324 ? -14.734 26.564 10.554 1.00 67.19 324 GLY A C 1
ATOM 2609 O O . GLY A 1 324 ? -15.765 26.349 9.916 1.00 67.19 324 GLY A O 1
ATOM 2610 N N . THR A 1 325 ? -14.603 26.154 11.822 1.00 67.38 325 THR A N 1
ATOM 2611 C CA . THR A 1 325 ? -15.641 25.340 12.494 1.00 67.38 325 THR A CA 1
ATOM 2612 C C . THR A 1 325 ? -17.022 26.035 12.458 1.00 67.38 325 THR A C 1
ATOM 2614 O O . THR A 1 325 ? -18.033 25.399 12.141 1.00 67.38 325 THR A O 1
ATOM 2617 N N . LYS A 1 326 ? -17.091 27.365 12.651 1.00 75.25 326 LYS A N 1
ATOM 2618 C CA . LYS A 1 326 ? -18.352 28.132 12.518 1.00 75.25 326 LYS A CA 1
ATOM 2619 C C . LYS A 1 326 ? -18.898 28.153 11.084 1.00 75.25 326 LYS A C 1
ATOM 2621 O O . LYS A 1 326 ? -20.116 28.102 10.904 1.00 75.25 326 LYS A O 1
ATOM 2626 N N . ALA A 1 327 ? -18.039 28.222 10.067 1.00 79.38 327 ALA A N 1
ATOM 2627 C CA . ALA A 1 327 ? -18.440 28.157 8.664 1.00 79.38 327 ALA A CA 1
ATOM 2628 C C . ALA A 1 327 ? -18.962 26.762 8.287 1.00 79.38 327 ALA A C 1
ATOM 2630 O O . ALA A 1 327 ? -20.004 26.670 7.635 1.00 79.38 327 ALA A O 1
ATOM 2631 N N . GLN A 1 328 ? -18.312 25.686 8.747 1.00 83.81 328 GLN A N 1
ATOM 2632 C CA . GLN A 1 328 ? -18.780 24.312 8.538 1.00 83.81 328 GLN A CA 1
ATOM 2633 C C . GLN A 1 328 ? -20.179 24.114 9.142 1.00 83.81 328 GLN A C 1
ATOM 2635 O O . GLN A 1 328 ? -21.091 23.640 8.459 1.00 83.81 328 GLN A O 1
ATOM 2640 N N . ASP A 1 329 ? -20.387 24.538 10.393 1.00 85.69 329 ASP A N 1
ATOM 2641 C CA . ASP A 1 329 ? -21.694 24.470 11.053 1.00 85.69 329 ASP A CA 1
ATOM 2642 C C . ASP A 1 329 ? -22.761 25.322 10.346 1.00 85.69 329 ASP A C 1
ATOM 2644 O O . ASP A 1 329 ? -23.909 24.887 10.202 1.00 85.69 329 ASP A O 1
ATOM 2648 N N . ALA A 1 330 ? -22.397 26.507 9.846 1.00 87.50 330 ALA A N 1
ATOM 2649 C CA . ALA A 1 330 ? -23.299 27.358 9.076 1.00 87.50 330 ALA A CA 1
ATOM 2650 C C . ALA A 1 330 ? -23.719 26.710 7.743 1.00 87.50 330 ALA A C 1
ATOM 2652 O O . ALA A 1 330 ? -24.908 26.724 7.408 1.00 87.50 330 ALA A O 1
ATOM 2653 N N . TRP A 1 331 ? -22.786 26.100 7.005 1.00 90.38 331 TRP A N 1
ATOM 2654 C CA . TRP A 1 331 ? -23.086 25.374 5.766 1.00 90.38 331 TRP A CA 1
ATOM 2655 C C . TRP A 1 331 ? -23.907 24.106 6.019 1.00 90.38 331 TRP A C 1
ATOM 2657 O O . TRP A 1 331 ? -24.920 23.898 5.352 1.00 90.38 331 TRP A O 1
ATOM 2667 N N . LYS A 1 332 ? -23.569 23.326 7.055 1.00 92.56 332 LYS A N 1
ATOM 2668 C CA . LYS A 1 332 ? -24.365 22.179 7.524 1.00 92.56 332 LYS A CA 1
ATOM 2669 C C . LYS A 1 332 ? -25.802 22.582 7.853 1.00 92.56 332 LYS A C 1
ATOM 2671 O O . LYS A 1 332 ? -26.743 21.892 7.461 1.00 92.56 332 LYS A O 1
ATOM 2676 N N . LYS A 1 333 ? -25.988 23.705 8.556 1.00 93.44 333 LYS A N 1
ATOM 2677 C CA . LYS A 1 333 ? -27.315 24.239 8.891 1.00 93.44 333 LYS A CA 1
ATOM 2678 C C . LYS A 1 333 ? -28.090 24.647 7.637 1.00 93.44 333 LYS A C 1
ATOM 2680 O O . LYS A 1 333 ? -29.226 24.211 7.486 1.00 93.44 333 LYS A O 1
ATOM 2685 N N . ARG A 1 334 ? -27.469 25.398 6.717 1.00 91.62 334 ARG A N 1
ATOM 2686 C CA . ARG A 1 334 ? -28.075 25.765 5.423 1.00 91.62 334 ARG A CA 1
ATOM 2687 C C . ARG A 1 334 ? -28.493 24.533 4.618 1.00 91.62 334 ARG A C 1
ATOM 2689 O O . ARG A 1 334 ? -29.630 24.482 4.168 1.00 91.62 334 ARG A O 1
ATOM 2696 N N . GLY A 1 335 ? -27.633 23.516 4.525 1.00 93.62 335 GLY A N 1
ATOM 2697 C CA . GLY A 1 335 ? -27.951 22.250 3.856 1.00 93.62 335 GLY A CA 1
ATOM 2698 C C . GLY A 1 335 ? -29.131 21.521 4.503 1.00 93.62 335 GLY A C 1
ATOM 2699 O O . GLY A 1 335 ? -30.037 21.078 3.803 1.00 93.62 335 GLY A O 1
ATOM 2700 N N . ASN A 1 336 ? -29.189 21.478 5.839 1.00 94.50 336 ASN A N 1
ATOM 2701 C CA . ASN A 1 336 ? -30.322 20.900 6.571 1.00 94.50 336 ASN A CA 1
ATOM 2702 C C . ASN A 1 336 ? -31.637 21.663 6.341 1.00 94.50 336 ASN A C 1
ATOM 2704 O O . ASN A 1 336 ? -32.701 21.045 6.326 1.00 94.50 336 ASN A O 1
ATOM 2708 N N . ASP A 1 337 ? -31.590 22.987 6.206 1.00 95.50 337 ASP A N 1
ATOM 2709 C CA . ASP A 1 337 ? -32.779 23.810 5.978 1.00 95.50 337 ASP A CA 1
ATOM 2710 C C . ASP A 1 337 ? -33.246 23.725 4.509 1.00 95.50 337 ASP A C 1
ATOM 2712 O O . ASP A 1 337 ? -34.438 23.532 4.269 1.00 95.50 337 ASP A O 1
ATOM 2716 N N . ALA A 1 338 ? -32.324 23.705 3.538 1.00 93.19 338 ALA A N 1
ATOM 2717 C CA . ALA A 1 338 ? -32.612 23.391 2.132 1.00 93.19 338 ALA A CA 1
ATOM 2718 C C . ALA A 1 338 ? -33.240 21.992 1.971 1.00 93.19 338 ALA A C 1
ATOM 2720 O O . ALA A 1 338 ? -34.289 21.841 1.342 1.00 93.19 338 ALA A O 1
ATOM 2721 N N . TYR A 1 339 ? -32.681 20.983 2.653 1.00 94.50 339 TYR A N 1
ATOM 2722 C CA . TYR A 1 339 ? -33.219 19.621 2.685 1.00 94.50 339 TYR A CA 1
ATOM 2723 C C . TYR A 1 339 ? -34.657 19.581 3.244 1.00 94.50 339 TYR A C 1
ATOM 2725 O O . TYR A 1 339 ? -35.531 18.934 2.672 1.00 94.50 339 TYR A O 1
ATOM 2733 N N . LYS A 1 340 ? -34.969 20.311 4.326 1.00 94.50 340 LYS A N 1
ATOM 2734 C CA . LYS A 1 340 ? -36.359 20.405 4.832 1.00 94.50 340 LYS A CA 1
ATOM 2735 C C . LYS A 1 340 ? -37.306 21.055 3.820 1.00 94.50 340 LYS A C 1
ATOM 2737 O O . LYS A 1 340 ? -38.456 20.631 3.711 1.00 94.50 340 LYS A O 1
ATOM 2742 N N . ASN A 1 341 ? -36.819 22.045 3.074 1.00 92.50 341 ASN A N 1
ATOM 2743 C CA . ASN A 1 341 ? -37.571 22.746 2.033 1.00 92.50 341 ASN A CA 1
ATOM 2744 C C . ASN A 1 341 ? -37.729 21.928 0.735 1.00 92.50 341 ASN A C 1
ATOM 2746 O O . ASN A 1 341 ? -38.430 22.374 -0.170 1.00 92.50 341 ASN A O 1
ATOM 2750 N N . LYS A 1 342 ? -37.134 20.726 0.658 1.00 92.56 342 LYS A N 1
ATOM 2751 C CA . LYS A 1 342 ? -37.052 19.863 -0.536 1.00 92.56 342 LYS A CA 1
ATOM 2752 C C . LYS A 1 342 ? -36.238 20.452 -1.694 1.00 92.56 342 LYS A C 1
ATOM 2754 O O . LYS A 1 342 ? -36.331 19.960 -2.817 1.00 92.56 342 LYS A O 1
ATOM 2759 N N . ASP A 1 343 ? -35.413 21.459 -1.418 1.00 92.81 343 ASP A N 1
ATOM 2760 C CA . ASP A 1 343 ? -34.407 21.950 -2.356 1.00 92.81 343 ASP A CA 1
ATOM 2761 C C . ASP A 1 343 ? -33.158 21.071 -2.233 1.00 92.81 343 ASP A C 1
ATOM 2763 O O . ASP A 1 343 ? -32.245 21.309 -1.434 1.00 92.81 343 ASP A O 1
ATOM 2767 N N . TRP A 1 344 ? -33.167 19.969 -2.981 1.00 93.50 344 TRP A N 1
ATOM 2768 C CA . TRP A 1 344 ? -32.099 18.981 -2.910 1.00 93.50 344 TRP A CA 1
ATOM 2769 C C . TRP A 1 344 ? -30.820 19.427 -3.630 1.00 93.50 344 TRP A C 1
ATOM 2771 O O . TRP A 1 344 ? -29.741 19.005 -3.216 1.00 93.50 344 TRP A O 1
ATOM 2781 N N . ASN A 1 345 ? -30.921 20.283 -4.656 1.00 90.94 345 ASN A N 1
ATOM 2782 C CA . ASN A 1 345 ? -29.758 20.824 -5.370 1.00 90.94 345 ASN A CA 1
ATOM 2783 C C . ASN A 1 345 ? -28.965 21.735 -4.413 1.00 90.94 345 ASN A C 1
ATOM 2785 O O . ASN A 1 345 ? -27.778 21.507 -4.163 1.00 90.94 345 ASN A O 1
ATOM 2789 N N . GLN A 1 346 ? -29.645 22.680 -3.749 1.00 90.94 346 GLN A N 1
ATOM 2790 C CA . GLN A 1 346 ? -29.025 23.543 -2.743 1.00 90.94 346 GLN A CA 1
ATOM 2791 C C . GLN A 1 346 ? -28.531 22.759 -1.519 1.00 90.94 346 GLN A C 1
ATOM 2793 O O . GLN A 1 346 ? -27.489 23.109 -0.955 1.00 90.94 346 GLN A O 1
ATOM 2798 N N . ALA A 1 347 ? -29.225 21.688 -1.112 1.00 93.12 347 ALA A N 1
ATOM 2799 C CA . ALA A 1 347 ? -28.760 20.812 -0.037 1.00 93.12 347 ALA A CA 1
ATOM 2800 C C . ALA A 1 347 ? -27.420 20.138 -0.386 1.00 93.12 347 ALA A C 1
ATOM 2802 O O . ALA A 1 347 ? -26.485 20.219 0.413 1.00 93.12 347 ALA A O 1
ATOM 2803 N N . VAL A 1 348 ? -27.292 19.538 -1.580 1.00 90.69 348 VAL A N 1
ATOM 2804 C CA . VAL A 1 348 ? -26.029 18.944 -2.062 1.00 90.69 348 VAL A CA 1
ATOM 2805 C C . VAL A 1 348 ? -24.916 19.993 -2.099 1.00 90.69 348 VAL A C 1
ATOM 2807 O O . VAL A 1 348 ? -23.864 19.769 -1.501 1.00 90.69 348 VAL A O 1
ATOM 2810 N N . ALA A 1 349 ? -25.165 21.165 -2.692 1.00 88.06 349 ALA A N 1
ATOM 2811 C CA . ALA A 1 349 ? -24.178 22.242 -2.771 1.00 88.06 349 ALA A CA 1
ATOM 2812 C C . ALA A 1 349 ? -23.721 22.737 -1.383 1.00 88.06 349 ALA A C 1
ATOM 2814 O O . ALA A 1 349 ? -22.534 22.975 -1.161 1.00 88.06 349 ALA A O 1
ATOM 2815 N N . CYS A 1 350 ? -24.642 22.869 -0.423 1.00 89.75 350 CYS A N 1
ATOM 2816 C CA . CYS A 1 350 ? -24.316 23.302 0.937 1.00 89.75 350 CYS A CA 1
ATOM 2817 C C . CYS A 1 350 ? -23.547 22.239 1.735 1.00 89.75 350 CYS A C 1
ATOM 2819 O O . CYS A 1 350 ? -22.640 22.602 2.481 1.00 89.75 350 CYS A O 1
ATOM 2821 N N . TYR A 1 351 ? -23.861 20.947 1.588 1.00 91.81 351 TYR A N 1
ATOM 2822 C CA . TYR A 1 351 ? -23.084 19.888 2.240 1.00 91.81 351 TYR A CA 1
ATOM 2823 C C . TYR A 1 351 ? -21.700 19.706 1.605 1.00 91.81 351 TYR A C 1
ATOM 2825 O O . TYR A 1 351 ? -20.741 19.509 2.344 1.00 91.81 351 TYR A O 1
ATOM 2833 N N . SER A 1 352 ? -21.568 19.836 0.280 1.00 87.06 352 SER A N 1
ATOM 2834 C CA . SER A 1 352 ? -20.257 19.854 -0.387 1.00 87.06 352 SER A CA 1
ATOM 2835 C C . SER A 1 352 ? -19.406 21.024 0.116 1.00 87.06 352 SER A C 1
ATOM 2837 O O . SER A 1 352 ? -18.347 20.787 0.681 1.00 87.06 352 SER A O 1
ATOM 2839 N N . ARG A 1 353 ? -19.935 22.259 0.108 1.00 84.88 353 ARG A N 1
ATOM 2840 C CA . ARG A 1 353 ? -19.227 23.426 0.671 1.00 84.88 353 ARG A CA 1
ATOM 2841 C C . ARG A 1 353 ? -18.881 23.281 2.157 1.00 84.88 353 ARG A C 1
ATOM 2843 O O . ARG A 1 353 ? -17.902 23.873 2.588 1.00 84.88 353 ARG A O 1
ATOM 2850 N N . ALA A 1 354 ? -19.653 22.520 2.943 1.00 87.12 354 ALA A N 1
ATOM 2851 C CA . ALA A 1 354 ? -19.311 22.196 4.333 1.00 87.12 354 ALA A CA 1
ATOM 2852 C C . ALA A 1 354 ? -18.116 21.229 4.433 1.00 87.12 354 ALA A C 1
ATOM 2854 O O . ALA A 1 354 ? -17.278 21.389 5.314 1.00 87.12 354 ALA A O 1
ATOM 2855 N N . LEU A 1 355 ? -18.028 20.246 3.533 1.00 85.44 355 LEU A N 1
ATOM 2856 C CA . LEU A 1 355 ? -16.891 19.326 3.430 1.00 85.44 355 LEU A CA 1
ATOM 2857 C C . LEU A 1 355 ? -15.629 20.040 2.919 1.00 85.44 355 LEU A C 1
ATOM 2859 O O . LEU A 1 355 ? -14.531 19.743 3.388 1.00 85.44 355 LEU A O 1
ATOM 2863 N N . ASP A 1 356 ? -15.785 21.038 2.052 1.00 81.81 356 ASP A N 1
ATOM 2864 C CA . ASP A 1 356 ? -14.675 21.842 1.530 1.00 81.81 356 ASP A CA 1
ATOM 2865 C C . ASP A 1 356 ? -14.129 22.871 2.545 1.00 81.81 356 ASP A C 1
ATOM 2867 O O . ASP A 1 356 ? -13.078 23.472 2.304 1.00 81.81 356 ASP A O 1
ATOM 2871 N N . VAL A 1 357 ? -14.791 23.089 3.694 1.00 81.31 357 VAL A N 1
ATOM 2872 C CA . VAL A 1 357 ? -14.271 23.989 4.742 1.00 81.31 357 VAL A CA 1
ATOM 2873 C C . VAL A 1 357 ? -12.968 23.424 5.314 1.00 81.31 357 VAL A C 1
ATOM 2875 O O . VAL A 1 357 ? -12.966 22.273 5.764 1.00 81.31 357 VAL A O 1
ATOM 2878 N N . PRO A 1 358 ? -11.872 24.206 5.339 1.00 72.56 358 PRO A N 1
ATOM 2879 C CA . PRO A 1 358 ? -10.621 23.738 5.899 1.00 72.56 358 PRO A CA 1
ATOM 2880 C C . PRO A 1 358 ? -10.660 23.659 7.427 1.00 72.56 358 PRO A C 1
ATOM 2882 O O . PRO A 1 358 ? -11.401 24.396 8.079 1.00 72.56 358 PRO A O 1
ATOM 2885 N N . VAL A 1 359 ? -9.843 22.770 7.988 1.00 66.69 359 VAL A N 1
ATOM 2886 C CA . VAL A 1 359 ? -9.745 22.500 9.432 1.00 66.69 359 VAL A CA 1
ATOM 2887 C C . VAL A 1 359 ? -8.281 22.579 9.869 1.00 66.69 359 VAL A C 1
ATOM 2889 O O . VAL A 1 359 ? -7.372 22.426 9.045 1.00 66.69 359 VAL A O 1
ATOM 2892 N N . THR A 1 360 ? -8.040 22.828 11.155 1.00 60.56 360 THR A N 1
ATOM 2893 C CA . THR A 1 360 ? -6.673 22.895 11.694 1.00 60.56 360 THR A CA 1
ATOM 2894 C C . THR A 1 360 ? -6.112 21.509 12.013 1.00 60.56 360 THR A C 1
ATOM 2896 O O . THR A 1 360 ? -6.851 20.531 12.149 1.00 60.56 360 THR A O 1
ATOM 2899 N N . GLU A 1 361 ? -4.792 21.420 12.181 1.00 56.09 361 GLU A N 1
ATOM 2900 C CA . GLU A 1 361 ? -4.106 20.180 12.565 1.00 56.09 361 GLU A CA 1
ATOM 2901 C C . GLU A 1 361 ? -4.644 19.581 13.882 1.00 56.09 361 GLU A C 1
ATOM 2903 O O . GLU A 1 361 ? -4.833 18.369 13.980 1.00 56.09 361 GLU A O 1
ATOM 2908 N N . GLU A 1 362 ? -5.007 20.427 14.854 1.00 55.97 362 GLU A N 1
ATOM 2909 C CA . GLU A 1 362 ? -5.643 20.005 16.113 1.00 55.97 362 GLU A CA 1
ATOM 2910 C C . GLU A 1 362 ? -7.042 19.389 15.905 1.00 55.97 362 GLU A C 1
ATOM 2912 O O . GLU A 1 362 ? -7.445 18.478 16.631 1.00 55.97 362 GLU A O 1
ATOM 2917 N N . GLU A 1 363 ? -7.802 19.862 14.912 1.00 59.41 363 GLU A N 1
ATOM 2918 C CA . GLU A 1 363 ? -9.169 19.400 14.644 1.00 59.41 363 GLU A CA 1
ATOM 2919 C C . GLU A 1 363 ? -9.206 18.100 13.812 1.00 59.41 363 GLU A C 1
ATOM 2921 O O . GLU A 1 363 ? -10.171 17.339 13.930 1.00 59.41 363 GLU A O 1
ATOM 2926 N N . LEU A 1 364 ? -8.141 17.767 13.061 1.00 58.81 364 LEU A N 1
ATOM 2927 C CA . LEU A 1 364 ? -8.026 16.567 12.201 1.00 58.81 364 LEU A CA 1
ATOM 2928 C C . LEU A 1 364 ? -8.325 15.225 12.896 1.00 58.81 364 LEU A C 1
ATOM 2930 O O . LEU A 1 364 ? -8.652 14.242 12.222 1.00 58.81 364 LEU A O 1
ATOM 2934 N N . LEU A 1 365 ? -8.172 15.150 14.221 1.00 50.66 365 LEU A N 1
ATOM 2935 C CA . LEU A 1 365 ? -8.458 13.953 15.024 1.00 50.66 365 LEU A CA 1
ATOM 2936 C C . LEU A 1 365 ? -9.924 13.866 15.488 1.00 50.66 365 LEU A C 1
ATOM 2938 O O . LEU A 1 365 ? -10.381 12.794 15.866 1.00 50.66 365 LEU A O 1
ATOM 2942 N N . THR A 1 366 ? -10.678 14.969 15.429 1.00 62.94 366 THR A N 1
ATOM 2943 C CA . THR A 1 366 ? -12.087 15.054 15.876 1.00 62.94 366 THR A CA 1
ATOM 2944 C C . THR A 1 366 ? -13.080 15.316 14.737 1.00 62.94 366 THR A C 1
ATOM 2946 O O . THR A 1 366 ? -14.293 15.176 14.906 1.00 62.94 366 THR A O 1
ATOM 2949 N N . GLU A 1 367 ? -12.578 15.653 13.549 1.00 72.06 367 GLU A N 1
ATOM 2950 C CA . GLU A 1 367 ? -13.381 15.959 12.364 1.00 72.06 367 GLU A CA 1
ATOM 2951 C C . GLU A 1 367 ? -14.010 14.733 11.690 1.00 72.06 367 GLU A C 1
ATOM 2953 O O . GLU A 1 367 ? -15.027 14.880 11.013 1.00 72.06 367 GLU A O 1
ATOM 2958 N N . GLY A 1 368 ? -13.483 13.522 11.909 1.00 76.75 368 GLY A N 1
ATOM 2959 C CA . GLY A 1 368 ? -14.016 12.284 11.318 1.00 76.75 368 GLY A CA 1
ATOM 2960 C C . GLY A 1 368 ? -15.523 12.096 11.562 1.00 76.75 368 GLY A C 1
ATOM 2961 O O . GLY A 1 368 ? -16.296 12.123 10.601 1.00 76.75 368 GLY A O 1
ATOM 2962 N N . PRO A 1 369 ? -15.991 12.032 12.824 1.00 77.88 369 PRO A N 1
ATOM 2963 C CA . PRO A 1 369 ? -17.419 11.939 13.143 1.00 77.88 369 PRO A CA 1
ATOM 2964 C C . PRO A 1 369 ? -18.264 13.115 12.622 1.00 77.88 369 PRO A C 1
ATOM 2966 O O . PRO A 1 369 ? -19.419 12.931 12.229 1.00 77.88 369 PRO A O 1
ATOM 2969 N N . ARG A 1 370 ? -17.713 14.338 12.579 1.00 82.06 370 ARG A N 1
ATOM 2970 C CA . ARG A 1 370 ? -18.421 15.521 12.047 1.00 82.06 370 ARG A CA 1
ATOM 2971 C C . ARG A 1 370 ? -18.641 15.407 10.537 1.00 82.06 370 ARG A C 1
ATOM 2973 O O . ARG A 1 370 ? -19.750 15.653 10.054 1.00 82.06 370 ARG A O 1
ATOM 2980 N N . ARG A 1 371 ? -17.614 14.976 9.802 1.00 86.50 371 ARG A N 1
ATOM 2981 C CA . ARG A 1 371 ? -17.645 14.767 8.349 1.00 86.50 371 ARG A CA 1
ATOM 2982 C C . ARG A 1 371 ? -18.457 13.535 7.959 1.00 86.50 371 ARG A C 1
ATOM 2984 O O . ARG A 1 371 ? -19.220 13.622 7.002 1.00 86.50 371 ARG A O 1
ATOM 2991 N N . ALA A 1 372 ? -18.441 12.462 8.754 1.00 86.19 372 ALA A N 1
ATOM 2992 C CA . ALA A 1 372 ? -19.348 11.321 8.589 1.00 86.19 372 ALA A CA 1
ATOM 2993 C C . ALA A 1 372 ? -20.826 11.761 8.564 1.00 86.19 372 ALA A C 1
ATOM 2995 O O . ALA A 1 372 ? -21.605 11.340 7.706 1.00 86.19 37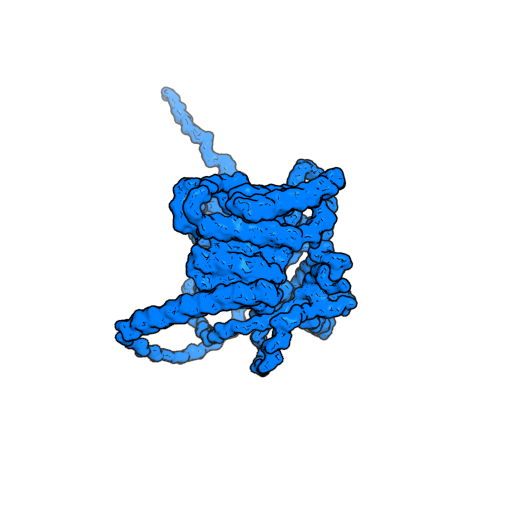2 ALA A O 1
ATOM 2996 N N . VAL A 1 373 ? -21.212 12.692 9.450 1.00 90.88 373 VAL A N 1
ATOM 2997 C CA . VAL A 1 373 ? -22.559 13.287 9.449 1.00 90.88 373 VAL A CA 1
ATOM 2998 C C . VAL A 1 373 ? -22.835 14.102 8.180 1.00 90.88 373 VAL A C 1
ATOM 3000 O O . VAL A 1 373 ? -23.943 14.013 7.648 1.00 90.88 373 VAL A O 1
ATOM 3003 N N . LEU A 1 374 ? -21.861 14.865 7.673 1.00 91.75 374 LEU A N 1
ATOM 3004 C CA . LEU A 1 374 ? -21.999 15.633 6.427 1.00 91.75 374 LEU A CA 1
ATOM 3005 C C . LEU A 1 374 ? -22.182 14.721 5.208 1.00 91.75 374 LEU A C 1
ATOM 3007 O O . LEU A 1 374 ? -23.175 14.876 4.497 1.00 91.75 374 LEU A O 1
ATOM 3011 N N . HIS A 1 375 ? -21.306 13.733 5.021 1.00 92.12 375 HIS A N 1
ATOM 3012 C CA . HIS A 1 375 ? -21.412 12.735 3.953 1.00 92.12 375 HIS A CA 1
ATOM 3013 C C . HIS A 1 375 ? -22.743 11.981 4.022 1.00 92.12 375 HIS A C 1
ATOM 3015 O O . HIS A 1 375 ? -23.505 11.961 3.059 1.00 92.12 375 HIS A O 1
ATOM 3021 N N . SER A 1 376 ? -23.129 11.479 5.200 1.00 94.81 376 SER A N 1
ATOM 3022 C CA . SER A 1 376 ? -24.406 10.777 5.361 1.00 94.81 376 SER A CA 1
ATOM 3023 C C . SER A 1 376 ? -25.625 11.669 5.064 1.00 94.81 376 SER A C 1
ATOM 3025 O O . SER A 1 376 ? -26.653 11.181 4.588 1.00 94.81 376 SER A O 1
ATOM 3027 N N . ASN A 1 377 ? -25.547 12.978 5.326 1.00 95.69 377 ASN A N 1
ATOM 3028 C CA . ASN A 1 377 ? -26.607 13.925 4.970 1.00 95.69 377 ASN A CA 1
ATOM 3029 C C . ASN A 1 377 ? -26.612 14.269 3.470 1.00 95.69 377 ASN A C 1
ATOM 3031 O O . ASN A 1 377 ? -27.693 14.363 2.886 1.00 95.69 377 ASN A O 1
ATOM 3035 N N . ARG A 1 378 ? -25.445 14.364 2.820 1.00 95.31 378 ARG A N 1
ATOM 3036 C CA . ARG A 1 378 ? -25.338 14.533 1.363 1.00 95.31 378 ARG A CA 1
ATOM 3037 C C . ARG A 1 378 ? -25.844 13.296 0.611 1.00 95.31 378 ARG A C 1
ATOM 3039 O O . ARG A 1 378 ? -26.656 13.443 -0.301 1.00 95.31 378 ARG A O 1
ATOM 3046 N N . ALA A 1 379 ? -25.548 12.087 1.098 1.00 96.38 379 ALA A N 1
ATOM 3047 C CA . ALA A 1 379 ? -26.169 10.847 0.623 1.00 96.38 379 ALA A CA 1
ATOM 3048 C C . ALA A 1 379 ? -27.702 10.873 0.719 1.00 96.38 379 ALA A C 1
ATOM 3050 O O . ALA A 1 379 ? -28.390 10.395 -0.182 1.00 96.38 379 ALA A O 1
ATOM 3051 N N . ALA A 1 380 ? -28.262 11.447 1.791 1.00 96.25 380 ALA A N 1
ATOM 3052 C CA . ALA A 1 380 ? -29.710 11.604 1.910 1.00 96.25 380 ALA A CA 1
ATOM 3053 C C . ALA A 1 380 ? -30.274 12.553 0.839 1.00 96.25 380 ALA A C 1
ATOM 3055 O O . ALA A 1 380 ? -31.335 12.270 0.286 1.00 96.25 380 ALA A O 1
ATOM 3056 N N . ALA A 1 381 ? -29.569 13.646 0.524 1.00 95.44 381 ALA A N 1
ATOM 3057 C CA . ALA A 1 381 ? -29.962 14.581 -0.531 1.00 95.44 381 ALA A CA 1
ATOM 3058 C C . ALA A 1 381 ? -29.920 13.922 -1.921 1.00 95.44 381 ALA A C 1
ATOM 3060 O O . ALA A 1 381 ? -30.900 14.012 -2.660 1.00 95.44 381 ALA A O 1
ATOM 3061 N N . TYR A 1 382 ? -28.868 13.161 -2.241 1.00 94.56 382 TYR A N 1
ATOM 3062 C CA . TYR A 1 382 ? -28.814 12.363 -3.473 1.00 94.56 382 TYR A CA 1
ATOM 3063 C C . TYR A 1 382 ? -29.923 11.292 -3.528 1.00 94.56 382 TYR A C 1
ATOM 3065 O O . TYR A 1 382 ? -30.596 11.152 -4.549 1.00 94.56 382 TYR A O 1
ATOM 3073 N N . LEU A 1 383 ? -30.217 10.582 -2.430 1.00 95.00 383 LEU A N 1
ATOM 3074 C CA . LEU A 1 383 ? -31.353 9.645 -2.379 1.00 95.00 383 LEU A CA 1
ATOM 3075 C C . LEU A 1 383 ? -32.703 10.345 -2.587 1.00 95.00 383 LEU A C 1
ATOM 3077 O O . LEU A 1 383 ? -33.590 9.774 -3.225 1.00 95.00 383 LEU A O 1
ATOM 3081 N N . ALA A 1 384 ? -32.865 11.574 -2.097 1.00 93.88 384 ALA A N 1
ATOM 3082 C CA . ALA A 1 384 ? -34.059 12.375 -2.341 1.00 93.88 384 ALA A CA 1
ATOM 3083 C C . ALA A 1 384 ? -34.165 12.811 -3.817 1.00 93.88 384 ALA A C 1
ATOM 3085 O O . ALA A 1 384 ? -35.234 12.649 -4.405 1.00 93.88 384 ALA A O 1
ATOM 3086 N N . ARG A 1 385 ? -33.058 13.239 -4.452 1.00 91.06 385 ARG A N 1
ATOM 3087 C CA . ARG A 1 385 ? -32.979 13.522 -5.904 1.00 91.06 385 ARG A CA 1
ATOM 3088 C C . ARG A 1 385 ? -33.285 12.291 -6.755 1.00 91.06 385 ARG A C 1
ATOM 3090 O O . ARG A 1 385 ? -34.048 12.398 -7.706 1.00 91.06 385 ARG A O 1
ATOM 3097 N N . SER A 1 386 ? -32.777 11.109 -6.389 1.00 91.69 386 SER A N 1
ATOM 3098 C CA . SER A 1 386 ? -33.035 9.859 -7.131 1.00 91.69 386 SER A CA 1
ATOM 3099 C C . SER A 1 386 ? -34.512 9.440 -7.152 1.00 91.69 386 SER A C 1
ATOM 3101 O O . SER A 1 386 ? -34.943 8.725 -8.053 1.00 91.69 386 SER A O 1
ATOM 3103 N N . ARG A 1 387 ? -35.285 9.890 -6.154 1.00 90.06 387 ARG A N 1
ATOM 3104 C CA . ARG A 1 387 ? -36.720 9.615 -5.979 1.00 90.06 387 ARG A CA 1
ATOM 3105 C C . ARG A 1 387 ? -37.602 10.807 -6.373 1.00 90.06 387 ARG A C 1
ATOM 3107 O O . ARG A 1 387 ? -38.828 10.708 -6.283 1.00 90.06 387 ARG A O 1
ATOM 3114 N N . ALA A 1 388 ? -37.006 11.932 -6.769 1.00 86.19 388 ALA A N 1
ATOM 3115 C CA . ALA A 1 388 ? -37.738 13.124 -7.166 1.00 86.19 388 ALA A CA 1
ATOM 3116 C C . ALA A 1 388 ? -38.490 12.873 -8.482 1.00 86.19 388 ALA A C 1
ATOM 3118 O O . ALA A 1 388 ? -37.966 12.287 -9.426 1.00 86.19 388 ALA A O 1
ATOM 3119 N N . SER A 1 389 ? -39.747 13.307 -8.529 1.00 69.31 389 SER A N 1
ATOM 3120 C CA . SER A 1 389 ? -40.636 13.174 -9.684 1.00 69.31 389 SER A CA 1
ATOM 3121 C C . SER A 1 389 ? -41.601 14.362 -9.738 1.00 69.31 389 SER A C 1
ATOM 3123 O O . SER A 1 389 ? -41.881 14.987 -8.712 1.00 69.31 389 SER A O 1
ATOM 3125 N N . GLY A 1 390 ? -42.090 14.697 -10.935 1.00 66.75 390 GLY A N 1
ATOM 3126 C CA . GLY A 1 390 ? -42.858 15.924 -11.184 1.00 66.75 390 GLY A CA 1
ATOM 3127 C C . GLY A 1 390 ? -41.960 17.136 -11.461 1.00 66.75 390 GLY A C 1
ATOM 3128 O O . GLY A 1 390 ? -40.860 16.978 -11.983 1.00 66.75 390 GLY A O 1
ATOM 3129 N N . ASN A 1 391 ? -42.425 18.338 -11.106 1.00 65.94 391 ASN A N 1
ATOM 3130 C CA . ASN A 1 391 ? -41.790 19.632 -11.422 1.00 65.94 391 ASN A CA 1
ATOM 3131 C C . ASN A 1 391 ? -40.512 19.942 -10.602 1.00 65.94 391 ASN A C 1
ATOM 3133 O O . ASN A 1 391 ? -40.293 21.089 -10.221 1.00 65.94 391 ASN A O 1
ATOM 3137 N N . PHE A 1 392 ? -39.693 18.943 -10.263 1.00 77.81 392 PHE A N 1
ATOM 3138 C CA . PHE A 1 392 ? -38.387 19.192 -9.651 1.00 77.81 392 PHE A CA 1
ATOM 3139 C C . PHE A 1 392 ? -37.370 19.483 -10.758 1.00 77.81 392 PHE A C 1
ATOM 3141 O O . PHE A 1 392 ? -37.015 18.588 -11.528 1.00 77.81 392 PHE A O 1
ATOM 3148 N N . GLU A 1 393 ? -36.925 20.734 -10.852 1.00 79.88 393 GLU A N 1
ATOM 3149 C CA . GLU A 1 393 ? -35.875 21.132 -11.787 1.00 79.88 393 GLU A CA 1
ATOM 3150 C C . GLU A 1 393 ? -34.520 20.623 -11.275 1.00 79.88 393 GLU A C 1
ATOM 3152 O O . GLU A 1 393 ? -34.124 20.850 -10.130 1.00 79.88 393 GLU A O 1
ATOM 3157 N N . PHE A 1 394 ? -33.825 19.863 -12.119 1.00 81.81 394 PHE A N 1
ATOM 3158 C CA . PHE A 1 394 ? -32.497 19.349 -11.810 1.00 81.81 394 PHE A CA 1
ATOM 3159 C C . PHE A 1 394 ? -31.460 20.292 -12.401 1.00 81.81 394 PHE A C 1
ATOM 3161 O O . PHE A 1 394 ? -31.423 20.486 -13.614 1.00 81.81 394 PHE A O 1
ATOM 3168 N N . GLU A 1 395 ? -30.611 20.822 -11.535 1.00 83.25 395 GLU A N 1
ATOM 3169 C CA . GLU A 1 395 ? -29.420 21.575 -11.909 1.00 83.25 395 GLU A CA 1
ATOM 3170 C C . GLU A 1 395 ? -28.207 20.634 -11.950 1.00 83.25 395 GLU A C 1
ATOM 3172 O O . GLU A 1 395 ? -28.183 19.604 -11.260 1.00 83.25 395 GLU A O 1
ATOM 3177 N N . ASP A 1 396 ? -27.207 20.996 -12.754 1.00 79.06 396 ASP A N 1
ATOM 3178 C CA . ASP A 1 396 ? -25.893 20.356 -12.730 1.00 79.06 396 ASP A CA 1
ATOM 3179 C C . ASP A 1 396 ? -25.154 20.744 -11.444 1.00 79.06 396 ASP A C 1
ATOM 3181 O O . ASP A 1 396 ? -25.204 21.892 -10.997 1.00 79.06 396 ASP A O 1
ATOM 3185 N N . ASP A 1 397 ? -24.480 19.779 -10.818 1.00 74.88 397 ASP A N 1
ATOM 3186 C CA . ASP A 1 397 ? -23.830 20.020 -9.532 1.00 74.88 397 ASP A CA 1
ATOM 3187 C C . ASP A 1 397 ? -22.527 20.816 -9.723 1.00 74.88 397 ASP A C 1
ATOM 3189 O O . ASP A 1 397 ? -21.606 20.381 -10.409 1.00 74.88 397 ASP A O 1
ATOM 3193 N N . GLU A 1 398 ? -22.417 21.974 -9.066 1.00 71.75 398 GLU A N 1
ATOM 3194 C CA . GLU A 1 398 ? -21.174 22.767 -9.021 1.00 71.75 398 GLU A CA 1
ATOM 3195 C C . GLU A 1 398 ? -20.089 22.060 -8.174 1.00 71.75 398 GLU A C 1
ATOM 3197 O O . GLU A 1 398 ? -18.897 22.187 -8.446 1.00 71.75 398 GLU A O 1
ATOM 3202 N N . PHE A 1 399 ? -20.500 21.277 -7.162 1.00 70.31 399 PHE A N 1
ATOM 3203 C CA . PHE A 1 399 ? -19.616 20.582 -6.215 1.00 70.31 399 PHE A CA 1
ATOM 3204 C C . PHE A 1 399 ? -20.187 19.231 -5.758 1.00 70.31 399 PHE A C 1
ATOM 3206 O O . PHE A 1 399 ? -21.375 19.118 -5.446 1.00 70.31 399 PHE A O 1
ATOM 3213 N N . GLY A 1 400 ? -19.318 18.237 -5.563 1.00 72.56 400 GLY A N 1
ATOM 3214 C CA . GLY A 1 400 ? -19.670 16.898 -5.072 1.00 72.56 400 GLY A CA 1
ATOM 3215 C C . GLY A 1 400 ? -19.420 15.797 -6.107 1.00 72.56 400 GLY A C 1
ATOM 3216 O O . GLY A 1 400 ? -18.821 16.036 -7.149 1.00 72.56 400 GLY A O 1
ATOM 3217 N N . HIS A 1 401 ? -19.872 14.572 -5.822 1.00 76.56 401 HIS A N 1
ATOM 3218 C CA . HIS A 1 401 ? -19.578 13.384 -6.642 1.00 76.56 401 HIS A CA 1
ATOM 3219 C C . HIS A 1 401 ? -20.129 13.412 -8.078 1.00 76.56 401 HIS A C 1
ATOM 3221 O O . HIS A 1 401 ? -19.704 12.594 -8.890 1.00 76.56 401 HIS A O 1
ATOM 3227 N N . LEU A 1 402 ? -21.071 14.307 -8.385 1.00 76.69 402 LEU A N 1
ATOM 3228 C CA . LEU A 1 402 ? -21.651 14.479 -9.722 1.00 76.69 402 LEU A CA 1
ATOM 3229 C C . LEU A 1 402 ? -21.225 15.806 -10.375 1.00 76.69 402 LEU A C 1
ATOM 3231 O O . LEU A 1 402 ? -21.790 16.197 -11.395 1.00 76.69 402 LEU A O 1
ATOM 3235 N N . ALA A 1 403 ? -20.224 16.496 -9.814 1.00 75.69 403 ALA A N 1
ATOM 3236 C CA . ALA A 1 403 ? -19.688 17.708 -10.416 1.00 75.69 403 ALA A CA 1
ATOM 3237 C C . ALA A 1 403 ? -19.095 17.419 -11.803 1.00 75.69 403 ALA A C 1
ATOM 3239 O O . ALA A 1 403 ? -18.343 16.460 -11.984 1.00 75.69 403 ALA A O 1
ATOM 3240 N N . GLY A 1 404 ? -19.473 18.229 -12.794 1.00 68.75 404 GLY A N 1
ATOM 3241 C CA . GLY A 1 404 ? -19.101 18.017 -14.197 1.00 68.75 404 GLY A CA 1
ATOM 3242 C C . GLY A 1 404 ? -19.834 16.868 -14.908 1.00 68.75 404 GLY A C 1
ATOM 3243 O O . GLY A 1 404 ? -19.503 16.571 -16.053 1.00 68.75 404 GLY A O 1
ATOM 3244 N N . CYS A 1 405 ? -20.821 16.226 -14.273 1.00 72.25 405 CYS A N 1
ATOM 3245 C CA . CYS A 1 405 ? -21.759 15.328 -14.953 1.00 72.25 405 CYS A CA 1
ATOM 3246 C C . CYS A 1 405 ? -22.960 16.133 -15.473 1.00 72.25 405 CYS A C 1
ATOM 3248 O O . CYS A 1 405 ? -23.492 16.965 -14.740 1.00 72.25 405 CYS A O 1
ATOM 3250 N N . GLU A 1 406 ? -23.431 15.851 -16.692 1.00 74.50 406 GLU A N 1
ATOM 3251 C CA . GLU A 1 406 ? -24.623 16.499 -17.266 1.00 74.50 406 GLU A CA 1
ATOM 3252 C C . GLU A 1 406 ? -25.925 15.926 -16.661 1.00 74.50 406 GLU A C 1
ATOM 3254 O O . GLU A 1 406 ? -26.672 15.150 -17.262 1.00 74.50 406 GLU A O 1
ATOM 3259 N N . MET A 1 407 ? -26.193 16.284 -15.410 1.00 73.31 407 MET A N 1
ATOM 3260 C CA . MET A 1 407 ? -27.348 15.829 -14.641 1.00 73.31 407 MET A CA 1
ATOM 3261 C C . MET A 1 407 ? -28.666 16.413 -15.158 1.00 73.31 407 MET A C 1
ATOM 3263 O O . MET A 1 407 ? -29.699 15.742 -15.080 1.00 73.31 407 MET A O 1
ATOM 3267 N N . ALA A 1 408 ? -28.644 17.636 -15.689 1.00 73.19 408 ALA A N 1
ATOM 3268 C CA . ALA A 1 408 ? -29.808 18.317 -16.241 1.00 73.19 408 ALA A CA 1
ATOM 3269 C C . ALA A 1 408 ? -30.278 17.706 -17.576 1.00 73.19 408 ALA A C 1
ATOM 3271 O O . ALA A 1 408 ? -31.489 17.656 -17.822 1.00 73.19 408 ALA A O 1
ATOM 3272 N N . SER A 1 409 ? -29.356 17.190 -18.404 1.00 72.94 409 SER A N 1
ATOM 3273 C CA . SER A 1 409 ? -29.650 16.595 -19.722 1.00 72.94 409 SER A CA 1
ATOM 3274 C C . SER A 1 409 ? -29.989 15.095 -19.660 1.00 72.94 409 SER A C 1
ATOM 3276 O O . SER A 1 409 ? -30.832 14.635 -20.430 1.00 72.94 409 SER A O 1
ATOM 3278 N N . ALA A 1 410 ? -29.406 14.339 -18.720 1.00 76.31 410 ALA A N 1
ATOM 3279 C CA . ALA A 1 410 ? -29.543 12.879 -18.634 1.00 76.31 410 ALA A CA 1
ATOM 3280 C C . ALA A 1 410 ? -30.985 12.379 -18.417 1.00 76.31 410 ALA A C 1
ATOM 3282 O O . ALA A 1 410 ? -31.755 12.977 -17.660 1.00 76.31 410 ALA A O 1
ATOM 3283 N N . GLU A 1 411 ? -31.348 11.227 -18.992 1.00 80.19 411 GLU A N 1
ATOM 3284 C CA . GLU A 1 411 ? -32.689 10.642 -18.841 1.00 80.19 411 GLU A CA 1
ATOM 3285 C C . GLU A 1 411 ? -33.034 10.330 -17.374 1.00 80.19 411 GLU A C 1
ATOM 3287 O O . GLU A 1 411 ? -32.185 9.893 -16.599 1.00 80.19 411 GLU A O 1
ATOM 3292 N N . GLY A 1 412 ? -34.305 10.472 -16.978 1.00 80.75 412 GLY A N 1
ATOM 3293 C CA . GLY A 1 412 ? -34.722 10.340 -15.572 1.00 80.75 412 GLY A CA 1
ATOM 3294 C C . GLY A 1 412 ? -34.324 9.016 -14.894 1.00 80.75 412 GLY A C 1
ATOM 3295 O O . GLY A 1 412 ? -33.962 9.011 -13.718 1.00 80.75 412 GLY A O 1
ATOM 3296 N N . GLY A 1 413 ? -34.322 7.900 -15.632 1.00 81.06 413 GLY A N 1
ATOM 3297 C CA . GLY A 1 413 ? -33.887 6.595 -15.115 1.00 81.06 413 GLY A CA 1
ATOM 3298 C C . GLY A 1 413 ? -32.369 6.469 -14.932 1.00 81.06 413 GLY A C 1
ATOM 3299 O O . GLY A 1 413 ? -31.910 5.808 -13.999 1.00 81.06 413 GLY A O 1
ATOM 3300 N N . GLU A 1 414 ? -31.579 7.119 -15.786 1.00 78.50 414 GLU A N 1
ATOM 3301 C CA . GLU A 1 414 ? -30.122 7.203 -15.649 1.00 78.50 414 GLU A CA 1
ATOM 3302 C C . GLU A 1 414 ? -29.742 8.175 -14.528 1.00 78.50 414 GLU A C 1
ATOM 3304 O O . GLU A 1 414 ? -28.977 7.827 -13.629 1.00 78.50 414 GLU A O 1
ATOM 3309 N N . ARG A 1 415 ? -30.388 9.343 -14.498 1.00 85.06 415 ARG A N 1
ATOM 3310 C CA . ARG A 1 415 ? -30.286 10.362 -13.449 1.00 85.06 415 ARG A CA 1
ATOM 3311 C C . ARG A 1 415 ? -30.553 9.786 -12.058 1.00 85.06 415 ARG A C 1
ATOM 3313 O O . ARG A 1 415 ? -29.803 10.069 -11.122 1.00 85.06 415 ARG A O 1
ATOM 3320 N N . ALA A 1 416 ? -31.568 8.930 -11.915 1.00 86.38 416 ALA A N 1
ATOM 3321 C CA . ALA A 1 416 ? -31.842 8.218 -10.669 1.00 86.38 416 ALA A CA 1
ATOM 3322 C C . ALA A 1 416 ? -30.687 7.281 -10.267 1.00 86.38 416 ALA A C 1
ATOM 3324 O O . ALA A 1 416 ? -30.255 7.306 -9.115 1.00 86.38 416 ALA A O 1
ATOM 3325 N N . LYS A 1 417 ? -30.123 6.513 -11.212 1.00 86.75 417 LYS A N 1
ATOM 3326 C CA . LYS A 1 417 ? -28.962 5.638 -10.961 1.00 86.75 417 LYS A CA 1
ATOM 3327 C C . LYS A 1 417 ? -27.700 6.424 -10.598 1.00 86.75 417 LYS A C 1
ATOM 3329 O O . LYS A 1 417 ? -26.999 6.014 -9.677 1.00 86.75 417 LYS A O 1
ATOM 3334 N N . MET A 1 418 ? -27.422 7.547 -11.265 1.00 83.75 418 MET A N 1
ATOM 3335 C CA . MET A 1 418 ? -26.280 8.417 -10.946 1.00 83.75 418 MET A CA 1
ATOM 3336 C C . MET A 1 418 ? -26.379 8.967 -9.520 1.00 83.75 418 MET A C 1
ATOM 3338 O O . MET A 1 418 ? -25.433 8.838 -8.745 1.00 83.75 418 MET A O 1
ATOM 3342 N N . ASN A 1 419 ? -27.558 9.457 -9.125 1.00 87.00 419 ASN A N 1
ATOM 3343 C CA . ASN A 1 419 ? -27.821 9.878 -7.749 1.00 87.00 419 ASN A CA 1
ATOM 3344 C C . ASN A 1 419 ? -27.680 8.720 -6.741 1.00 87.00 419 ASN A C 1
ATOM 3346 O O . ASN A 1 419 ? -27.048 8.892 -5.703 1.00 87.00 419 ASN A O 1
ATOM 3350 N N . CYS A 1 420 ? -28.193 7.521 -7.037 1.00 87.44 420 CYS A N 1
ATOM 3351 C CA . CYS A 1 420 ? -27.986 6.354 -6.170 1.00 87.44 420 CYS A CA 1
ATOM 3352 C C . CYS A 1 420 ? -26.503 5.948 -6.067 1.00 87.44 420 CYS A C 1
ATOM 3354 O O . CYS A 1 420 ? -26.062 5.533 -4.998 1.00 87.44 420 CYS A O 1
ATOM 3356 N N . LYS A 1 421 ? -25.709 6.096 -7.135 1.00 85.88 421 LYS A N 1
ATOM 3357 C CA . LYS A 1 421 ? -24.258 5.852 -7.107 1.00 85.88 421 LYS A CA 1
ATOM 3358 C C . LYS A 1 421 ? -23.535 6.877 -6.226 1.00 85.88 421 LYS A C 1
ATOM 3360 O O . LYS A 1 421 ? -22.766 6.473 -5.361 1.00 85.88 421 LYS A O 1
ATOM 3365 N N . ALA A 1 422 ? -23.830 8.168 -6.386 1.00 82.12 422 ALA A N 1
ATOM 3366 C CA . ALA A 1 422 ? -23.282 9.231 -5.540 1.00 82.12 422 ALA A CA 1
ATOM 3367 C C . ALA A 1 422 ? -23.675 9.060 -4.062 1.00 82.12 422 ALA A C 1
ATOM 3369 O O . ALA A 1 422 ? -22.838 9.209 -3.176 1.00 82.12 422 ALA A O 1
ATOM 3370 N N . ALA A 1 423 ? -24.924 8.662 -3.794 1.00 91.31 423 ALA A N 1
ATOM 3371 C CA . ALA A 1 423 ? -25.382 8.343 -2.447 1.00 91.31 423 ALA A CA 1
ATOM 3372 C C . ALA A 1 423 ? -24.659 7.138 -1.833 1.00 91.31 423 ALA A C 1
ATOM 3374 O O . ALA A 1 423 ? -24.394 7.154 -0.635 1.00 91.31 423 ALA A O 1
ATOM 3375 N N . ALA A 1 424 ? -24.350 6.102 -2.622 1.00 88.25 424 ALA A N 1
ATOM 3376 C CA . ALA A 1 424 ? -23.566 4.966 -2.148 1.00 88.25 424 ALA A CA 1
ATOM 3377 C C . ALA A 1 424 ? -22.144 5.402 -1.763 1.00 88.25 424 ALA A C 1
ATOM 3379 O O . ALA A 1 424 ? -21.730 5.114 -0.648 1.00 88.25 424 ALA A O 1
ATOM 3380 N N . MET A 1 425 ? -21.471 6.187 -2.616 1.00 83.31 425 MET A N 1
ATOM 3381 C CA . MET A 1 425 ? -20.127 6.726 -2.347 1.00 83.31 425 MET A CA 1
ATOM 3382 C C . MET A 1 425 ? -20.083 7.577 -1.068 1.00 83.31 425 MET A C 1
ATOM 3384 O O . MET A 1 425 ? -19.235 7.349 -0.214 1.00 83.31 425 MET A O 1
ATOM 3388 N N . ASP A 1 426 ? -21.040 8.491 -0.870 1.00 89.06 426 ASP A N 1
ATOM 3389 C CA . ASP A 1 426 ? -21.140 9.257 0.384 1.00 89.06 426 ASP A CA 1
ATOM 3390 C C . ASP A 1 426 ? -21.497 8.376 1.602 1.00 89.06 426 ASP A C 1
ATOM 3392 O O . ASP A 1 426 ? -21.191 8.734 2.738 1.00 89.06 426 ASP A O 1
ATOM 3396 N N . CYS A 1 427 ? -22.174 7.237 1.417 1.00 90.75 427 CYS A N 1
ATOM 3397 C CA . CYS A 1 427 ? -22.428 6.312 2.524 1.00 90.75 427 CYS A CA 1
ATOM 3398 C C . CYS A 1 427 ? -21.207 5.468 2.877 1.00 90.75 427 CYS A C 1
ATOM 3400 O O . CYS A 1 427 ? -21.040 5.172 4.056 1.00 90.75 427 CYS A O 1
ATOM 3402 N N . ASP A 1 428 ? -20.398 5.090 1.889 1.00 86.00 428 ASP A N 1
ATOM 3403 C CA . ASP A 1 428 ? -19.116 4.411 2.086 1.00 86.00 428 ASP A CA 1
ATOM 3404 C C . ASP A 1 428 ? -18.192 5.346 2.873 1.00 86.00 428 ASP A C 1
ATOM 3406 O O . ASP A 1 428 ? -17.943 5.091 4.047 1.00 86.00 428 ASP A O 1
ATOM 3410 N N . GLN A 1 429 ? -17.947 6.548 2.347 1.00 82.88 429 GLN A N 1
ATOM 3411 C CA . GLN A 1 429 ? -17.183 7.610 3.006 1.00 82.88 429 GLN A CA 1
ATOM 3412 C C . GLN A 1 429 ? -17.654 7.932 4.442 1.00 82.88 429 GLN A C 1
ATOM 3414 O O . GLN A 1 429 ? -16.855 8.213 5.336 1.00 82.88 429 GLN A O 1
ATOM 3419 N N . ALA A 1 430 ? -18.966 7.905 4.705 1.00 84.38 430 ALA A N 1
ATOM 3420 C CA . ALA A 1 430 ? -19.501 8.108 6.053 1.00 84.38 430 ALA A CA 1
ATOM 3421 C C . ALA A 1 430 ? -19.264 6.916 7.002 1.00 84.38 430 ALA A C 1
ATOM 3423 O O . ALA A 1 430 ? -19.201 7.114 8.216 1.00 84.38 430 ALA A O 1
ATOM 3424 N N . LEU A 1 431 ? -19.168 5.693 6.476 1.00 83.88 431 LEU A N 1
ATOM 3425 C CA . LEU A 1 431 ? -18.851 4.480 7.234 1.00 83.88 431 LEU A CA 1
ATOM 3426 C C . LEU A 1 431 ? -17.343 4.318 7.446 1.00 83.88 431 LEU A C 1
ATOM 3428 O O . LEU A 1 431 ? -16.953 3.841 8.508 1.00 83.88 431 LEU A O 1
ATOM 3432 N N . ASP A 1 432 ? -16.516 4.787 6.519 1.00 78.56 432 ASP A N 1
ATOM 3433 C CA . ASP A 1 432 ? -15.058 4.803 6.671 1.00 78.56 432 ASP A CA 1
ATOM 3434 C C . ASP A 1 432 ? -14.664 5.805 7.774 1.00 78.56 432 ASP A C 1
ATOM 3436 O O . ASP A 1 432 ? -13.856 5.515 8.654 1.00 78.56 432 ASP A O 1
ATOM 3440 N N . LEU A 1 433 ? -15.331 6.964 7.823 1.00 77.06 433 LEU A N 1
ATOM 3441 C CA . LEU A 1 433 ? -15.152 7.954 8.892 1.00 77.06 433 LEU A CA 1
ATOM 3442 C C . LEU A 1 433 ? -15.834 7.581 10.222 1.00 77.06 433 LEU A C 1
ATOM 3444 O O . LEU A 1 433 ? -15.389 8.020 11.283 1.00 77.06 433 LEU A O 1
ATOM 3448 N N . GLN A 1 434 ? -16.933 6.817 10.195 1.00 79.88 434 GLN A N 1
ATOM 3449 C CA . GLN A 1 434 ? -17.622 6.344 11.399 1.00 79.88 434 GLN A CA 1
ATOM 3450 C C . GLN A 1 434 ? -18.324 4.999 11.150 1.00 79.88 434 GLN A C 1
ATOM 3452 O O . GLN A 1 434 ? -19.534 4.939 10.905 1.00 79.88 434 GLN A O 1
ATOM 3457 N N . SER A 1 435 ? -17.601 3.884 11.309 1.00 78.88 435 SER A N 1
ATOM 3458 C CA . SER A 1 435 ? -18.146 2.556 10.962 1.00 78.88 435 SER A CA 1
ATOM 3459 C C . SER A 1 435 ? -19.356 2.135 11.806 1.00 78.88 435 SER A C 1
ATOM 3461 O O . SER A 1 435 ? -20.119 1.257 11.411 1.00 78.88 435 SER A O 1
ATOM 3463 N N . GLY A 1 436 ? -19.607 2.784 12.947 1.00 79.00 436 GLY A N 1
ATOM 3464 C CA . GLY A 1 436 ? -20.829 2.622 13.742 1.00 79.00 436 GLY A CA 1
ATOM 3465 C C . GLY A 1 436 ? -22.097 3.242 13.128 1.00 79.00 436 GLY A C 1
ATOM 3466 O O . GLY A 1 436 ? -23.198 2.941 13.584 1.00 79.00 436 GLY A O 1
ATOM 3467 N N . MET A 1 437 ? -22.004 4.074 12.083 1.00 84.38 437 MET A N 1
ATOM 3468 C CA . MET A 1 437 ? -23.101 4.959 11.670 1.00 84.38 437 MET A CA 1
ATOM 3469 C C . MET A 1 437 ? -24.288 4.239 10.992 1.00 84.38 437 MET A C 1
ATOM 3471 O O . MET A 1 437 ? -24.388 4.115 9.772 1.00 84.38 437 MET A O 1
ATOM 3475 N N . VAL A 1 438 ? -25.279 3.852 11.798 1.00 89.44 438 VAL A N 1
ATOM 3476 C CA . VAL A 1 438 ? -26.532 3.185 11.382 1.00 89.44 438 VAL A CA 1
ATOM 3477 C C . VAL A 1 438 ? -27.248 3.900 10.229 1.00 89.44 438 VAL A C 1
ATOM 3479 O O . VAL A 1 438 ? -27.718 3.258 9.290 1.00 89.44 438 VAL A O 1
ATOM 3482 N N . LYS A 1 439 ? -27.305 5.240 10.266 1.00 89.44 439 LYS A N 1
ATOM 3483 C CA . LYS A 1 439 ? -27.937 6.043 9.205 1.00 89.44 439 LYS A CA 1
ATOM 3484 C C . LYS A 1 439 ? -27.232 5.878 7.858 1.00 89.44 439 LYS A C 1
ATOM 3486 O O . LYS A 1 439 ? -27.922 5.799 6.847 1.00 89.44 439 LYS A O 1
ATOM 3491 N N . ALA A 1 440 ? -25.899 5.798 7.837 1.00 90.94 440 ALA A N 1
ATOM 3492 C CA . ALA A 1 440 ? -25.142 5.564 6.611 1.00 90.94 440 ALA A CA 1
ATOM 3493 C C . ALA A 1 440 ? -25.379 4.143 6.076 1.00 90.94 440 ALA A C 1
ATOM 3495 O O . ALA A 1 440 ? -25.706 4.004 4.903 1.00 90.94 440 ALA A O 1
ATOM 3496 N N . ARG A 1 441 ? -25.376 3.104 6.930 1.00 91.19 441 ARG A N 1
ATOM 3497 C CA . ARG A 1 441 ? -25.733 1.729 6.509 1.00 91.19 441 ARG A CA 1
ATOM 3498 C C . ARG A 1 441 ? -27.131 1.639 5.883 1.00 91.19 441 ARG A C 1
ATOM 3500 O O . ARG A 1 441 ? -27.296 1.073 4.806 1.00 91.19 441 ARG A O 1
ATOM 3507 N N . TYR A 1 442 ? -28.137 2.229 6.531 1.00 93.25 442 TYR A N 1
ATOM 3508 C CA . TYR A 1 442 ? -29.516 2.234 6.029 1.00 93.25 442 TYR A CA 1
ATOM 3509 C C . TYR A 1 442 ? -29.643 2.988 4.694 1.00 93.25 442 TYR A C 1
ATOM 3511 O O . TYR A 1 442 ? -30.312 2.517 3.774 1.00 93.25 442 TYR A O 1
ATOM 3519 N N . ARG A 1 443 ? -28.951 4.126 4.547 1.00 96.06 443 ARG A N 1
ATOM 3520 C CA . ARG A 1 443 ? -28.886 4.888 3.288 1.00 96.06 443 ARG A CA 1
ATOM 3521 C C . ARG A 1 443 ? -28.135 4.115 2.189 1.00 96.06 443 ARG A C 1
ATOM 3523 O O . ARG A 1 443 ? -28.630 4.067 1.067 1.00 96.06 443 ARG A O 1
ATOM 3530 N N . LYS A 1 444 ? -27.040 3.413 2.511 1.00 94.44 444 LYS A N 1
ATOM 3531 C CA . LYS A 1 444 ? -26.315 2.504 1.598 1.00 94.44 444 LYS A CA 1
ATOM 3532 C C . LYS A 1 444 ? -27.223 1.390 1.079 1.00 94.44 444 LYS A C 1
ATOM 3534 O O . LYS A 1 444 ? -27.279 1.164 -0.126 1.00 94.44 444 LYS A O 1
ATOM 3539 N N . ALA A 1 445 ? -28.002 0.755 1.956 1.00 94.88 445 ALA A N 1
ATOM 3540 C CA . ALA A 1 445 ? -28.987 -0.252 1.559 1.00 94.88 445 ALA A CA 1
ATOM 3541 C C . ALA A 1 445 ? -30.035 0.310 0.580 1.00 94.88 445 ALA A C 1
ATOM 3543 O O . ALA A 1 445 ? -30.308 -0.299 -0.452 1.00 94.88 445 ALA A O 1
ATOM 3544 N N . GLN A 1 446 ? -30.565 1.506 0.854 1.00 95.38 446 GLN A N 1
ATOM 3545 C CA . GLN A 1 446 ? -31.500 2.200 -0.042 1.00 95.38 446 GLN A CA 1
ATOM 3546 C C . GLN A 1 446 ? -30.878 2.586 -1.398 1.00 95.38 446 GLN A C 1
ATOM 3548 O O . GLN A 1 446 ? -31.551 2.507 -2.426 1.00 95.38 446 GLN A O 1
ATOM 3553 N N . ALA A 1 447 ? -29.605 2.989 -1.416 1.00 93.94 447 ALA A N 1
ATOM 3554 C CA . ALA A 1 447 ? -28.867 3.296 -2.640 1.00 93.94 447 ALA A CA 1
ATOM 3555 C C . ALA A 1 447 ? -28.636 2.035 -3.491 1.00 93.94 447 ALA A C 1
ATOM 3557 O O . ALA A 1 447 ? -28.880 2.038 -4.697 1.00 93.94 447 ALA A O 1
ATOM 3558 N N . LEU A 1 448 ? -28.232 0.929 -2.859 1.00 92.50 448 LEU A N 1
ATOM 3559 C CA . LEU A 1 448 ? -28.020 -0.364 -3.514 1.00 92.50 448 LEU A CA 1
ATOM 3560 C C . LEU A 1 448 ? -29.335 -0.983 -4.028 1.00 92.50 448 LEU A C 1
ATOM 3562 O O . LEU A 1 448 ? -29.335 -1.551 -5.121 1.00 92.50 448 LEU A O 1
ATOM 3566 N N . GLU A 1 449 ? -30.457 -0.812 -3.310 1.00 92.69 449 GLU A N 1
ATOM 3567 C CA . GLU A 1 449 ? -31.815 -1.142 -3.788 1.00 92.69 449 GLU A CA 1
ATOM 3568 C C . GLU A 1 449 ? -32.122 -0.370 -5.085 1.00 92.69 449 GLU A C 1
ATOM 3570 O O . GLU A 1 449 ? -32.481 -0.981 -6.093 1.00 92.69 449 GLU A O 1
ATOM 3575 N N . GLY A 1 450 ? -31.883 0.949 -5.101 1.00 88.44 450 GLY A N 1
ATOM 3576 C CA . GLY A 1 450 ? -32.069 1.809 -6.279 1.00 88.44 450 GLY A CA 1
ATOM 3577 C C . GLY A 1 450 ? -31.132 1.506 -7.460 1.00 88.44 450 GLY A C 1
ATOM 3578 O O . GLY A 1 450 ? -31.480 1.783 -8.606 1.00 88.44 450 GLY A O 1
ATOM 3579 N N . LEU A 1 451 ? -29.972 0.892 -7.207 1.00 88.69 451 LEU A N 1
ATOM 3580 C CA . LEU A 1 451 ? -29.057 0.372 -8.234 1.00 88.69 451 LEU A CA 1
ATOM 3581 C C . LEU A 1 451 ? -29.391 -1.065 -8.680 1.00 88.69 451 LEU A C 1
ATOM 3583 O O . LEU A 1 451 ? -28.732 -1.595 -9.573 1.00 88.69 451 LEU A O 1
ATOM 3587 N N . GLY A 1 452 ? -30.374 -1.725 -8.059 1.00 86.81 452 GLY A N 1
ATOM 3588 C CA . GLY A 1 452 ? -30.736 -3.120 -8.332 1.00 86.81 452 GLY A CA 1
ATOM 3589 C C . GLY A 1 452 ? -29.784 -4.172 -7.741 1.00 86.81 452 GLY A C 1
ATOM 3590 O O . GLY A 1 452 ? -30.003 -5.367 -7.965 1.00 86.81 452 GLY A O 1
ATOM 3591 N N . ARG A 1 453 ? -28.773 -3.762 -6.956 1.00 89.62 453 ARG A N 1
ATOM 3592 C CA . ARG A 1 453 ? -27.773 -4.612 -6.268 1.00 89.62 453 ARG A CA 1
ATOM 3593 C C . ARG A 1 453 ? -28.382 -5.247 -5.005 1.00 89.62 453 ARG A C 1
ATOM 3595 O O . ARG A 1 453 ? -27.941 -4.986 -3.888 1.00 89.62 453 ARG A O 1
ATOM 3602 N N . ARG A 1 454 ? -29.439 -6.048 -5.193 1.00 87.25 454 ARG A N 1
ATOM 3603 C CA . ARG A 1 454 ? -30.344 -6.541 -4.132 1.00 87.25 454 ARG A CA 1
ATOM 3604 C C . ARG A 1 454 ? -29.638 -7.282 -2.995 1.00 87.25 454 ARG A C 1
ATOM 3606 O O . ARG A 1 454 ? -29.941 -7.002 -1.842 1.00 87.25 454 ARG A O 1
ATOM 3613 N N . ASP A 1 455 ? -28.690 -8.164 -3.295 1.00 86.94 455 ASP A N 1
ATOM 3614 C CA . ASP A 1 455 ? -28.028 -8.991 -2.272 1.00 86.94 455 ASP A CA 1
ATOM 3615 C C . ASP A 1 455 ? -27.168 -8.133 -1.331 1.00 86.94 455 ASP A C 1
ATOM 3617 O O . ASP A 1 455 ? -27.231 -8.252 -0.111 1.00 86.94 455 ASP A O 1
ATOM 3621 N N . GLN A 1 456 ? -26.451 -7.161 -1.898 1.00 86.81 456 GLN A N 1
ATOM 3622 C CA . GLN A 1 456 ? -25.646 -6.200 -1.141 1.00 86.81 456 GLN A CA 1
ATOM 3623 C C . GLN A 1 456 ? -26.518 -5.170 -0.406 1.00 86.81 456 GLN A C 1
ATOM 3625 O O . GLN A 1 456 ? -26.160 -4.719 0.681 1.00 86.81 456 GLN A O 1
ATOM 3630 N N . ALA A 1 457 ? -27.677 -4.810 -0.971 1.00 89.62 457 ALA A N 1
ATOM 3631 C CA . ALA A 1 457 ? -28.674 -3.997 -0.280 1.00 89.62 457 ALA A CA 1
ATOM 3632 C C . ALA A 1 457 ? -29.229 -4.722 0.955 1.00 89.62 457 ALA A C 1
ATOM 3634 O O . ALA A 1 457 ? -29.402 -4.098 2.002 1.00 89.62 457 ALA A O 1
ATOM 3635 N N . LEU A 1 458 ? -29.481 -6.032 0.844 1.00 90.50 458 LEU A N 1
ATOM 3636 C CA . LEU A 1 458 ? -29.969 -6.862 1.943 1.00 90.50 458 LEU A CA 1
ATOM 3637 C C . LEU A 1 458 ? -28.927 -6.969 3.059 1.00 90.50 458 LEU A C 1
ATOM 3639 O O . LEU A 1 458 ? -29.275 -6.777 4.222 1.00 90.50 458 LEU A O 1
ATOM 3643 N N . GLU A 1 459 ? -27.662 -7.197 2.709 1.00 89.19 459 GLU A N 1
ATOM 3644 C CA . GLU A 1 459 ? -26.570 -7.264 3.683 1.00 89.19 459 GLU A CA 1
ATOM 3645 C C . GLU A 1 459 ? -26.376 -5.924 4.412 1.00 89.19 459 GLU A C 1
ATOM 3647 O O . GLU A 1 459 ? -26.382 -5.861 5.642 1.00 89.19 459 GLU A O 1
ATOM 3652 N N . ALA A 1 460 ? -26.348 -4.808 3.673 1.00 85.56 460 ALA A N 1
ATOM 3653 C CA . ALA A 1 460 ? -26.295 -3.473 4.267 1.00 85.56 460 ALA A CA 1
ATOM 3654 C C . ALA A 1 460 ? -27.510 -3.175 5.174 1.00 85.56 460 ALA A C 1
ATOM 3656 O O . ALA A 1 460 ? -27.358 -2.527 6.213 1.00 85.56 460 ALA A O 1
ATOM 3657 N N . ALA A 1 461 ? -28.707 -3.666 4.825 1.00 89.31 461 ALA A N 1
ATOM 3658 C CA . ALA A 1 461 ? -29.914 -3.508 5.637 1.00 89.31 461 ALA A CA 1
ATOM 3659 C C . ALA A 1 461 ? -29.880 -4.361 6.918 1.00 89.31 461 ALA A C 1
ATOM 3661 O O . ALA A 1 461 ? -30.281 -3.874 7.975 1.00 89.31 461 ALA A O 1
ATOM 3662 N N . LYS A 1 462 ? -29.359 -5.594 6.860 1.00 90.62 462 LYS A N 1
ATOM 3663 C CA . LYS A 1 462 ? -29.145 -6.457 8.038 1.00 90.62 462 LYS A CA 1
ATOM 3664 C C . LYS A 1 462 ? -28.087 -5.875 8.972 1.00 90.62 462 LYS A C 1
ATOM 3666 O O . LYS A 1 462 ? -28.344 -5.714 10.162 1.00 90.62 462 LYS A O 1
ATOM 3671 N N . SER A 1 463 ? -26.959 -5.429 8.419 1.00 86.56 463 SER A N 1
ATOM 3672 C CA . SER A 1 463 ? -25.918 -4.704 9.157 1.00 86.56 463 SER A CA 1
ATOM 3673 C C . SER A 1 463 ? -26.461 -3.427 9.822 1.00 86.56 463 SER A C 1
ATOM 3675 O O . SER A 1 463 ? -26.094 -3.106 10.952 1.00 86.56 463 SER A O 1
ATOM 3677 N N . ALA A 1 464 ? -27.380 -2.703 9.165 1.00 85.88 464 ALA A N 1
ATOM 3678 C CA . ALA A 1 464 ? -28.074 -1.563 9.770 1.00 85.88 464 ALA A CA 1
ATOM 3679 C C . ALA A 1 464 ? -29.019 -1.977 10.911 1.00 85.88 464 ALA A C 1
ATOM 3681 O O . ALA A 1 464 ? -29.097 -1.265 11.909 1.00 85.88 464 ALA A O 1
ATOM 3682 N N . LEU A 1 465 ? -29.727 -3.104 10.770 1.00 87.94 465 LEU A N 1
ATOM 3683 C CA . LEU A 1 465 ? -30.702 -3.585 11.751 1.00 87.94 465 LEU A CA 1
ATOM 3684 C C . LEU A 1 465 ? -30.030 -4.039 13.049 1.00 87.94 465 LEU A C 1
ATOM 3686 O O . LEU A 1 465 ? -30.485 -3.668 14.126 1.00 87.94 465 LEU A O 1
ATOM 3690 N N . ASN A 1 466 ? -28.910 -4.758 12.945 1.00 84.44 466 ASN A N 1
ATOM 3691 C CA . ASN A 1 466 ? -28.153 -5.270 14.093 1.00 84.44 466 ASN A CA 1
ATOM 3692 C C . ASN A 1 466 ? -27.635 -4.160 15.028 1.00 84.44 466 ASN A C 1
ATOM 3694 O O . ASN A 1 466 ? -27.397 -4.408 16.206 1.00 84.44 466 ASN A O 1
ATOM 3698 N N . ALA A 1 467 ? -27.471 -2.939 14.512 1.00 80.25 467 ALA A N 1
ATOM 3699 C CA . ALA A 1 467 ? -27.050 -1.762 15.271 1.00 80.25 467 ALA A CA 1
ATOM 3700 C C . ALA A 1 467 ? -28.181 -0.726 15.462 1.00 80.25 467 ALA A C 1
ATOM 3702 O O . ALA A 1 467 ? -27.918 0.405 15.872 1.00 80.25 467 ALA A O 1
ATOM 3703 N N . ALA A 1 468 ? -29.434 -1.054 15.125 1.00 80.38 468 ALA A N 1
ATOM 3704 C CA . ALA A 1 468 ? -30.515 -0.076 15.048 1.00 80.38 468 ALA A CA 1
ATOM 3705 C C . ALA A 1 468 ? -31.007 0.410 16.426 1.00 80.38 468 ALA A C 1
ATOM 3707 O O . ALA A 1 468 ? -31.451 -0.392 17.245 1.00 80.38 468 ALA A O 1
ATOM 3708 N N . PRO A 1 469 ? -31.079 1.734 16.666 1.00 82.56 469 PRO A N 1
ATOM 3709 C CA . PRO A 1 469 ? -31.915 2.282 17.725 1.00 82.56 469 PRO A CA 1
ATOM 3710 C C . PRO A 1 469 ? -33.391 2.000 17.420 1.00 82.56 469 PRO A C 1
ATOM 3712 O O . PRO A 1 469 ? -33.814 2.119 16.265 1.00 82.56 469 PRO A O 1
ATOM 3715 N N . ALA A 1 470 ? -34.198 1.753 18.456 1.00 80.19 470 ALA A N 1
ATOM 3716 C CA . ALA A 1 470 ? -35.628 1.421 18.347 1.00 80.19 470 ALA A CA 1
ATOM 3717 C C . ALA A 1 470 ? -36.450 2.382 17.453 1.00 80.19 470 ALA A C 1
ATOM 3719 O O . ALA A 1 470 ? -37.428 1.985 16.824 1.00 80.19 470 ALA A O 1
ATOM 3720 N N . ALA A 1 471 ? -36.035 3.650 17.343 1.00 79.44 471 ALA A N 1
ATOM 3721 C CA . ALA A 1 471 ? -36.665 4.644 16.471 1.00 79.44 471 ALA A CA 1
ATOM 3722 C C . ALA A 1 471 ? -36.521 4.355 14.958 1.00 79.44 471 ALA A C 1
ATOM 3724 O O . ALA A 1 471 ? -37.356 4.811 14.182 1.00 79.44 471 ALA A O 1
ATOM 3725 N N . MET A 1 472 ? -35.483 3.626 14.529 1.00 81.69 472 MET A N 1
ATOM 3726 C CA . MET A 1 472 ? -35.234 3.269 13.119 1.00 81.69 472 MET A CA 1
ATOM 3727 C C . MET A 1 472 ? -35.458 1.778 12.828 1.00 81.69 472 MET A C 1
ATOM 3729 O O . MET A 1 472 ? -35.686 1.409 11.677 1.00 81.69 472 MET A O 1
ATOM 3733 N N . GLU A 1 473 ? -35.449 0.927 13.858 1.00 85.69 473 GLU A N 1
ATOM 3734 C CA . GLU A 1 473 ? -35.628 -0.530 13.767 1.00 85.69 473 GLU A CA 1
ATOM 3735 C C . GLU A 1 473 ? -36.844 -0.937 12.916 1.00 85.69 473 GLU A C 1
ATOM 3737 O O . GLU A 1 473 ? -36.738 -1.814 12.058 1.00 85.69 473 GLU A O 1
ATOM 3742 N N . ARG A 1 474 ? -37.987 -0.252 13.079 1.00 88.62 474 ARG A N 1
ATOM 3743 C CA . ARG A 1 474 ? -39.216 -0.515 12.307 1.00 88.62 474 ARG A CA 1
ATOM 3744 C C . ARG A 1 474 ? -39.042 -0.274 10.805 1.00 88.62 474 ARG A C 1
ATOM 3746 O O . ARG A 1 474 ? -39.559 -1.052 10.005 1.00 88.62 474 ARG A O 1
ATOM 3753 N N . GLU A 1 475 ? -38.356 0.800 10.418 1.00 87.50 475 GLU A N 1
ATOM 3754 C CA . GLU A 1 475 ? -38.138 1.133 9.006 1.00 87.50 475 GLU A CA 1
ATOM 3755 C C . GLU A 1 475 ? -37.109 0.200 8.365 1.00 87.50 475 GLU A C 1
ATOM 3757 O O . GLU A 1 475 ? -37.335 -0.319 7.271 1.00 87.50 475 GLU A O 1
ATOM 3762 N N . ILE A 1 476 ? -36.012 -0.072 9.077 1.00 88.62 476 ILE A N 1
ATOM 3763 C CA . ILE A 1 476 ? -34.956 -0.973 8.612 1.00 88.62 476 ILE A CA 1
ATOM 3764 C C . ILE A 1 476 ? -35.509 -2.402 8.481 1.00 88.62 476 ILE A C 1
ATOM 3766 O O . ILE A 1 476 ? -35.324 -3.034 7.443 1.00 88.62 476 ILE A O 1
ATOM 3770 N N . SER A 1 477 ? -36.292 -2.880 9.455 1.00 89.12 477 SER A N 1
ATOM 3771 C CA . SER A 1 477 ? -36.986 -4.177 9.382 1.00 89.12 477 SER A CA 1
ATOM 3772 C C . SER A 1 477 ? -37.944 -4.275 8.192 1.00 89.12 477 SER A C 1
ATOM 3774 O O . SER A 1 477 ? -38.079 -5.340 7.588 1.00 89.12 477 SER A O 1
ATOM 3776 N N . ALA A 1 478 ? -38.625 -3.180 7.836 1.00 91.06 478 ALA A N 1
ATOM 3777 C CA . ALA A 1 478 ? -39.500 -3.143 6.667 1.00 91.06 478 ALA A CA 1
ATOM 3778 C C . ALA A 1 478 ? -38.710 -3.188 5.345 1.00 91.06 478 ALA A C 1
ATOM 3780 O O . ALA A 1 478 ? -39.178 -3.797 4.382 1.00 91.06 478 ALA A O 1
ATOM 3781 N N . LEU A 1 479 ? -37.512 -2.591 5.302 1.00 90.38 479 LEU A N 1
ATOM 3782 C CA . LEU A 1 479 ? -36.596 -2.696 4.163 1.00 90.38 479 LEU A CA 1
ATOM 3783 C C . LEU A 1 479 ? -36.032 -4.119 4.022 1.00 90.38 479 LEU A C 1
ATOM 3785 O O . LEU A 1 479 ? -36.111 -4.682 2.933 1.00 90.38 479 LEU A O 1
ATOM 3789 N N . VAL A 1 480 ? -35.551 -4.729 5.115 1.00 92.38 480 VAL A N 1
ATOM 3790 C CA . VAL A 1 480 ? -35.059 -6.123 5.130 1.00 92.38 480 VAL A CA 1
ATOM 3791 C C . VAL A 1 480 ? -36.133 -7.074 4.599 1.00 92.38 480 VAL A C 1
ATOM 3793 O O . VAL A 1 480 ? -35.895 -7.751 3.604 1.00 92.38 480 VAL A O 1
ATOM 3796 N N . LYS A 1 481 ? -37.352 -7.047 5.158 1.00 91.38 481 LYS A N 1
ATOM 3797 C CA . LYS A 1 481 ? -38.460 -7.917 4.712 1.00 91.38 481 LYS A CA 1
ATOM 3798 C C . LYS A 1 481 ? -38.806 -7.753 3.229 1.00 91.38 481 LYS A C 1
ATOM 3800 O O . LYS A 1 481 ? -39.147 -8.730 2.568 1.00 91.38 481 LYS A O 1
ATOM 3805 N N . ARG A 1 482 ? -38.722 -6.530 2.693 1.00 91.00 482 ARG A N 1
ATOM 3806 C CA . ARG A 1 482 ? -38.959 -6.262 1.266 1.00 91.00 482 ARG A CA 1
ATOM 3807 C C . ARG A 1 482 ? -37.859 -6.866 0.394 1.00 91.00 482 ARG A C 1
ATOM 3809 O O . ARG A 1 482 ? -38.164 -7.493 -0.615 1.00 91.00 482 ARG A O 1
ATOM 3816 N N . LEU A 1 483 ? -36.599 -6.687 0.783 1.00 90.31 483 LEU A N 1
ATOM 3817 C CA . LEU A 1 483 ? -35.447 -7.224 0.061 1.00 90.31 483 LEU A CA 1
ATOM 3818 C C . LEU A 1 483 ? -35.410 -8.760 0.115 1.00 90.31 483 LEU A C 1
ATOM 3820 O O . LEU A 1 483 ? -35.116 -9.387 -0.897 1.00 90.31 483 LEU A O 1
ATOM 3824 N N . GLU A 1 484 ? -35.799 -9.369 1.238 1.00 90.44 484 GLU A N 1
ATOM 3825 C CA . GLU A 1 484 ? -35.936 -10.827 1.372 1.00 90.44 484 GLU A CA 1
ATOM 3826 C C . GLU A 1 484 ? -37.059 -11.390 0.492 1.00 90.44 484 GLU A C 1
ATOM 3828 O O . GLU A 1 484 ? -36.839 -12.377 -0.206 1.00 90.44 484 GLU A O 1
ATOM 3833 N N . ALA A 1 485 ? -38.225 -10.735 0.434 1.00 86.81 485 ALA A N 1
ATOM 3834 C CA . ALA A 1 485 ? -39.304 -11.132 -0.475 1.00 86.81 485 ALA A CA 1
ATOM 3835 C C . ALA A 1 485 ? -38.882 -11.046 -1.958 1.00 86.81 485 ALA A C 1
ATOM 3837 O O . ALA A 1 485 ? -39.183 -11.941 -2.746 1.00 86.81 485 ALA A O 1
ATOM 3838 N N . LEU A 1 486 ? -38.127 -10.005 -2.332 1.00 82.81 486 LEU A N 1
ATOM 3839 C CA . LEU A 1 486 ? -37.565 -9.854 -3.681 1.00 82.81 486 LEU A CA 1
ATOM 3840 C C . LEU A 1 486 ? -36.462 -10.881 -3.999 1.00 82.81 486 LEU A C 1
ATOM 3842 O O . LEU A 1 486 ? -36.267 -11.215 -5.166 1.00 82.81 486 LEU A O 1
ATOM 3846 N N . ALA A 1 487 ? -35.738 -11.372 -2.990 1.00 80.75 487 ALA A N 1
ATOM 3847 C CA . ALA A 1 487 ? -34.745 -12.435 -3.145 1.00 80.75 487 ALA A CA 1
ATOM 3848 C C . ALA A 1 487 ? -35.389 -13.832 -3.226 1.00 80.75 487 ALA A C 1
ATOM 3850 O O . ALA A 1 487 ? -34.874 -14.697 -3.932 1.00 80.75 487 ALA A O 1
ATOM 3851 N N . ALA A 1 488 ? -36.520 -14.050 -2.546 1.00 76.56 488 ALA A N 1
ATOM 3852 C CA . ALA A 1 488 ? -37.286 -15.293 -2.626 1.00 76.56 488 ALA A CA 1
ATOM 3853 C C . ALA A 1 488 ? -37.889 -15.504 -4.027 1.00 76.56 488 ALA A C 1
ATOM 3855 O O . ALA A 1 488 ? -37.642 -16.544 -4.630 1.00 76.56 488 ALA A O 1
ATOM 3856 N N . GLY A 1 489 ? -38.568 -14.493 -4.589 1.00 70.44 489 GLY A N 1
ATOM 3857 C CA . GLY A 1 489 ? -39.188 -14.603 -5.920 1.00 70.44 489 GLY A CA 1
ATOM 3858 C C . GLY A 1 489 ? -38.193 -14.917 -7.047 1.00 70.44 489 GLY A C 1
ATOM 3859 O O . GLY A 1 489 ? -38.488 -15.720 -7.924 1.00 70.44 489 GLY A O 1
ATOM 3860 N N . LYS A 1 490 ? -36.965 -14.383 -6.973 1.00 63.41 490 LYS A N 1
ATOM 3861 C CA . LYS A 1 490 ? -35.883 -14.747 -7.906 1.00 63.41 490 LYS A CA 1
ATOM 3862 C C . LYS A 1 490 ? -35.514 -16.230 -7.859 1.00 63.41 490 LYS A C 1
ATOM 3864 O O . LYS A 1 490 ? -35.223 -16.814 -8.894 1.00 63.41 490 LYS A O 1
ATOM 3869 N N . LYS A 1 491 ? -35.496 -16.837 -6.667 1.00 60.47 491 LYS A N 1
ATOM 3870 C CA . LYS A 1 491 ? -35.153 -18.258 -6.512 1.00 60.47 491 LYS A CA 1
ATOM 3871 C C . LYS A 1 491 ? -36.243 -19.169 -7.066 1.00 60.47 491 LYS A C 1
ATOM 3873 O O . LYS A 1 491 ? -35.916 -20.250 -7.538 1.00 60.47 491 LYS A O 1
ATOM 3878 N N . GLU A 1 492 ? -37.499 -18.733 -7.035 1.00 60.06 492 GLU A N 1
ATOM 3879 C CA . GLU A 1 492 ? -38.613 -19.445 -7.668 1.00 60.06 492 GLU A CA 1
ATOM 3880 C C . GLU A 1 492 ? -38.492 -19.382 -9.206 1.00 60.06 492 GLU A C 1
ATOM 3882 O O . GLU A 1 492 ? -38.507 -20.430 -9.850 1.00 60.06 492 GLU A O 1
ATOM 3887 N N . GLU A 1 493 ? -38.223 -18.202 -9.787 1.00 57.53 493 GLU A N 1
ATOM 3888 C CA . GLU A 1 493 ? -37.958 -18.040 -11.233 1.00 57.53 493 GLU A CA 1
ATOM 3889 C C . GLU A 1 493 ? -36.719 -18.837 -11.710 1.00 57.53 493 GLU A C 1
ATOM 3891 O O . GLU A 1 493 ? -36.754 -19.505 -12.747 1.00 57.53 493 GLU A O 1
ATOM 3896 N N . GLU A 1 494 ? -35.617 -18.815 -10.950 1.00 58.81 494 GLU A N 1
ATOM 3897 C CA . GLU A 1 494 ? -34.387 -19.555 -11.276 1.00 58.81 494 GLU A CA 1
ATOM 3898 C C . GLU A 1 494 ? -34.559 -21.081 -11.132 1.00 58.81 494 GLU A C 1
ATOM 3900 O O . GLU A 1 494 ? -33.989 -21.837 -11.923 1.00 58.81 494 GLU A O 1
ATOM 3905 N N . GLN A 1 495 ? -35.369 -21.560 -10.178 1.00 54.75 495 GLN A N 1
ATOM 3906 C CA . GLN A 1 495 ? -35.696 -22.987 -10.042 1.00 54.75 495 GLN A CA 1
ATOM 3907 C C . GLN A 1 495 ? -36.611 -23.488 -11.165 1.00 54.75 495 GLN A C 1
ATOM 3909 O O . GLN A 1 495 ? -36.408 -24.599 -11.661 1.00 54.75 495 GLN A O 1
ATOM 3914 N N . GLU A 1 496 ? -37.575 -22.676 -11.605 1.00 52.25 496 GLU A N 1
ATOM 3915 C CA . GLU A 1 496 ? -38.432 -23.011 -12.744 1.00 52.25 496 GLU A CA 1
ATOM 3916 C C . GLU A 1 496 ? -37.600 -23.111 -14.037 1.00 52.25 496 GLU A C 1
ATOM 3918 O O . GLU A 1 496 ? -37.691 -24.112 -14.754 1.00 52.25 496 GLU A O 1
ATOM 3923 N N . ALA A 1 497 ? -36.678 -22.167 -14.269 1.00 50.72 497 ALA A N 1
ATOM 3924 C CA . ALA A 1 497 ? -35.742 -22.201 -15.396 1.00 50.72 497 ALA A CA 1
ATOM 3925 C C . ALA A 1 497 ? -34.758 -23.392 -15.351 1.00 50.72 497 ALA A C 1
ATOM 3927 O O . ALA A 1 497 ? -34.488 -24.016 -16.382 1.00 50.72 497 ALA A O 1
ATOM 3928 N N . ALA A 1 498 ? -34.243 -23.750 -14.169 1.00 51.28 498 ALA A N 1
ATOM 3929 C CA . ALA A 1 498 ? -33.311 -24.869 -14.000 1.00 51.28 498 ALA A CA 1
ATOM 3930 C C . ALA A 1 498 ? -33.946 -26.248 -14.273 1.00 51.28 498 ALA A C 1
ATOM 3932 O O . ALA A 1 498 ? -33.236 -27.196 -14.611 1.00 51.28 498 ALA A O 1
ATOM 3933 N N . SER A 1 499 ? -35.275 -26.371 -14.176 1.00 48.94 499 SER A N 1
ATOM 3934 C CA . SER A 1 499 ? -35.993 -27.635 -14.407 1.00 48.94 499 SER A CA 1
ATOM 3935 C C . SER A 1 499 ? -35.964 -28.133 -15.865 1.00 48.94 499 SER A C 1
ATOM 3937 O O . SER A 1 499 ? -36.286 -29.292 -16.128 1.00 48.94 499 SER A O 1
ATOM 3939 N N . VAL A 1 500 ? -35.557 -27.279 -16.813 1.00 50.78 500 VAL A N 1
ATOM 3940 C CA . VAL A 1 500 ? -35.693 -27.513 -18.262 1.00 50.78 500 VAL A CA 1
ATOM 3941 C C . VAL A 1 500 ? -34.420 -28.087 -18.918 1.00 50.78 500 VAL A C 1
ATOM 3943 O O . VAL A 1 500 ? -34.487 -28.554 -20.055 1.00 50.78 500 VAL A O 1
ATOM 3946 N N . VAL A 1 501 ? -33.256 -28.097 -18.243 1.00 48.94 501 VAL A N 1
ATOM 3947 C CA . VAL A 1 501 ? -31.957 -28.423 -18.885 1.00 48.94 501 VAL A CA 1
ATOM 3948 C C . VAL A 1 501 ? -31.096 -29.428 -18.096 1.00 48.94 501 VAL A C 1
ATOM 3950 O O . VAL A 1 501 ? -30.289 -29.059 -17.247 1.00 48.94 501 VAL A O 1
ATOM 3953 N N . ALA A 1 502 ? -31.203 -30.712 -18.454 1.00 33.25 502 ALA A N 1
ATOM 3954 C CA . ALA A 1 502 ? -30.269 -31.809 -18.136 1.00 33.25 502 ALA A CA 1
ATOM 3955 C C . ALA A 1 502 ? -30.523 -32.993 -19.107 1.00 33.25 502 ALA A C 1
ATOM 3957 O O . ALA A 1 502 ? -31.585 -32.993 -19.737 1.00 33.25 502 ALA A O 1
ATOM 3958 N N . PRO A 1 503 ? -29.668 -34.043 -19.221 1.00 46.09 503 PRO A N 1
ATOM 3959 C CA . PRO A 1 503 ? -28.367 -34.335 -18.581 1.00 46.09 503 PRO A CA 1
ATOM 3960 C C . PRO A 1 503 ? -27.237 -34.440 -19.664 1.00 46.09 503 PRO A C 1
ATOM 3962 O O . PRO A 1 503 ? -27.362 -33.771 -20.680 1.00 46.09 503 PRO A O 1
ATOM 3965 N N . ALA A 1 504 ? -26.109 -35.183 -19.617 1.00 27.05 504 ALA A N 1
ATOM 3966 C CA . ALA A 1 504 ? -25.457 -36.138 -18.693 1.00 27.05 504 ALA A CA 1
ATOM 3967 C C . ALA A 1 504 ? -23.931 -36.233 -18.992 1.00 27.05 504 ALA A C 1
ATOM 3969 O O . ALA A 1 504 ? -23.513 -35.936 -20.107 1.00 27.05 504 ALA A O 1
ATOM 3970 N N . GLY A 1 505 ? -23.122 -36.790 -18.072 1.00 28.69 505 GLY A N 1
ATOM 3971 C CA . GLY A 1 505 ? -21.776 -37.316 -18.393 1.00 28.69 505 GLY A CA 1
ATOM 3972 C C . GLY A 1 505 ? -20.825 -37.471 -17.194 1.00 28.69 505 GLY A C 1
ATOM 3973 O O . GLY A 1 505 ? -20.476 -36.485 -16.558 1.00 28.69 505 GLY A O 1
ATOM 3974 N N . LYS A 1 506 ? -20.380 -38.700 -16.883 1.00 30.52 506 LYS A N 1
ATOM 3975 C CA . LYS A 1 506 ? -19.372 -39.007 -15.840 1.00 30.52 506 LYS A CA 1
ATOM 3976 C C . LYS A 1 506 ? -18.149 -39.698 -16.457 1.00 30.52 506 LYS A C 1
ATOM 3978 O O . LYS A 1 506 ? -18.320 -40.543 -17.329 1.00 30.52 506 LYS A O 1
ATOM 3983 N N . GLY A 1 507 ? -16.959 -39.448 -15.909 1.00 25.67 507 GLY A N 1
ATOM 3984 C CA . GLY A 1 507 ? -15.732 -40.214 -16.170 1.00 25.67 507 GLY A CA 1
ATOM 3985 C C . GLY A 1 507 ? -14.766 -40.137 -14.980 1.00 25.67 507 GLY A C 1
ATOM 3986 O O . GLY A 1 507 ? -14.707 -39.104 -14.321 1.00 25.67 507 GLY A O 1
ATOM 3987 N N . LYS A 1 508 ? -14.057 -41.232 -14.671 1.00 27.73 508 LYS A N 1
ATOM 3988 C CA . LYS A 1 508 ? -13.075 -41.345 -13.571 1.00 27.73 508 LYS A CA 1
ATOM 3989 C C . LYS A 1 508 ? -11.726 -41.848 -14.109 1.00 27.73 508 LYS A C 1
ATOM 3991 O O . LYS A 1 508 ? -11.723 -42.753 -14.937 1.00 27.73 508 LYS A O 1
ATOM 3996 N N . ALA A 1 509 ? -10.626 -41.333 -13.561 1.00 23.19 509 ALA A N 1
ATOM 3997 C CA . ALA A 1 509 ? -9.251 -41.848 -13.662 1.00 23.19 509 ALA A CA 1
ATOM 3998 C C . ALA A 1 509 ? -8.573 -41.715 -12.275 1.00 23.19 509 ALA A C 1
ATOM 4000 O O . ALA A 1 509 ? -9.225 -41.236 -11.342 1.00 23.19 509 ALA A O 1
ATOM 4001 N N . SER A 1 510 ? -7.325 -42.172 -12.100 1.00 24.81 510 SER A N 1
ATOM 4002 C CA . SER A 1 510 ? -6.708 -42.268 -10.763 1.00 24.81 510 SER A CA 1
ATOM 4003 C C . SER A 1 510 ? -5.178 -42.419 -10.739 1.00 24.81 510 SER A C 1
ATOM 4005 O O . SER A 1 510 ? -4.664 -43.280 -11.444 1.00 24.81 510 SER A O 1
ATOM 4007 N N . LEU A 1 511 ? -4.552 -41.681 -9.811 1.00 25.45 511 LEU A N 1
ATOM 4008 C CA . LEU A 1 511 ? -3.349 -41.976 -8.999 1.00 25.45 511 LEU A CA 1
ATOM 4009 C C . LEU A 1 511 ? -2.073 -42.567 -9.642 1.00 25.45 511 LEU A C 1
ATOM 4011 O O . LEU A 1 511 ? -2.086 -43.704 -10.107 1.00 25.45 511 LEU A O 1
ATOM 4015 N N . ALA A 1 512 ? -0.944 -41.875 -9.423 1.00 25.00 512 ALA A N 1
ATOM 4016 C CA . ALA A 1 512 ? 0.304 -42.430 -8.862 1.00 25.00 512 ALA A CA 1
ATOM 4017 C C . ALA A 1 512 ? 1.243 -41.290 -8.384 1.00 25.00 512 ALA A C 1
ATOM 4019 O O . ALA A 1 512 ? 1.344 -40.278 -9.072 1.00 25.00 512 ALA A O 1
ATOM 4020 N N . ASP A 1 513 ? 1.915 -41.468 -7.240 1.00 24.48 513 ASP A N 1
ATOM 4021 C CA . ASP A 1 513 ? 2.956 -40.570 -6.697 1.00 24.48 513 ASP A CA 1
ATOM 4022 C C . ASP A 1 513 ? 4.365 -41.010 -7.139 1.00 24.48 513 ASP A C 1
ATOM 4024 O O . ASP A 1 513 ? 4.617 -42.214 -7.199 1.00 24.48 513 ASP A O 1
ATOM 4028 N N . GLU A 1 514 ? 5.305 -40.071 -7.318 1.00 24.05 514 GLU A N 1
ATOM 4029 C CA . GLU A 1 514 ? 6.751 -40.300 -7.113 1.00 24.05 514 GLU A CA 1
ATOM 4030 C C . GLU A 1 514 ? 7.440 -39.051 -6.515 1.00 24.05 514 GLU A C 1
ATOM 4032 O O . GLU A 1 514 ? 6.910 -37.941 -6.544 1.00 24.05 514 GLU A O 1
ATOM 4037 N N . ASP A 1 515 ? 8.611 -39.273 -5.913 1.00 26.11 515 ASP A N 1
ATOM 4038 C CA . ASP A 1 515 ? 9.197 -38.503 -4.806 1.00 26.11 515 ASP A CA 1
ATOM 4039 C C . ASP A 1 515 ? 10.624 -38.024 -5.159 1.00 26.11 515 ASP A C 1
ATOM 4041 O O . ASP A 1 515 ? 11.473 -38.846 -5.513 1.00 26.11 515 ASP A O 1
ATOM 4045 N N . ILE A 1 516 ? 10.913 -36.710 -5.100 1.00 24.67 516 ILE A N 1
ATOM 4046 C CA . ILE A 1 516 ? 12.252 -36.154 -5.400 1.00 24.67 516 ILE A CA 1
ATOM 4047 C C . ILE A 1 516 ? 12.634 -34.998 -4.455 1.00 24.67 516 ILE A C 1
ATOM 4049 O O . ILE A 1 516 ? 12.019 -33.933 -4.444 1.00 24.67 516 ILE A O 1
ATOM 4053 N N . GLY A 1 517 ? 13.733 -35.201 -3.717 1.00 25.67 517 GLY A N 1
ATOM 4054 C CA . GLY A 1 517 ? 14.351 -34.232 -2.803 1.00 25.67 517 GLY A CA 1
ATOM 4055 C C . GLY A 1 517 ? 15.237 -33.141 -3.452 1.00 25.67 517 GLY A C 1
ATOM 4056 O O . GLY A 1 517 ? 15.304 -33.004 -4.673 1.00 25.67 517 GLY A O 1
ATOM 4057 N N . PRO A 1 518 ? 15.931 -32.322 -2.634 1.00 29.17 518 PRO A N 1
ATOM 4058 C CA . PRO A 1 518 ? 16.296 -30.951 -3.008 1.00 29.17 518 PRO A CA 1
ATOM 4059 C C . PRO A 1 518 ? 17.602 -30.804 -3.810 1.00 29.17 518 PRO A C 1
ATOM 4061 O O . PRO A 1 518 ? 18.659 -31.298 -3.417 1.00 29.17 518 PRO A O 1
ATOM 4064 N N . GLY A 1 519 ? 17.551 -30.011 -4.888 1.00 27.56 519 GLY A N 1
ATOM 4065 C CA . GLY A 1 519 ? 18.708 -29.601 -5.695 1.00 27.56 519 GLY A CA 1
ATOM 4066 C C . GLY A 1 519 ? 19.047 -28.111 -5.545 1.00 27.56 519 GLY A C 1
ATOM 4067 O O . GLY A 1 519 ? 18.187 -27.249 -5.708 1.00 27.56 519 GLY A O 1
ATOM 4068 N N . ALA A 1 520 ? 20.311 -27.791 -5.254 1.00 30.83 520 ALA A N 1
ATOM 4069 C CA . ALA A 1 520 ? 20.773 -26.416 -5.041 1.00 30.83 520 ALA A CA 1
ATOM 4070 C C . ALA A 1 520 ? 20.824 -25.584 -6.343 1.00 30.83 520 ALA A C 1
ATOM 4072 O O . ALA A 1 520 ? 21.436 -25.998 -7.327 1.00 30.83 520 ALA A O 1
ATOM 4073 N N . GLY A 1 521 ? 20.247 -24.374 -6.325 1.00 30.84 521 GLY A N 1
ATOM 4074 C CA . GLY A 1 521 ? 20.121 -23.500 -7.504 1.00 30.84 521 GLY A CA 1
ATOM 4075 C C . GLY A 1 521 ? 20.154 -21.998 -7.194 1.00 30.84 521 GLY A C 1
ATOM 4076 O O . GLY A 1 521 ? 19.332 -21.241 -7.707 1.00 30.84 521 GLY A O 1
ATOM 4077 N N . GLY A 1 522 ? 21.077 -21.556 -6.333 1.00 39.19 522 GLY A N 1
ATOM 4078 C CA . GLY A 1 522 ? 21.084 -20.191 -5.794 1.00 39.19 522 GLY A CA 1
ATOM 4079 C C . GLY A 1 522 ? 21.698 -19.110 -6.684 1.00 39.19 522 GLY A C 1
ATOM 4080 O O . GLY A 1 522 ? 22.776 -19.295 -7.243 1.00 39.19 522 GLY A O 1
ATOM 4081 N N . LEU A 1 523 ? 21.019 -17.952 -6.739 1.00 39.91 523 LEU A N 1
ATOM 4082 C CA . LEU A 1 523 ? 21.394 -16.668 -7.369 1.00 39.91 523 LEU A CA 1
ATOM 4083 C C . LEU A 1 523 ? 21.643 -16.691 -8.895 1.00 39.91 523 LEU A C 1
ATOM 4085 O O . LEU A 1 523 ? 21.070 -15.886 -9.631 1.00 39.91 523 LEU A O 1
ATOM 4089 N N . LEU A 1 524 ? 22.460 -17.621 -9.385 1.00 40.06 524 LEU A N 1
ATOM 4090 C CA . LEU A 1 524 ? 22.846 -17.748 -10.791 1.00 40.06 524 LEU A CA 1
ATOM 4091 C C . LEU A 1 524 ? 21.679 -18.149 -11.700 1.00 40.06 524 LEU A C 1
ATOM 4093 O O . LEU A 1 524 ? 21.609 -17.666 -12.828 1.00 40.06 524 LEU A O 1
ATOM 4097 N N . GLY A 1 525 ? 20.740 -18.969 -11.212 1.00 41.03 525 GLY A N 1
ATOM 4098 C CA . GLY A 1 525 ? 19.542 -19.356 -11.969 1.00 41.03 525 GLY A CA 1
ATOM 4099 C C . GLY A 1 525 ? 18.662 -18.156 -12.337 1.00 41.03 525 GLY A C 1
ATOM 4100 O O . GLY A 1 525 ? 18.249 -18.026 -13.487 1.00 41.03 525 GLY A O 1
ATOM 4101 N N . SER A 1 526 ? 18.458 -17.233 -11.392 1.00 46.34 526 SER A N 1
ATOM 4102 C CA . SER A 1 526 ? 17.675 -16.010 -11.608 1.00 46.34 526 SER A CA 1
ATOM 4103 C C . SER A 1 526 ? 18.353 -15.051 -12.594 1.00 46.34 526 SER A C 1
ATOM 4105 O O . SER A 1 526 ? 17.709 -14.481 -13.471 1.00 46.34 526 SER A O 1
ATOM 4107 N N . ILE A 1 527 ? 19.676 -14.885 -12.503 1.00 40.91 527 ILE A N 1
ATOM 4108 C CA . ILE A 1 527 ? 20.400 -13.961 -13.389 1.00 40.91 527 ILE A CA 1
ATOM 4109 C C . ILE A 1 527 ? 20.540 -14.553 -14.804 1.00 40.91 527 ILE A C 1
ATOM 4111 O O . ILE A 1 527 ? 20.318 -13.838 -15.783 1.00 40.91 527 ILE A O 1
ATOM 4115 N N . MET A 1 528 ? 20.832 -15.851 -14.942 1.00 40.91 528 MET A N 1
ATOM 4116 C CA . MET A 1 528 ? 21.150 -16.496 -16.228 1.00 40.91 528 MET A CA 1
ATOM 4117 C C . MET A 1 528 ? 19.956 -17.091 -16.996 1.00 40.91 528 MET A C 1
ATOM 4119 O O . MET A 1 528 ? 20.171 -17.864 -17.928 1.00 40.91 528 MET A O 1
ATOM 4123 N N . GLY A 1 529 ? 18.712 -16.730 -16.661 1.00 37.25 529 GLY A N 1
ATOM 4124 C CA . GLY A 1 529 ? 17.526 -17.132 -17.428 1.00 37.25 529 GLY A CA 1
ATOM 4125 C C . GLY A 1 529 ? 17.579 -16.679 -18.896 1.00 37.25 529 GLY A C 1
ATOM 4126 O O . GLY A 1 529 ? 17.278 -15.524 -19.203 1.00 37.25 529 GLY A O 1
ATOM 4127 N N . GLY A 1 530 ? 17.983 -17.589 -19.783 1.00 33.97 530 GLY A N 1
ATOM 4128 C CA . GLY A 1 530 ? 17.796 -17.529 -21.234 1.00 33.97 530 GLY A CA 1
ATOM 4129 C C . GLY A 1 530 ? 16.704 -18.513 -21.662 1.00 33.97 530 GLY A C 1
ATOM 4130 O O . GLY A 1 530 ? 16.386 -19.446 -20.923 1.00 33.97 530 GLY A O 1
ATOM 4131 N N . GLU A 1 531 ? 16.116 -18.295 -22.835 1.00 34.94 531 GLU A N 1
ATOM 4132 C CA . GLU A 1 531 ? 14.830 -18.901 -23.222 1.00 34.94 531 GLU A CA 1
ATOM 4133 C C . GLU A 1 531 ? 14.894 -20.427 -23.476 1.00 34.94 531 GLU A C 1
ATOM 4135 O O . GLU A 1 531 ? 13.886 -21.116 -23.336 1.00 34.94 531 GLU A O 1
ATOM 4140 N N . ASP A 1 532 ? 16.086 -20.994 -23.696 1.00 31.31 532 ASP A N 1
ATOM 4141 C CA . ASP A 1 532 ? 16.298 -22.393 -24.118 1.00 31.31 532 ASP A CA 1
ATOM 4142 C C . ASP A 1 532 ? 16.410 -23.445 -22.984 1.00 31.31 532 ASP A C 1
ATOM 4144 O O . ASP A 1 532 ? 17.057 -24.481 -23.156 1.00 31.31 532 ASP A O 1
ATOM 4148 N N . ARG A 1 533 ? 15.833 -23.215 -21.793 1.00 31.36 533 ARG A N 1
ATOM 4149 C CA . ARG A 1 533 ? 15.947 -24.168 -20.655 1.00 31.36 533 ARG A CA 1
ATOM 4150 C C . ARG A 1 533 ? 14.651 -24.700 -20.038 1.00 31.36 533 ARG A C 1
ATOM 4152 O O . ARG A 1 533 ? 14.710 -25.377 -19.017 1.00 31.36 533 ARG A O 1
ATOM 4159 N N . TRP A 1 534 ? 13.507 -24.492 -20.686 1.00 28.89 534 TRP A N 1
ATOM 4160 C CA . TRP A 1 534 ? 12.192 -24.952 -20.205 1.00 28.89 534 TRP A CA 1
ATOM 4161 C C . TRP A 1 534 ? 11.680 -26.219 -20.916 1.00 28.89 534 TRP A C 1
ATOM 4163 O O . TRP A 1 534 ? 10.488 -26.375 -21.162 1.00 28.89 534 TRP A O 1
ATOM 4173 N N . ALA A 1 535 ? 12.586 -27.149 -21.230 1.00 26.92 535 ALA A N 1
ATOM 4174 C CA . ALA A 1 535 ? 12.265 -28.457 -21.799 1.00 26.92 535 ALA A CA 1
ATOM 4175 C C . ALA A 1 535 ? 12.727 -29.582 -20.855 1.00 26.92 535 ALA A C 1
ATOM 4177 O O . ALA A 1 535 ? 13.786 -30.171 -21.061 1.00 26.92 535 ALA A O 1
ATOM 4178 N N . GLY A 1 536 ? 11.935 -29.866 -19.813 1.00 30.05 536 GLY A N 1
ATOM 4179 C CA . GLY A 1 536 ? 12.156 -31.032 -18.946 1.00 30.05 536 GLY A CA 1
ATOM 4180 C C . GLY A 1 536 ? 12.027 -30.794 -17.441 1.00 30.05 536 GLY A C 1
ATOM 4181 O O . GLY A 1 536 ? 12.987 -31.022 -16.715 1.00 30.05 536 GLY A O 1
ATOM 4182 N N . LEU A 1 537 ? 10.838 -30.410 -16.973 1.00 25.88 537 LEU A N 1
ATOM 4183 C CA . LEU A 1 537 ? 10.355 -30.703 -15.617 1.00 25.88 537 LEU A CA 1
ATOM 4184 C C . LEU A 1 537 ? 8.869 -31.054 -15.750 1.00 25.88 537 LEU A C 1
ATOM 4186 O O . LEU A 1 537 ? 8.071 -30.211 -16.154 1.00 25.88 537 LEU A O 1
ATOM 4190 N N . GLY A 1 538 ? 8.537 -32.324 -15.526 1.00 25.31 538 GLY A N 1
ATOM 4191 C CA . GLY A 1 538 ? 7.176 -32.844 -15.627 1.00 25.31 538 GLY A CA 1
ATOM 4192 C C . GLY A 1 538 ? 6.513 -32.967 -14.258 1.00 25.31 538 GLY A C 1
ATOM 4193 O O . GLY A 1 538 ? 7.204 -33.202 -13.276 1.00 25.31 538 GLY A O 1
ATOM 4194 N N . ASP A 1 539 ? 5.191 -32.804 -14.271 1.00 29.81 539 ASP A N 1
ATOM 4195 C CA . ASP A 1 539 ? 4.176 -33.241 -13.299 1.00 29.81 539 ASP A CA 1
ATOM 4196 C C . ASP A 1 539 ? 4.510 -33.214 -11.790 1.00 29.81 539 ASP A C 1
ATOM 4198 O O . ASP A 1 539 ? 5.264 -34.031 -11.270 1.00 29.81 539 ASP A O 1
ATOM 4202 N N . ALA A 1 540 ? 3.820 -32.330 -11.062 1.00 24.67 540 ALA A N 1
ATOM 4203 C CA . ALA A 1 540 ? 3.630 -32.420 -9.616 1.00 24.67 540 ALA A CA 1
ATOM 4204 C C . ALA A 1 540 ? 2.177 -32.032 -9.292 1.00 24.67 540 ALA A C 1
ATOM 4206 O O . ALA A 1 540 ? 1.665 -31.017 -9.771 1.00 24.67 540 ALA A O 1
ATOM 4207 N N . SER A 1 541 ? 1.489 -32.877 -8.526 1.00 23.66 541 SER A N 1
ATOM 4208 C CA . SER A 1 541 ? 0.026 -32.892 -8.417 1.00 23.66 541 SER A CA 1
ATOM 4209 C C . SER A 1 541 ? -0.580 -31.732 -7.618 1.00 23.66 541 SER A C 1
ATOM 4211 O O . SER A 1 541 ? -0.126 -31.411 -6.521 1.00 23.66 541 SER A O 1
ATOM 4213 N N . VAL A 1 542 ? -1.708 -31.197 -8.099 1.00 25.94 542 VAL A N 1
ATOM 4214 C CA . VAL A 1 542 ? -2.545 -30.242 -7.353 1.00 25.94 542 VAL A CA 1
ATOM 4215 C C . VAL A 1 542 ? -3.418 -30.979 -6.331 1.00 25.94 542 VAL A C 1
ATOM 4217 O O . VAL A 1 542 ? -4.402 -31.626 -6.692 1.00 25.94 542 VAL A O 1
ATOM 4220 N N . GLY A 1 543 ? -3.096 -30.837 -5.044 1.00 23.16 543 GLY A N 1
ATOM 4221 C CA . GLY A 1 543 ? -3.964 -31.264 -3.945 1.00 23.16 543 GLY A CA 1
ATOM 4222 C C . GLY A 1 543 ? -5.166 -30.328 -3.786 1.00 23.16 543 GLY A C 1
ATOM 4223 O O . GLY A 1 543 ? -5.016 -29.173 -3.394 1.00 23.16 543 GLY A O 1
ATOM 4224 N N . THR A 1 544 ? -6.376 -30.808 -4.076 1.00 27.67 544 THR A N 1
ATOM 4225 C CA . THR A 1 544 ? -7.608 -30.013 -3.937 1.00 27.67 544 THR A CA 1
ATOM 4226 C C . THR A 1 544 ? -8.117 -29.999 -2.492 1.00 27.67 544 THR A C 1
ATOM 4228 O O . THR A 1 544 ? -8.969 -30.811 -2.124 1.00 27.67 544 THR A O 1
ATOM 4231 N N . GLY A 1 545 ? -7.632 -29.053 -1.686 1.00 23.00 545 GLY A N 1
ATOM 4232 C CA . GLY A 1 545 ? -8.254 -28.674 -0.413 1.00 23.00 545 GLY A CA 1
ATOM 4233 C C . GLY A 1 545 ? -9.440 -27.731 -0.646 1.00 23.00 545 GLY A C 1
ATOM 4234 O O . GLY A 1 545 ? -9.276 -26.645 -1.199 1.00 23.00 545 GLY A O 1
ATOM 4235 N N . GLY A 1 546 ? -10.650 -28.141 -0.259 1.00 26.39 546 GLY A N 1
ATOM 4236 C CA . GLY A 1 546 ? -11.851 -27.315 -0.401 1.00 26.39 546 GLY A CA 1
ATOM 4237 C C . GLY A 1 546 ? -11.931 -26.238 0.681 1.00 26.39 546 GLY A C 1
ATOM 4238 O O . GLY A 1 546 ? -12.301 -26.541 1.812 1.00 26.39 546 GLY A O 1
ATOM 4239 N N . ALA A 1 547 ? -11.628 -24.986 0.335 1.00 25.64 547 ALA A N 1
ATOM 4240 C CA . ALA A 1 547 ? -11.708 -23.865 1.269 1.00 25.64 547 ALA A CA 1
ATOM 4241 C C . ALA A 1 547 ? -13.168 -23.515 1.614 1.00 25.64 547 ALA A C 1
ATOM 4243 O O . ALA A 1 547 ? -13.881 -22.899 0.819 1.00 25.64 547 ALA A O 1
ATOM 4244 N N . SER A 1 548 ? -13.593 -23.883 2.824 1.00 24.02 548 SER A N 1
ATOM 4245 C CA . SER A 1 548 ? -14.738 -23.258 3.494 1.00 24.02 548 SER A CA 1
ATOM 4246 C C . SER A 1 548 ? -14.236 -22.010 4.222 1.00 24.02 548 SER A C 1
ATOM 4248 O O . SER A 1 548 ? -13.197 -22.054 4.875 1.00 24.02 548 SER A O 1
ATOM 4250 N N . THR A 1 549 ? -14.924 -20.882 4.068 1.00 26.45 549 THR A N 1
ATOM 4251 C CA . THR A 1 549 ? -14.476 -19.585 4.596 1.00 26.45 549 THR A CA 1
ATOM 4252 C C . THR A 1 549 ? -14.836 -19.422 6.072 1.00 26.45 549 THR A C 1
ATOM 4254 O O . THR A 1 549 ? -15.999 -19.166 6.385 1.00 26.45 549 THR A O 1
ATOM 4257 N N . GLU A 1 550 ? -13.844 -19.490 6.959 1.00 27.75 550 GLU A N 1
ATOM 4258 C CA . GLU A 1 550 ? -13.966 -19.095 8.369 1.00 27.75 550 GLU A CA 1
ATOM 4259 C C . GLU A 1 550 ? -12.857 -18.095 8.740 1.00 27.75 550 GLU A C 1
ATOM 4261 O O . GLU A 1 550 ? -11.723 -18.203 8.274 1.00 27.75 550 GLU A O 1
ATOM 4266 N N . HIS A 1 551 ? -13.205 -17.076 9.532 1.00 31.33 551 HIS A N 1
ATOM 4267 C CA . HIS A 1 551 ? -12.349 -15.926 9.854 1.00 31.33 551 HIS A CA 1
ATOM 4268 C C . HIS A 1 551 ? -11.803 -16.026 11.287 1.00 31.33 551 HIS A C 1
ATOM 4270 O O . HIS A 1 551 ? -12.561 -16.359 12.197 1.00 31.33 551 HIS A O 1
ATOM 4276 N N . LYS A 1 552 ? -10.517 -15.703 11.502 1.00 34.56 552 LYS A N 1
ATOM 4277 C CA . LYS A 1 552 ? -9.829 -15.804 12.809 1.00 34.56 552 LYS A CA 1
ATOM 4278 C C . LYS A 1 552 ? -8.891 -14.607 13.107 1.00 34.56 552 LYS A C 1
ATOM 4280 O O . LYS A 1 552 ? -8.770 -13.686 12.305 1.00 34.56 552 LYS A O 1
ATOM 4285 N N . ALA A 1 553 ? -8.322 -14.592 14.317 1.00 33.06 553 ALA A N 1
ATOM 4286 C CA . ALA A 1 553 ? -8.032 -13.414 15.157 1.00 33.06 553 ALA A CA 1
ATOM 4287 C C . ALA A 1 553 ? -6.908 -12.409 14.738 1.00 33.06 553 ALA A C 1
ATOM 4289 O O . ALA A 1 553 ? -5.974 -12.759 14.012 1.00 33.06 553 ALA A O 1
ATOM 4290 N N . PRO A 1 554 ? -6.950 -11.155 15.256 1.00 36.97 554 PRO A N 1
ATOM 4291 C CA . PRO A 1 554 ? -5.979 -10.087 14.991 1.00 36.97 554 PRO A CA 1
ATOM 4292 C C . PRO A 1 554 ? -4.709 -10.116 15.871 1.00 36.97 554 PRO A C 1
ATOM 4294 O O . PRO A 1 554 ? -4.728 -10.458 17.051 1.00 36.97 554 PRO A O 1
ATOM 4297 N N . LEU A 1 555 ? -3.596 -9.656 15.289 1.00 41.78 555 LEU A N 1
ATOM 4298 C CA . LEU A 1 555 ? -2.242 -9.615 15.862 1.00 41.78 555 LEU A CA 1
ATOM 4299 C C . LEU A 1 555 ? -1.786 -8.283 16.509 1.00 41.78 555 LEU A C 1
ATOM 4301 O O . LEU A 1 555 ? -0.825 -8.319 17.280 1.00 41.78 555 LEU A O 1
ATOM 4305 N N . ILE A 1 556 ? -2.393 -7.130 16.197 1.00 33.78 556 ILE A N 1
ATOM 4306 C CA . ILE A 1 556 ? -2.012 -5.777 16.674 1.00 33.78 556 ILE A CA 1
ATOM 4307 C C . ILE A 1 556 ? -3.269 -4.892 16.735 1.00 33.78 556 ILE A C 1
ATOM 4309 O O . ILE A 1 556 ? -4.130 -5.006 15.865 1.00 33.78 556 ILE A O 1
ATOM 4313 N N . GLU A 1 557 ? -3.337 -3.985 17.714 1.00 38.91 557 GLU A N 1
ATOM 4314 C CA . GLU A 1 557 ? -4.381 -2.961 17.853 1.00 38.91 557 GLU A CA 1
ATOM 4315 C C . GLU A 1 557 ? -3.768 -1.552 17.944 1.00 38.91 557 GLU A C 1
ATOM 4317 O O . GLU A 1 557 ? -2.801 -1.312 18.674 1.00 38.91 557 GLU A O 1
ATOM 4322 N N . VAL A 1 558 ? -4.356 -0.609 17.201 1.00 35.91 558 VAL A N 1
ATOM 4323 C CA . VAL A 1 558 ? -4.035 0.824 17.260 1.00 35.91 558 VAL A CA 1
ATOM 4324 C C . VAL A 1 558 ? -5.136 1.513 18.059 1.00 35.91 558 VAL A C 1
ATOM 4326 O O . VAL A 1 558 ? -6.291 1.534 17.635 1.00 35.91 558 VAL A O 1
ATOM 4329 N N . ILE A 1 559 ? -4.785 2.070 19.218 1.00 31.52 559 ILE A N 1
ATOM 4330 C CA . ILE A 1 559 ? -5.759 2.670 20.136 1.00 31.52 559 ILE A CA 1
ATOM 4331 C C . ILE A 1 559 ? -6.316 3.965 19.527 1.00 31.52 559 ILE A C 1
ATOM 4333 O O . ILE A 1 559 ? -5.572 4.916 19.280 1.00 31.52 559 ILE A O 1
ATOM 4337 N N . SER A 1 560 ? -7.638 4.022 19.351 1.00 31.02 560 SER A N 1
ATOM 4338 C CA . SER A 1 560 ? -8.379 5.255 19.059 1.00 31.02 560 SER A CA 1
ATOM 4339 C C . SER A 1 560 ? -9.346 5.591 20.204 1.00 31.02 560 SER A C 1
ATOM 4341 O O . SER A 1 560 ? -9.587 4.779 21.093 1.00 31.02 560 SER A O 1
ATOM 4343 N N . SER A 1 561 ? -9.810 6.838 20.259 1.00 30.59 561 SER A N 1
ATOM 4344 C CA . SER A 1 561 ? -10.236 7.503 21.498 1.00 30.59 561 SER A CA 1
ATOM 4345 C C . SER A 1 561 ? -11.675 7.220 21.966 1.00 30.59 561 SER A C 1
ATOM 4347 O O . SER A 1 561 ? -12.422 8.177 22.177 1.00 30.59 561 SER A O 1
ATOM 4349 N N . GLU A 1 562 ? -12.075 5.956 22.135 1.00 29.91 562 GLU A N 1
ATOM 4350 C CA . GLU A 1 562 ? -13.404 5.611 22.693 1.00 29.91 562 GLU A CA 1
ATOM 4351 C C . GLU A 1 562 ? -13.386 4.876 24.053 1.00 29.91 562 GLU A C 1
ATOM 4353 O O . GLU A 1 562 ? -14.425 4.853 24.706 1.00 29.91 562 GLU A O 1
ATOM 4358 N N . ASP A 1 563 ? -12.234 4.401 24.552 1.00 32.06 563 ASP A N 1
ATOM 4359 C CA . ASP A 1 563 ? -12.123 3.760 25.881 1.00 32.06 563 ASP A CA 1
ATOM 4360 C C . ASP A 1 563 ? -11.374 4.625 26.919 1.00 32.06 563 ASP A C 1
ATOM 4362 O O . ASP A 1 563 ? -10.157 4.509 27.106 1.00 32.06 563 ASP A O 1
ATOM 4366 N N . SER A 1 564 ? -12.114 5.503 27.612 1.00 30.53 564 SER A N 1
ATO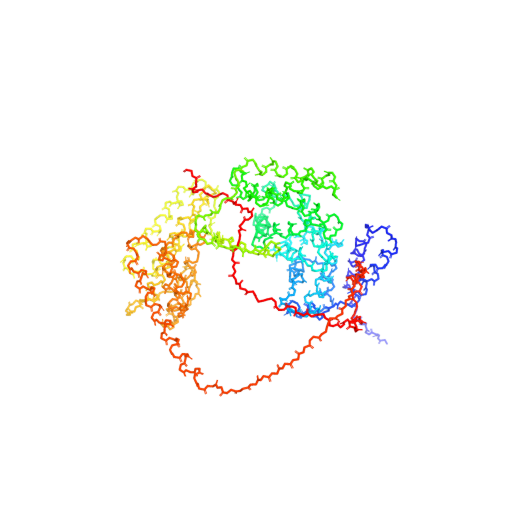M 4367 C CA . SER A 1 564 ? -11.767 6.134 28.909 1.00 30.53 564 SER A CA 1
ATOM 4368 C C . SER A 1 564 ? -13.006 6.711 29.599 1.00 30.53 564 SER A C 1
ATOM 4370 O O . SER A 1 564 ? -13.683 7.547 28.961 1.00 30.53 564 SER A O 1
#

Sequence (564 aa):
MTTATPTEEAGGSQDGTLAQFESFLRAATEEMPTQELKDQVRAGLTRRYENPPLQVIEECSRKRMDVTAARKLLFYPGDEEAAMYPIMLRNAPIGAPVDHPCTKSQIIFLGPLYLCHRRSWPFVRSFVLNGGLKSLVGMFLHDNLHLRGQAIEVFRDLTSEEVFPWHDYHKLATREGGPTSDQAELVRRMFELTEVGIIQKLVANYDSAFPNASYLCLGILAFYSSFLRVNFCKDQVLRFSQVLLDKLQAWSKRTDVSQEERELARRLHEDFGRFEPATMPPQQQQQESKDTDAEDEFMLFEVKETFDRTSVNHVSDEALRETGTKAQDAWKKRGNDAYKNKDWNQAVACYSRALDVPVTEEELLTEGPRRAVLHSNRAAAYLARSRASGNFEFEDDEFGHLAGCEMASAEGGERAKMNCKAAAMDCDQALDLQSGMVKARYRKAQALEGLGRRDQALEAAKSALNAAPAAMEREISALVKRLEALAAGKKEEEQEAASVVAPAGKGKASLADEDIGPGAGGLLGSIMGGEDRWAGLGDASVGTGGASTEHKAPLIEVISSEDS

Radius of gyration: 29.31 Å; chains: 1; bounding box: 79×76×89 Å